Protein AF-0000000073457579 (afdb_homodimer)

Nearest PDB structures (foldseek):
  1wdz-assembly1_A  TM=3.339E-01  e=9.946E-01  Homo sapiens
  4nqi-assembly2_C  TM=2.423E-01  e=5.012E-01  Dictyostelium discoideum
  4nqi-assembly2_D  TM=2.440E-01  e=6.017E-01  Dictyostelium discoideum
  3qwe-assembly1_A-2  TM=2.385E-01  e=4.371E-01  Homo sapiens
  4nqi-assembly1_A  TM=2.448E-01  e=1.721E+00  Dictyostelium discoideum

Foldseek 3Di:
DVVVCVCPPPLVVLVVVLVVDLLSVLLVLLLLLLVLLLVCQVPVDPVSVVSNLVSLLVSLVSCVPVLVVLVVVLVVLVPCPVDPDVLLSVLSNLLSVLVSLLSVLSNLLSCVVVVVDDDDCCNPPVSVLSSLVSNLRNLVSLLVSLVVQLVVLVVVLVVLVVCVVDDDDPVVSVVVNVVSVVSNVVSVVSNVLSVLVNVLSCVVNVVDVDDSNSSSVSSNVSSVVSNVVSSVVD/DVVVCVCPPPLVVLVVVLVVDLLSVLLVLLLLLLVLLLVCVVPVDPVSVVSNLVSLLVSLVSCVPVLVVLVVVLVVLVPCPVDPDVLLSVLSNLLSVLVSLLSVLSNLLSCVVVVVDDDDCCNPPVSVLVSLVSNLRNLVSLLVSLVVQLVVLVVVLVVLVVCVVDDDDPVVSVVVNVVSVVSNVVSVVSNVLSVLVNVLSCVVNVVDVDDSNSSSVSSNVSSVVSNVVSSVVD

InterPro domains:
  IPR008733 Peroxisomal biogenesis factor 11 [PF05648] (12-231)

Solvent-accessible surface area (backbone atoms only — not comparable to full-atom values): 23236 Å² total; per-residue (Å²): 111,68,67,53,50,57,62,62,27,67,67,51,51,34,51,50,51,29,53,47,22,32,65,40,44,42,32,52,40,46,27,51,24,22,48,31,44,30,48,19,67,75,63,69,37,68,65,32,47,51,50,24,52,48,36,50,51,42,42,48,59,70,46,59,72,47,33,55,57,31,50,42,52,28,50,53,52,66,67,46,75,81,53,90,49,62,65,52,48,52,29,48,34,50,20,24,50,17,44,27,49,18,45,53,42,45,49,54,49,46,36,36,75,71,64,76,38,78,85,39,71,56,58,62,49,47,44,55,52,50,22,46,48,24,42,46,52,15,37,51,30,46,41,54,37,25,52,48,48,33,51,52,28,50,49,52,47,52,51,52,65,66,45,62,82,55,83,68,57,71,62,60,52,48,52,51,48,49,50,33,52,50,50,29,49,53,24,51,52,46,35,54,42,41,49,43,51,46,53,41,45,35,37,71,72,61,77,36,89,69,56,68,52,59,44,20,49,42,41,33,54,44,24,49,55,51,40,52,53,46,57,71,73,72,112,67,68,54,49,57,62,62,28,66,66,50,51,36,50,51,51,28,54,47,23,32,66,38,45,43,31,52,39,47,27,50,24,21,48,31,43,31,48,18,66,75,64,71,36,67,65,32,48,51,50,22,52,48,36,49,51,44,42,49,59,71,45,57,71,47,31,56,57,30,49,44,50,27,49,52,52,67,66,47,73,82,53,90,51,61,65,51,48,52,30,47,32,49,20,24,50,17,43,28,50,18,44,53,43,45,48,52,48,44,37,37,75,71,62,76,37,76,83,40,71,56,58,61,47,48,42,55,51,51,23,46,48,24,43,45,53,15,37,51,30,45,40,52,37,25,51,48,48,33,51,53,29,51,51,50,44,51,52,52,65,66,44,62,79,57,84,68,58,71,60,61,53,48,52,49,48,50,49,35,52,49,48,29,49,52,26,50,53,47,36,53,42,40,50,44,50,44,53,42,45,36,38,73,72,60,76,37,88,70,59,67,52,58,46,20,50,42,42,33,54,45,25,50,55,52,39,51,53,48,56,70,72,71

pLDDT: mean 90.12, std 9.5, range [49.41, 97.31]

Structure (mmCIF, N/CA/C/O backbone):
data_AF-0000000073457579-model_v1
#
loop_
_entity.id
_entity.type
_entity.pdbx_description
1 polymer KLLA0E01871p
#
loop_
_atom_site.group_PDB
_atom_site.id
_atom_site.type_symbol
_atom_site.label_atom_id
_atom_site.label_alt_id
_atom_site.label_comp_id
_atom_site.label_asym_id
_atom_site.label_entity_id
_atom_site.label_seq_id
_atom_site.pdbx_PDB_ins_code
_atom_site.Cartn_x
_atom_site.Cartn_y
_atom_site.Cartn_z
_atom_site.occupancy
_atom_site.B_iso_or_equiv
_atom_site.auth_seq_id
_atom_site.auth_comp_id
_atom_site.auth_asym_id
_atom_site.auth_atom_id
_atom_site.pdbx_PDB_model_num
ATOM 1 N N . MET A 1 1 ? 13.93 -0.489 -29.312 1 50.16 1 MET A N 1
ATOM 2 C CA . MET A 1 1 ? 14.414 0.849 -28.984 1 50.16 1 MET A CA 1
ATOM 3 C C . MET A 1 1 ? 13.359 1.645 -28.219 1 50.16 1 MET A C 1
ATOM 5 O O . MET A 1 1 ? 13.633 2.168 -27.141 1 50.16 1 MET A O 1
ATOM 9 N N . VAL A 1 2 ? 12.195 1.86 -28.938 1 51.47 2 VAL A N 1
ATOM 10 C CA . VAL A 1 2 ? 11.164 2.771 -28.453 1 51.47 2 VAL A CA 1
ATOM 11 C C . VAL A 1 2 ? 10.562 2.225 -27.156 1 51.47 2 VAL A C 1
ATOM 13 O O . VAL A 1 2 ? 10.359 2.971 -26.203 1 51.47 2 VAL A O 1
ATOM 16 N N . LEU A 1 3 ? 10.328 0.942 -27.188 1 57.28 3 LEU A N 1
ATOM 17 C CA . LEU A 1 3 ? 9.742 0.341 -25.984 1 57.28 3 LEU A CA 1
ATOM 18 C C . LEU A 1 3 ? 10.688 0.468 -24.797 1 57.28 3 LEU A C 1
ATOM 20 O O . LEU A 1 3 ? 10.25 0.688 -23.672 1 57.28 3 LEU A O 1
ATOM 24 N N . ASP A 1 4 ? 11.914 0.476 -25.078 1 63.44 4 ASP A N 1
ATOM 25 C CA . ASP A 1 4 ? 12.922 0.637 -24.047 1 63.44 4 ASP A CA 1
ATOM 26 C C . ASP A 1 4 ? 12.883 2.045 -23.453 1 63.44 4 ASP A C 1
ATOM 28 O O . ASP A 1 4 ? 13.055 2.225 -22.25 1 63.44 4 ASP A O 1
ATOM 32 N N . THR A 1 5 ? 12.609 2.945 -24.359 1 67.31 5 THR A N 1
ATOM 33 C CA . THR A 1 5 ? 12.586 4.336 -23.922 1 67.31 5 THR A CA 1
ATOM 34 C C . THR A 1 5 ? 11.391 4.59 -23 1 67.31 5 THR A C 1
ATOM 36 O O . THR A 1 5 ? 11.508 5.336 -22.031 1 67.31 5 THR A O 1
ATOM 39 N N . VAL A 1 6 ? 10.352 3.871 -23.344 1 68.5 6 VAL A N 1
ATOM 40 C CA . VAL A 1 6 ? 9.156 4.113 -22.547 1 68.5 6 VAL A CA 1
ATOM 41 C C . VAL A 1 6 ? 9.258 3.373 -21.219 1 68.5 6 VAL A C 1
ATOM 43 O O . VAL A 1 6 ? 8.922 3.924 -20.172 1 68.5 6 VAL A O 1
ATOM 46 N N . ILE A 1 7 ? 9.922 2.268 -21.328 1 73.12 7 ILE A N 1
ATOM 47 C CA . ILE A 1 7 ? 9.977 1.41 -20.156 1 73.12 7 ILE A CA 1
ATOM 48 C C . ILE A 1 7 ? 11.016 1.955 -19.172 1 73.12 7 ILE A C 1
ATOM 50 O O . ILE A 1 7 ? 10.852 1.819 -17.953 1 73.12 7 ILE A O 1
ATOM 54 N N . TYR A 1 8 ? 11.906 2.818 -19.719 1 76.38 8 TYR A N 1
ATOM 55 C CA . TYR A 1 8 ? 12.961 3.33 -18.859 1 76.38 8 TYR A CA 1
ATOM 56 C C . TYR A 1 8 ? 12.82 4.832 -18.656 1 76.38 8 TYR A C 1
ATOM 58 O O . TYR A 1 8 ? 13.742 5.496 -18.172 1 76.38 8 TYR A O 1
ATOM 66 N N . HIS A 1 9 ? 11.625 5.27 -19.047 1 82.38 9 HIS A N 1
ATOM 67 C CA . HIS A 1 9 ? 11.43 6.699 -18.859 1 82.38 9 HIS A CA 1
ATOM 68 C C . HIS A 1 9 ? 11.43 7.062 -17.375 1 82.38 9 HIS A C 1
ATOM 70 O O . HIS A 1 9 ? 10.805 6.375 -16.562 1 82.38 9 HIS A O 1
ATOM 76 N N . PRO A 1 10 ? 12.117 8.023 -16.969 1 84.44 10 PRO A N 1
ATOM 77 C CA . PRO A 1 10 ? 12.227 8.422 -15.57 1 84.44 10 PRO A CA 1
ATOM 78 C C . PRO A 1 10 ? 10.875 8.656 -14.906 1 84.44 10 PRO A C 1
ATOM 80 O O . PRO A 1 10 ? 10.688 8.312 -13.734 1 84.44 10 PRO A O 1
ATOM 83 N N . THR A 1 11 ? 9.914 9.109 -15.68 1 86.81 11 THR A N 1
ATOM 84 C CA . THR A 1 11 ? 8.578 9.367 -15.148 1 86.81 11 THR A CA 1
ATOM 85 C C . THR A 1 11 ? 7.879 8.062 -14.781 1 86.81 11 THR A C 1
ATOM 87 O O . THR A 1 11 ? 7.199 7.977 -13.758 1 86.81 11 THR A O 1
ATOM 90 N N . LEU A 1 12 ? 8.102 7.098 -15.609 1 87.88 12 LEU A N 1
ATOM 91 C CA . LEU A 1 12 ? 7.48 5.805 -15.344 1 87.88 12 LEU A CA 1
ATOM 92 C C . LEU A 1 12 ? 8.102 5.141 -14.117 1 87.88 12 LEU A C 1
ATOM 94 O O . LEU A 1 12 ? 7.395 4.555 -13.297 1 87.88 12 LEU A O 1
ATOM 98 N N . THR A 1 13 ? 9.352 5.258 -14.031 1 89.25 13 THR A N 1
ATOM 99 C CA . THR A 1 13 ? 10.055 4.68 -12.891 1 89.25 13 THR A CA 1
ATOM 100 C C . THR A 1 13 ? 9.641 5.363 -11.594 1 89.25 13 THR A C 1
ATOM 102 O O . THR A 1 13 ? 9.453 4.703 -10.57 1 89.25 13 THR A O 1
ATOM 105 N N . LYS A 1 14 ? 9.469 6.656 -11.656 1 91.38 14 LYS A N 1
ATOM 106 C CA . LYS A 1 14 ? 9.008 7.406 -10.492 1 91.38 14 LYS A CA 1
ATOM 107 C C . LYS A 1 14 ? 7.582 7.016 -10.117 1 91.38 14 LYS A C 1
ATOM 109 O O . LYS A 1 14 ? 7.258 6.906 -8.93 1 91.38 14 LYS A O 1
ATOM 114 N N . PHE A 1 15 ? 6.828 6.832 -11.164 1 92.56 15 PHE A N 1
ATOM 115 C CA . PHE A 1 15 ? 5.441 6.438 -10.945 1 92.56 15 PHE A CA 1
ATOM 116 C C . PHE A 1 15 ? 5.371 5.07 -10.273 1 92.56 15 PHE A C 1
ATOM 118 O O . PHE A 1 15 ? 4.617 4.883 -9.32 1 92.56 15 PHE A O 1
ATOM 125 N N . ILE A 1 16 ? 6.18 4.172 -10.695 1 91.88 16 ILE A N 1
ATOM 126 C CA . ILE A 1 16 ? 6.223 2.828 -10.133 1 91.88 16 ILE A CA 1
ATOM 127 C C . ILE A 1 16 ? 6.723 2.889 -8.695 1 91.88 16 ILE A C 1
ATOM 129 O O . ILE A 1 16 ? 6.176 2.221 -7.809 1 91.88 16 ILE A O 1
ATOM 133 N N . SER A 1 17 ? 7.684 3.691 -8.461 1 92.44 17 SER A N 1
ATOM 134 C CA . SER A 1 17 ? 8.227 3.854 -7.117 1 92.44 17 SER A CA 1
ATOM 135 C C . SER A 1 17 ? 7.168 4.398 -6.16 1 92.44 17 SER A C 1
ATOM 137 O O . SER A 1 17 ? 7.082 3.965 -5.008 1 92.44 17 SER A O 1
ATOM 139 N N . LEU A 1 18 ? 6.363 5.324 -6.68 1 93.75 18 LEU A N 1
ATOM 140 C CA . LEU A 1 18 ? 5.281 5.898 -5.887 1 93.75 18 LEU A CA 1
ATOM 141 C C . LEU A 1 18 ? 4.246 4.836 -5.531 1 93.75 18 LEU A C 1
ATOM 143 O O . LEU A 1 18 ? 3.785 4.773 -4.391 1 93.75 18 LEU A O 1
ATOM 147 N N . LEU A 1 19 ? 3.988 3.967 -6.438 1 92.75 19 LEU A N 1
ATOM 148 C CA . LEU A 1 19 ? 2.971 2.939 -6.254 1 92.75 19 LEU A CA 1
ATOM 149 C C . LEU A 1 19 ? 3.475 1.837 -5.328 1 92.75 19 LEU A C 1
ATOM 151 O O . LEU A 1 19 ? 2.678 1.12 -4.715 1 92.75 19 LEU A O 1
ATOM 155 N N . ASN A 1 20 ? 4.75 1.726 -5.227 1 92.69 20 ASN A N 1
ATOM 156 C CA . ASN A 1 20 ? 5.328 0.666 -4.406 1 92.69 20 ASN A CA 1
ATOM 157 C C . ASN A 1 20 ? 5.406 1.071 -2.938 1 92.69 20 ASN A C 1
ATOM 159 O O . ASN A 1 20 ? 5.715 0.246 -2.078 1 92.69 20 ASN A O 1
ATOM 163 N N . LYS A 1 21 ? 5.023 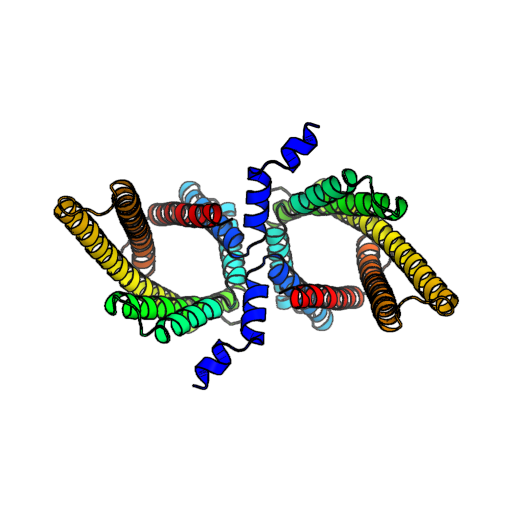2.297 -2.664 1 93.81 21 LYS A N 1
ATOM 164 C CA . LYS A 1 21 ? 4.938 2.791 -1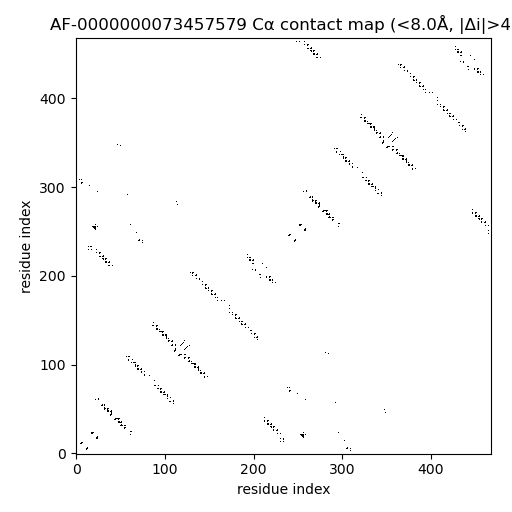.294 1 93.81 21 LYS A CA 1
ATOM 165 C C . LYS A 1 21 ? 3.484 2.881 -0.833 1 93.81 21 LYS A C 1
ATOM 167 O O . LYS A 1 21 ? 2.611 3.305 -1.594 1 93.81 21 LYS A O 1
ATOM 172 N N . THR A 1 22 ? 3.258 2.49 0.365 1 93.94 22 THR A N 1
ATOM 173 C CA . THR A 1 22 ? 1.902 2.545 0.902 1 93.94 22 THR A CA 1
ATOM 174 C C . THR A 1 22 ? 1.392 3.982 0.931 1 93.94 22 THR A C 1
ATOM 176 O O . THR A 1 22 ? 0.218 4.238 0.649 1 93.94 22 THR A O 1
ATOM 179 N N . ALA A 1 23 ? 2.271 4.914 1.245 1 93.38 23 ALA A N 1
ATOM 180 C CA . ALA A 1 23 ? 1.896 6.324 1.301 1 93.38 23 ALA A CA 1
ATOM 181 C C . ALA A 1 23 ? 1.428 6.82 -0.065 1 93.38 23 ALA A C 1
ATOM 183 O O . ALA A 1 23 ? 0.457 7.574 -0.159 1 93.38 23 ALA A O 1
ATOM 184 N N . GLY A 1 24 ? 2.117 6.395 -1.069 1 94.44 24 GLY A N 1
ATOM 185 C CA . GLY A 1 24 ? 1.728 6.801 -2.41 1 94.44 24 GLY A CA 1
ATOM 186 C C . GLY A 1 24 ? 0.356 6.293 -2.812 1 94.44 24 GLY A C 1
ATOM 187 O O . GLY A 1 24 ? -0.468 7.051 -3.326 1 94.44 24 GLY A O 1
ATOM 188 N N . ARG A 1 25 ? 0.095 5.051 -2.523 1 94.56 25 ARG A N 1
ATOM 189 C CA . ARG A 1 25 ? -1.198 4.457 -2.85 1 94.56 25 ARG A CA 1
ATOM 190 C C . ARG A 1 25 ? -2.316 5.102 -2.039 1 94.56 25 ARG A C 1
ATOM 192 O O . ARG A 1 25 ? -3.4 5.367 -2.566 1 94.56 25 ARG A O 1
ATOM 199 N N . GLU A 1 26 ? -1.992 5.262 -0.843 1 95.19 26 GLU A N 1
ATOM 200 C CA . GLU A 1 26 ? -2.994 5.848 0.044 1 95.19 26 GLU A CA 1
ATOM 201 C C . GLU A 1 26 ? -3.385 7.25 -0.415 1 95.19 26 GLU A C 1
ATOM 203 O O . GLU A 1 26 ? -4.566 7.605 -0.409 1 95.19 26 GLU A O 1
ATOM 208 N N . LYS A 1 27 ? -2.449 8.055 -0.892 1 96.25 27 LYS A N 1
ATOM 209 C CA . LYS A 1 27 ? -2.736 9.414 -1.335 1 96.25 27 LYS A CA 1
ATOM 210 C C . LYS A 1 27 ? -3.516 9.414 -2.646 1 96.25 27 LYS A C 1
ATOM 212 O O . LYS A 1 27 ? -4.367 10.281 -2.869 1 96.25 27 LYS A O 1
ATOM 217 N N . ILE A 1 28 ? -3.227 8.508 -3.469 1 96.38 28 ILE A N 1
ATOM 218 C CA . ILE A 1 28 ? -3.975 8.383 -4.715 1 96.38 28 ILE A CA 1
ATOM 219 C C . ILE A 1 28 ? -5.426 8.008 -4.414 1 96.38 28 ILE A C 1
ATOM 221 O O . ILE A 1 28 ? -6.352 8.586 -4.984 1 96.38 28 ILE A O 1
ATOM 225 N N . LEU A 1 29 ? -5.527 7.094 -3.533 1 96.94 29 LEU A N 1
ATOM 226 C CA . LEU A 1 29 ? -6.867 6.645 -3.17 1 96.94 29 LEU A CA 1
ATOM 227 C C . LEU A 1 29 ? -7.648 7.762 -2.486 1 96.94 29 LEU A C 1
ATOM 229 O O . LEU A 1 29 ? -8.867 7.863 -2.646 1 96.94 29 LEU A O 1
ATOM 233 N N . ARG A 1 30 ? -6.906 8.531 -1.702 1 97.31 30 ARG A N 1
ATOM 234 C CA . ARG A 1 30 ? -7.566 9.672 -1.075 1 97.31 30 ARG A CA 1
ATOM 235 C C . ARG A 1 30 ? -8.102 10.641 -2.125 1 97.31 30 ARG A C 1
ATOM 237 O O . ARG A 1 30 ? -9.227 11.133 -2.01 1 97.31 30 ARG A O 1
ATOM 244 N N . LEU A 1 31 ? -7.348 10.883 -3.07 1 97.31 31 LEU A N 1
ATOM 245 C CA . LEU A 1 31 ? -7.773 11.766 -4.152 1 97.31 31 LEU A CA 1
ATOM 246 C C . LEU A 1 31 ? -9 11.195 -4.863 1 97.31 31 LEU A C 1
ATOM 248 O O . LEU A 1 31 ? -9.969 11.914 -5.105 1 97.31 31 LEU A O 1
ATOM 252 N N . LEU A 1 32 ? -8.938 9.93 -5.191 1 96.81 32 LEU A N 1
ATOM 253 C CA . LEU A 1 32 ? -10.055 9.281 -5.879 1 96.81 32 LEU A CA 1
ATOM 254 C C . LEU A 1 32 ? -11.305 9.281 -5.008 1 96.81 32 LEU A C 1
ATOM 256 O O . LEU A 1 32 ? -12.414 9.484 -5.512 1 96.81 32 LEU A O 1
ATOM 260 N N . GLN A 1 33 ? -11.086 9.055 -3.77 1 96.62 33 GLN A N 1
ATOM 261 C CA . GLN A 1 33 ? -12.203 9.031 -2.832 1 96.62 33 GLN A CA 1
ATOM 262 C C . GLN A 1 33 ? -12.945 10.367 -2.826 1 96.62 33 GLN A C 1
ATOM 264 O O . GLN A 1 33 ? -14.172 10.398 -2.93 1 96.62 33 GLN A O 1
ATOM 269 N N . TYR A 1 34 ? -12.203 11.438 -2.73 1 96.88 34 TYR A N 1
ATOM 270 C CA . TYR A 1 34 ? -12.828 12.758 -2.652 1 96.88 34 TYR A CA 1
ATOM 271 C C . TYR A 1 34 ? -13.391 13.172 -4.008 1 96.88 34 TYR A C 1
ATOM 273 O O . TYR A 1 34 ? -14.406 13.875 -4.074 1 96.88 34 TYR A O 1
ATOM 281 N N . LEU A 1 35 ? -12.75 12.742 -5.062 1 96.62 35 LEU A N 1
ATOM 282 C CA . LEU A 1 35 ? -13.281 13.016 -6.395 1 96.62 35 LEU A CA 1
ATOM 283 C C . LEU A 1 35 ? -14.633 12.344 -6.594 1 96.62 35 LEU A C 1
ATOM 285 O O . LEU A 1 35 ? -15.578 12.969 -7.07 1 96.62 35 LEU A O 1
ATOM 289 N N . VAL A 1 36 ? -14.656 11.109 -6.234 1 96 36 VAL A N 1
ATOM 290 C CA . VAL A 1 36 ? -15.898 10.367 -6.414 1 96 36 VAL A CA 1
ATOM 291 C C . VAL A 1 36 ? -16.969 10.914 -5.465 1 96 36 VAL A C 1
ATOM 293 O O . VAL A 1 36 ? -18.156 10.938 -5.805 1 96 36 VAL A O 1
ATOM 296 N N . ARG A 1 37 ? -16.5 11.273 -4.297 1 95.19 37 ARG A N 1
ATOM 297 C CA . ARG A 1 37 ? -17.422 11.898 -3.359 1 95.19 37 ARG A CA 1
ATOM 298 C C . ARG A 1 37 ? -18.062 13.148 -3.965 1 95.19 37 ARG A C 1
ATOM 300 O O . ARG A 1 37 ? -19.266 13.367 -3.826 1 95.19 37 ARG A O 1
ATOM 307 N N . PHE A 1 38 ? -17.281 13.953 -4.59 1 95.62 38 PHE A N 1
ATOM 308 C CA . PHE A 1 38 ? -17.766 15.164 -5.246 1 95.62 38 PHE A CA 1
ATOM 309 C C . PHE A 1 38 ? -18.766 14.812 -6.344 1 95.62 38 PHE A C 1
ATOM 311 O O . PHE A 1 38 ? -19.828 15.438 -6.441 1 95.62 38 PHE A O 1
ATOM 318 N N . LEU A 1 39 ? -18.438 13.805 -7.105 1 94.25 39 LEU A N 1
ATOM 319 C CA . LEU A 1 39 ? -19.312 13.391 -8.203 1 94.25 39 LEU A CA 1
ATOM 320 C C . LEU A 1 39 ? -20.609 12.789 -7.684 1 94.25 39 LEU A C 1
ATOM 322 O O . LEU A 1 39 ? -21.656 12.914 -8.312 1 94.25 39 LEU A O 1
ATOM 326 N N . ALA A 1 40 ? -20.531 12.133 -6.566 1 93 40 ALA A N 1
ATOM 327 C CA . ALA A 1 40 ? -21.719 11.531 -5.969 1 93 40 ALA A CA 1
ATOM 328 C C . ALA A 1 40 ? -22.734 12.602 -5.562 1 93 40 ALA A C 1
ATOM 330 O O . ALA A 1 40 ? -23.938 12.398 -5.695 1 93 40 ALA A O 1
ATOM 331 N N . VAL A 1 41 ? -22.219 13.695 -5.059 1 90.25 41 VAL A N 1
ATOM 332 C CA . VAL A 1 41 ? -23.094 14.781 -4.641 1 90.25 41 VAL A CA 1
ATOM 333 C C . VAL A 1 41 ? -23.672 15.484 -5.871 1 90.25 41 VAL A C 1
ATOM 335 O O . VAL A 1 41 ? -24.859 15.836 -5.898 1 90.25 41 VAL A O 1
ATOM 338 N N . GLN A 1 42 ? -22.906 15.578 -6.879 1 91.38 42 GLN A N 1
ATOM 339 C CA . GLN A 1 42 ? -23.312 16.312 -8.07 1 91.38 42 GLN A CA 1
ATOM 340 C C . GLN A 1 42 ? -24.328 15.516 -8.891 1 91.38 42 GLN A C 1
ATOM 342 O O . GLN A 1 42 ? -25.312 16.078 -9.391 1 91.38 42 GLN A O 1
ATOM 347 N N . TYR A 1 43 ? -24.109 14.195 -8.945 1 91.5 43 TYR A N 1
ATOM 348 C CA . TYR A 1 43 ? -24.938 13.391 -9.844 1 91.5 43 TYR A CA 1
ATOM 349 C C . TYR A 1 43 ? -25.844 12.461 -9.062 1 91.5 43 TYR A C 1
ATOM 351 O O . TYR A 1 43 ? -26.656 11.734 -9.648 1 91.5 43 TYR A O 1
ATOM 359 N N . ARG A 1 44 ? -25.906 12.469 -7.836 1 88.31 44 ARG A N 1
ATOM 360 C CA . ARG A 1 44 ? -26.719 11.617 -6.969 1 88.31 44 ARG A CA 1
ATOM 361 C C . ARG A 1 44 ? -26.656 10.164 -7.418 1 88.31 44 ARG A C 1
ATOM 363 O O . ARG A 1 44 ? -27.688 9.5 -7.527 1 88.31 44 ARG A O 1
ATOM 370 N N . SER A 1 45 ? -25.453 9.734 -7.723 1 89.56 45 SER A N 1
ATOM 371 C CA . SER A 1 45 ? -25.25 8.383 -8.234 1 89.56 45 SER A CA 1
ATOM 372 C C . SER A 1 45 ? -24.938 7.41 -7.098 1 89.56 45 SER A C 1
ATOM 374 O O . SER A 1 45 ? -24.078 7.695 -6.246 1 89.56 45 SER A O 1
ATOM 376 N N . GLY A 1 46 ? -25.609 6.312 -7.109 1 90.06 46 GLY A N 1
ATOM 377 C CA . GLY A 1 46 ? -25.375 5.262 -6.129 1 90.06 46 GLY A CA 1
ATOM 378 C C . GLY A 1 46 ? -24.031 4.574 -6.305 1 90.06 46 GLY A C 1
ATOM 379 O O . GLY A 1 46 ? -23.391 4.211 -5.32 1 90.06 46 GLY A O 1
ATOM 380 N N . LEU A 1 47 ? -23.641 4.504 -7.5 1 92 47 LEU A N 1
ATOM 381 C CA . LEU A 1 47 ? -22.359 3.869 -7.805 1 92 47 LEU A CA 1
ATOM 382 C C . LEU A 1 47 ? -21.203 4.664 -7.215 1 92 47 LEU A C 1
ATOM 384 O O . LEU A 1 47 ? -20.281 4.09 -6.625 1 92 47 LEU A O 1
ATOM 388 N N . ASN A 1 48 ? -21.297 5.98 -7.363 1 93.69 48 ASN A N 1
ATOM 389 C CA . ASN A 1 48 ? -20.234 6.832 -6.832 1 93.69 48 ASN A CA 1
ATOM 390 C C . ASN A 1 48 ? -20.172 6.762 -5.309 1 93.69 48 ASN A C 1
ATOM 392 O O . ASN A 1 48 ? -19.078 6.824 -4.73 1 93.69 48 ASN A O 1
ATOM 396 N N . ARG A 1 49 ? -21.234 6.566 -4.676 1 94.06 49 ARG A N 1
ATOM 397 C CA . ARG A 1 49 ? -21.266 6.438 -3.225 1 94.06 49 ARG A CA 1
ATOM 398 C C . ARG A 1 49 ? -20.641 5.117 -2.781 1 94.06 49 ARG A C 1
ATOM 400 O O . ARG A 1 49 ? -19.922 5.07 -1.777 1 94.06 49 ARG A O 1
ATOM 407 N N . GLN A 1 50 ? -20.922 4.137 -3.525 1 93.81 50 GLN A N 1
ATOM 408 C CA . GLN A 1 50 ? -20.344 2.83 -3.23 1 93.81 50 GLN A CA 1
ATOM 409 C C . GLN A 1 50 ? -18.828 2.852 -3.412 1 93.81 50 GLN A C 1
ATOM 411 O O . GLN A 1 50 ? -18.094 2.285 -2.6 1 93.81 50 GLN A O 1
ATOM 416 N N . LEU A 1 51 ? -18.438 3.525 -4.477 1 94.75 51 LEU A N 1
ATOM 417 C CA . LEU A 1 51 ? -17.016 3.637 -4.738 1 94.75 51 LEU A CA 1
ATOM 418 C C . LEU A 1 51 ? -16.312 4.43 -3.635 1 94.75 51 LEU A C 1
ATOM 420 O O . LEU A 1 51 ? -15.219 4.066 -3.201 1 94.75 51 LEU A O 1
ATOM 424 N N . GLN A 1 52 ? -16.969 5.449 -3.24 1 94.94 52 GLN A N 1
ATOM 425 C CA . GLN A 1 52 ? -16.422 6.258 -2.156 1 94.94 52 GLN A CA 1
ATOM 426 C C . GLN A 1 52 ? -16.234 5.426 -0.889 1 94.94 52 GLN A C 1
ATOM 428 O O . GLN A 1 52 ? -15.195 5.508 -0.229 1 94.94 52 GLN A O 1
ATOM 433 N N . SER A 1 53 ? -17.188 4.648 -0.579 1 93.5 53 SER A N 1
ATOM 434 C CA . SER A 1 53 ? -17.125 3.805 0.612 1 93.5 53 SER A CA 1
ATOM 435 C C . SER A 1 53 ? -16.031 2.754 0.491 1 93.5 53 SER A C 1
ATOM 437 O O . SER A 1 53 ? -15.32 2.465 1.464 1 93.5 53 SER A O 1
ATOM 439 N N . GLU A 1 54 ? -15.906 2.285 -0.688 1 94.12 54 GLU A N 1
ATOM 440 C CA . GLU A 1 54 ? -14.867 1.288 -0.93 1 94.12 54 GLU A CA 1
ATOM 441 C C . GLU A 1 54 ? -13.477 1.885 -0.75 1 94.12 54 GLU A C 1
ATOM 443 O O . GLU A 1 54 ? -12.633 1.304 -0.068 1 94.12 54 GLU A O 1
ATOM 448 N N . PHE A 1 55 ? -13.32 3.033 -1.338 1 96.31 55 PHE A N 1
ATOM 449 C CA . PHE A 1 55 ? -12.016 3.674 -1.242 1 96.31 55 PHE A CA 1
ATOM 450 C C . PHE A 1 55 ? -11.719 4.082 0.195 1 96.31 55 PHE A C 1
ATOM 452 O O . PHE A 1 55 ? -10.57 4.008 0.642 1 96.31 55 PHE A O 1
ATOM 459 N N . THR A 1 56 ? -12.727 4.488 0.887 1 94.81 56 THR A N 1
ATOM 460 C CA . THR A 1 56 ? -12.555 4.84 2.293 1 94.81 56 THR A CA 1
ATOM 461 C C . THR A 1 56 ? -12.109 3.627 3.104 1 94.81 56 THR A C 1
ATOM 463 O O . THR A 1 56 ? -11.18 3.723 3.908 1 94.81 56 THR A O 1
ATOM 466 N N . SER A 1 57 ? -12.719 2.549 2.838 1 95.19 57 SER A N 1
ATOM 467 C CA . SER A 1 57 ? -12.375 1.32 3.549 1 95.19 57 SER A CA 1
ATOM 468 C C . SER A 1 57 ? -10.953 0.88 3.24 1 95.19 57 SER A C 1
ATOM 470 O O . SER A 1 57 ? -10.203 0.502 4.145 1 95.19 57 SER A O 1
ATOM 472 N N . VAL A 1 58 ? -10.617 0.934 1.984 1 96.19 58 VAL A N 1
ATOM 473 C CA . VAL A 1 58 ? -9.281 0.533 1.574 1 96.19 58 VAL A CA 1
ATOM 474 C C . VAL A 1 58 ? -8.242 1.436 2.24 1 96.19 58 VAL A C 1
ATOM 476 O O . VAL A 1 58 ? -7.219 0.958 2.732 1 96.19 58 VAL A O 1
ATOM 479 N N . ARG A 1 59 ? -8.508 2.656 2.238 1 95.44 59 ARG A N 1
ATOM 480 C CA . ARG A 1 59 ? -7.586 3.604 2.859 1 95.44 59 ARG A CA 1
ATOM 481 C C . ARG A 1 59 ? -7.395 3.287 4.34 1 95.44 59 ARG A C 1
ATOM 483 O O . ARG A 1 59 ? -6.273 3.34 4.852 1 95.44 59 ARG A O 1
ATOM 490 N N . LYS A 1 60 ? -8.445 3.008 4.973 1 95.56 60 LYS A N 1
ATOM 491 C CA . LYS A 1 60 ? -8.359 2.688 6.395 1 95.56 60 LYS A CA 1
ATOM 492 C C . LYS A 1 60 ? -7.535 1.425 6.625 1 95.56 60 LYS A C 1
ATOM 494 O O . LYS A 1 60 ? -6.801 1.327 7.613 1 95.56 60 LYS A O 1
ATOM 499 N N . ILE A 1 61 ? -7.621 0.519 5.734 1 95.31 61 ILE A N 1
ATOM 500 C CA . ILE A 1 61 ? -6.836 -0.708 5.832 1 95.31 61 ILE A CA 1
ATOM 501 C C . ILE A 1 61 ? -5.355 -0.391 5.637 1 95.31 61 ILE A C 1
ATOM 503 O O . ILE A 1 61 ? -4.5 -0.922 6.348 1 95.31 61 ILE A O 1
ATOM 507 N N . LEU A 1 62 ? -5.109 0.485 4.695 1 94.94 62 LEU A N 1
ATOM 508 C CA . LEU A 1 62 ? -3.729 0.863 4.41 1 94.94 62 LEU A CA 1
ATOM 509 C C . LEU A 1 62 ? -3.139 1.673 5.559 1 94.94 62 LEU A C 1
ATOM 511 O O . LEU A 1 62 ? -1.918 1.742 5.715 1 94.94 62 LEU A O 1
ATOM 515 N N . ARG A 1 63 ? -4.012 2.229 6.32 1 94.12 63 ARG A N 1
ATOM 516 C CA . ARG A 1 63 ? -3.541 3.053 7.43 1 94.12 63 ARG A CA 1
ATOM 517 C C . ARG A 1 63 ? -3.514 2.256 8.727 1 94.12 63 ARG A C 1
ATOM 519 O O . ARG A 1 63 ? -3.189 2.799 9.789 1 94.12 63 ARG A O 1
ATOM 526 N N . PHE A 1 64 ? -3.814 0.999 8.562 1 92.56 64 PHE A N 1
ATOM 527 C CA . PHE A 1 64 ? -3.826 0.151 9.75 1 92.56 64 PHE A CA 1
ATOM 528 C C . PHE A 1 64 ? -2.434 0.059 10.359 1 92.56 64 PHE A C 1
ATOM 530 O O . PHE A 1 64 ? -1.464 -0.249 9.664 1 92.56 64 PHE A O 1
ATOM 537 N N . PHE A 1 65 ? -2.178 0.52 11.625 1 90.94 65 PHE A N 1
ATOM 538 C CA . PHE A 1 65 ? -0.956 0.497 12.414 1 90.94 65 PHE A CA 1
ATOM 539 C C . PHE A 1 65 ? -0.071 1.693 12.086 1 90.94 65 PHE A C 1
ATOM 541 O O . PHE A 1 65 ? 1.088 1.749 12.5 1 90.94 65 PHE A O 1
ATOM 548 N N . LYS A 1 66 ? -0.584 2.615 11.336 1 92.31 66 LYS A N 1
ATOM 549 C CA . LYS A 1 66 ? 0.15 3.83 11 1 92.31 66 LYS A CA 1
ATOM 550 C C . LYS A 1 66 ? 0.452 4.656 12.242 1 92.31 66 LYS A C 1
ATOM 552 O O . LYS A 1 66 ? 1.367 5.48 12.242 1 92.31 66 LYS A O 1
ATOM 557 N N . PRO A 1 67 ? -0.397 4.512 13.297 1 92.62 67 PRO A N 1
ATOM 558 C CA . PRO A 1 67 ? -0.062 5.258 14.516 1 92.62 67 PRO A CA 1
ATOM 559 C C . PRO A 1 67 ? 1.355 4.977 15.008 1 92.62 67 PRO A C 1
ATOM 561 O O . PRO A 1 67 ? 1.97 5.828 15.656 1 92.62 67 PRO A O 1
ATOM 564 N N . LEU A 1 68 ? 1.859 3.865 14.672 1 91.19 68 LEU A N 1
ATOM 565 C CA . LEU A 1 68 ? 3.201 3.49 15.102 1 91.19 68 LEU A CA 1
ATOM 566 C C . LEU A 1 68 ? 4.246 4.426 14.508 1 91.19 68 LEU A C 1
ATOM 568 O O . LEU A 1 68 ? 5.23 4.766 15.172 1 91.19 68 LEU A O 1
ATOM 572 N N . ASN A 1 69 ? 4.004 4.848 13.305 1 90.75 69 ASN A N 1
ATOM 573 C CA . ASN A 1 69 ? 4.906 5.809 12.68 1 90.75 69 ASN A CA 1
ATOM 574 C C . ASN A 1 69 ? 4.926 7.137 13.43 1 90.75 69 ASN A C 1
ATOM 576 O O . ASN A 1 69 ? 5.992 7.699 13.68 1 90.75 69 ASN A O 1
ATOM 580 N N . HIS A 1 70 ? 3.76 7.527 13.836 1 92.25 70 HIS A N 1
ATOM 581 C CA . HIS A 1 70 ? 3.652 8.812 14.516 1 92.25 70 HIS A CA 1
ATOM 582 C C . HIS A 1 70 ? 4.199 8.727 15.938 1 92.25 70 HIS A C 1
ATOM 584 O O . HIS A 1 70 ? 4.719 9.719 16.469 1 92.25 70 HIS A O 1
ATOM 590 N N . ILE A 1 71 ? 4.02 7.57 16.5 1 91.56 71 ILE A N 1
ATOM 591 C CA . ILE A 1 71 ? 4.594 7.371 17.828 1 91.56 71 ILE A CA 1
ATOM 592 C C . ILE A 1 71 ? 6.113 7.473 17.75 1 91.56 71 ILE A C 1
ATOM 594 O O . ILE A 1 71 ? 6.742 8.117 18.594 1 91.56 71 ILE A O 1
ATOM 598 N N . GLN A 1 72 ? 6.672 6.875 16.75 1 90.38 72 GLN A N 1
ATOM 599 C CA . GLN A 1 72 ? 8.117 6.945 16.562 1 90.38 72 GLN A CA 1
ATOM 600 C C . GLN A 1 72 ? 8.57 8.375 16.297 1 90.38 72 GLN A C 1
ATOM 602 O O . GLN A 1 72 ? 9.578 8.828 16.828 1 90.38 72 GLN A O 1
ATOM 607 N N . ASP A 1 73 ? 7.844 9.023 15.5 1 89.75 73 ASP A N 1
ATOM 608 C CA . ASP A 1 73 ? 8.18 10.398 15.18 1 89.75 73 ASP A CA 1
ATOM 609 C C . ASP A 1 73 ? 8.125 11.289 16.422 1 89.75 73 ASP A C 1
ATOM 611 O O . ASP A 1 73 ? 9 12.133 16.625 1 89.75 73 ASP A O 1
ATOM 615 N N . ALA A 1 74 ? 7.086 11.102 17.203 1 89.69 74 ALA A N 1
ATOM 616 C CA . ALA A 1 74 ? 6.949 11.875 18.438 1 89.69 74 ALA A CA 1
ATOM 617 C C . ALA A 1 74 ? 8.094 11.57 19.406 1 89.69 74 ALA A C 1
ATOM 619 O O . ALA A 1 74 ? 8.617 12.477 20.062 1 89.69 74 ALA A O 1
ATOM 620 N N . ALA A 1 75 ? 8.445 10.328 19.469 1 88.88 75 ALA A N 1
ATOM 621 C CA . ALA A 1 75 ? 9.539 9.922 20.344 1 88.88 75 ALA A CA 1
ATOM 622 C C . ALA A 1 75 ? 10.859 10.539 19.891 1 88.88 75 ALA A C 1
ATOM 624 O O . ALA A 1 75 ? 11.656 10.992 20.719 1 88.88 75 ALA A O 1
ATOM 625 N N . LYS A 1 76 ? 11.102 10.547 18.625 1 87.25 76 LYS A N 1
ATOM 626 C CA . LYS A 1 76 ? 12.32 11.148 18.094 1 87.25 76 LYS A CA 1
ATOM 627 C C . LYS A 1 76 ? 12.391 12.641 18.406 1 87.25 76 LYS A C 1
ATOM 629 O O . LYS A 1 76 ? 13.453 13.156 18.766 1 87.25 76 LYS A O 1
ATOM 634 N N . LEU A 1 77 ? 11.258 13.258 18.281 1 87 77 LEU A N 1
ATOM 635 C CA . LEU A 1 77 ? 11.188 14.688 18.578 1 87 77 LEU A CA 1
ATOM 636 C C . LEU A 1 77 ? 11.391 14.945 20.062 1 87 77 LEU A C 1
ATOM 638 O O . LEU A 1 77 ? 12.062 15.906 20.438 1 87 77 LEU A O 1
ATOM 642 N N . TYR A 1 78 ? 10.812 14.102 20.828 1 86 78 TYR A N 1
ATOM 643 C CA . TYR A 1 78 ? 10.938 14.25 22.266 1 86 78 TYR A CA 1
ATOM 644 C C . TYR A 1 78 ? 12.383 14.078 22.719 1 86 78 TYR A C 1
ATOM 646 O O . TYR A 1 78 ? 12.852 14.781 23.609 1 86 78 TYR A O 1
ATOM 654 N N . ASP A 1 79 ? 13.062 13.227 22.031 1 84.56 79 ASP A N 1
ATOM 655 C CA . ASP A 1 79 ? 14.445 12.914 22.406 1 84.56 79 ASP A CA 1
ATOM 656 C C . ASP A 1 79 ? 15.406 13.969 21.859 1 84.56 79 ASP A C 1
ATOM 658 O O . ASP A 1 79 ? 16.531 14.102 22.344 1 84.56 79 ASP A O 1
ATOM 662 N N . ASN A 1 80 ? 14.945 14.594 20.828 1 79.88 80 ASN A N 1
ATOM 663 C CA . ASN A 1 80 ? 15.797 15.633 20.266 1 79.88 80 ASN A CA 1
ATOM 664 C C . ASN A 1 80 ? 15.75 16.906 21.094 1 79.88 80 ASN A C 1
ATOM 666 O O . ASN A 1 80 ? 15.117 17.891 20.688 1 79.88 80 ASN A O 1
ATOM 670 N N . LYS A 1 81 ? 16.5 17 22.125 1 76 81 LYS A N 1
ATOM 671 C CA . LYS A 1 81 ? 16.469 18.125 23.047 1 76 81 LYS A CA 1
ATOM 672 C C . LYS A 1 81 ? 17.297 19.297 22.531 1 76 81 LYS A C 1
ATOM 674 O O . LYS A 1 81 ? 17.156 20.422 23.016 1 76 81 LYS A O 1
ATOM 679 N N . ILE A 1 82 ? 17.984 19.094 21.531 1 71.44 82 ILE A N 1
ATOM 680 C CA . ILE A 1 82 ? 18.859 20.125 21.016 1 71.44 82 ILE A CA 1
ATOM 681 C C . ILE A 1 82 ? 18.156 20.938 19.938 1 71.44 82 ILE A C 1
ATOM 683 O O . ILE A 1 82 ? 18.75 21.797 19.297 1 71.44 82 ILE A O 1
ATOM 687 N N . ALA A 1 83 ? 16.859 20.922 19.891 1 67.94 83 ALA A N 1
ATOM 688 C CA . ALA A 1 83 ? 16.141 21.625 18.828 1 67.94 83 ALA A CA 1
ATOM 689 C C . ALA A 1 83 ? 16.156 23.125 19.078 1 67.94 83 ALA A C 1
ATOM 691 O O . ALA A 1 83 ? 15.992 23.578 20.219 1 67.94 83 ALA A O 1
ATOM 692 N N . PRO A 1 84 ? 16.516 23.906 18.156 1 69.5 84 PRO A N 1
ATOM 693 C CA . PRO A 1 84 ? 16.641 25.359 18.312 1 69.5 84 PRO A CA 1
ATOM 694 C C . PRO A 1 84 ? 15.344 26.031 18.75 1 69.5 84 PRO A C 1
ATOM 696 O O . PRO A 1 84 ? 15.375 27.016 19.484 1 69.5 84 PRO A O 1
ATOM 699 N N . ASP A 1 85 ? 14.312 25.531 18.203 1 84.38 85 ASP A N 1
ATOM 700 C CA . ASP A 1 85 ? 13.023 26.141 18.531 1 84.38 85 ASP A CA 1
ATOM 701 C C . ASP A 1 85 ? 12.164 25.188 19.359 1 84.38 85 ASP A C 1
ATOM 703 O O . ASP A 1 85 ? 11.586 24.25 18.828 1 84.38 85 ASP A O 1
ATOM 707 N N . GLN A 1 86 ? 12.031 25.469 20.609 1 87.12 86 GLN A N 1
ATOM 708 C CA . GLN A 1 86 ? 11.352 24.609 21.562 1 87.12 86 GLN A CA 1
ATOM 709 C C . GLN A 1 86 ? 9.844 24.594 21.297 1 87.12 86 GLN A C 1
ATOM 711 O O . GLN A 1 86 ? 9.195 23.547 21.484 1 87.12 86 GLN A O 1
ATOM 716 N N . TRP A 1 87 ? 9.328 25.688 20.875 1 87.44 87 TRP A N 1
ATOM 717 C CA . TRP A 1 87 ? 7.895 25.75 20.609 1 87.44 87 TRP A CA 1
ATOM 718 C C . TRP A 1 87 ? 7.523 24.828 19.453 1 87.44 87 TRP A C 1
ATOM 720 O O . TRP A 1 87 ? 6.543 24.078 19.531 1 87.44 87 TRP A O 1
ATOM 730 N N . VAL A 1 88 ? 8.359 24.891 18.484 1 89.06 88 VAL A N 1
ATOM 731 C CA . VAL A 1 88 ? 8.109 24.062 17.312 1 89.06 88 VAL A CA 1
ATOM 732 C C . VAL A 1 88 ? 8.219 22.594 17.703 1 89.06 88 VAL A C 1
ATOM 734 O O . VAL A 1 88 ? 7.426 21.766 17.25 1 89.06 88 VAL A O 1
ATOM 737 N N . ARG A 1 89 ? 9.055 22.344 18.531 1 91.25 89 ARG A N 1
ATOM 738 C CA . ARG A 1 89 ? 9.266 20.969 19 1 91.25 89 ARG A CA 1
ATOM 739 C C . ARG A 1 89 ? 8.047 20.453 19.75 1 91.25 89 ARG A C 1
ATOM 741 O O . ARG A 1 89 ? 7.52 19.391 19.406 1 91.25 89 ARG A O 1
ATOM 748 N N . TRP A 1 90 ? 7.598 21.234 20.688 1 92.25 90 TRP A N 1
ATOM 749 C CA . TRP A 1 90 ? 6.469 20.797 21.5 1 92.25 90 TRP A CA 1
ATOM 750 C C . TRP A 1 90 ? 5.191 20.719 20.672 1 92.25 90 TRP A C 1
ATOM 752 O O . TRP A 1 90 ? 4.395 19.781 20.828 1 92.25 90 TRP A O 1
ATOM 762 N N . LEU A 1 91 ? 5.047 21.641 19.844 1 93.62 91 LEU A N 1
ATOM 763 C CA . LEU A 1 91 ? 3.863 21.656 19 1 93.62 91 LEU A CA 1
ATOM 764 C C . LEU A 1 91 ? 3.877 20.469 18.031 1 93.62 91 LEU A C 1
ATOM 766 O O . LEU A 1 91 ? 2.828 19.891 17.734 1 93.62 91 LEU A O 1
ATOM 770 N N . SER A 1 92 ? 5.027 20.109 17.625 1 92.94 92 SER A N 1
ATOM 771 C CA . SER A 1 92 ? 5.156 18.953 16.734 1 92.94 92 SER A CA 1
ATOM 772 C C . SER A 1 92 ? 4.848 17.656 17.469 1 92.94 92 SER A C 1
ATOM 774 O O . SER A 1 92 ? 4.277 16.734 16.891 1 92.94 92 SER A O 1
ATOM 776 N N . ILE A 1 93 ? 5.223 17.656 18.672 1 94.12 93 ILE A N 1
ATOM 777 C CA . ILE A 1 93 ? 4.914 16.469 19.484 1 94.12 93 ILE A CA 1
ATOM 778 C C . ILE A 1 93 ? 3.402 16.359 19.672 1 94.12 93 ILE A C 1
ATOM 780 O O . ILE A 1 93 ? 2.83 15.281 19.5 1 94.12 93 ILE A O 1
ATOM 784 N N . ILE A 1 94 ? 2.824 17.453 19.969 1 94.38 94 ILE A N 1
ATOM 785 C CA . ILE A 1 94 ? 1.378 17.469 20.156 1 94.38 94 ILE A CA 1
ATOM 786 C C . ILE A 1 94 ? 0.685 17.062 18.859 1 94.38 94 ILE A C 1
ATOM 788 O O . ILE A 1 94 ? -0.293 16.312 18.891 1 94.38 94 ILE A O 1
ATOM 792 N N . LYS A 1 95 ? 1.167 17.516 17.812 1 95.69 95 LYS A N 1
ATOM 793 C CA . LYS A 1 95 ? 0.62 17.172 16.5 1 95.69 95 LYS A CA 1
ATOM 794 C C . LYS A 1 95 ? 0.691 15.664 16.25 1 95.69 95 LYS A C 1
ATOM 796 O O . LYS A 1 95 ? -0.303 15.039 15.875 1 95.69 95 LYS A O 1
ATOM 801 N N . ASN A 1 96 ? 1.781 15.094 16.578 1 94.94 96 ASN A N 1
ATOM 802 C CA . ASN A 1 96 ? 1.962 13.664 16.359 1 94.94 96 ASN A CA 1
ATOM 803 C C . ASN A 1 96 ? 1.1 12.836 17.312 1 94.94 96 ASN A C 1
ATOM 805 O O . ASN A 1 96 ? 0.54 11.812 16.906 1 94.94 96 ASN A O 1
ATOM 809 N N . VAL A 1 97 ? 1.002 13.297 18.469 1 94.44 97 VAL A N 1
ATOM 810 C CA . VAL A 1 97 ? 0.163 12.602 19.438 1 94.44 97 VAL A CA 1
ATOM 811 C C . VAL A 1 97 ? -1.299 12.672 19 1 94.44 97 VAL A C 1
ATOM 813 O O . VAL A 1 97 ? -2.045 11.703 19.141 1 94.44 97 VAL A O 1
ATOM 816 N N . GLY A 1 98 ? -1.61 13.789 18.547 1 96.25 98 GLY A N 1
ATOM 817 C CA . GLY A 1 98 ? -2.951 13.922 18 1 96.25 98 GLY A CA 1
ATOM 818 C C . GLY A 1 98 ? -3.227 12.961 16.859 1 96.25 98 GLY A C 1
ATOM 819 O O . GLY A 1 98 ? -4.285 12.328 16.828 1 96.25 98 GLY A O 1
ATOM 820 N N . TYR A 1 99 ? -2.281 12.805 16.078 1 96.19 99 TYR A N 1
ATOM 821 C CA . TYR A 1 99 ? -2.441 11.891 14.953 1 96.19 99 TYR A CA 1
ATOM 822 C C . TYR A 1 99 ? -2.475 10.445 15.438 1 96.19 99 TYR A C 1
ATOM 824 O O . TYR A 1 99 ? -3.166 9.602 14.852 1 96.19 99 TYR A O 1
ATOM 832 N N . VAL A 1 100 ? -1.737 10.148 16.469 1 95.88 100 VAL A N 1
ATOM 833 C CA . VAL A 1 100 ? -1.779 8.812 17.047 1 95.88 100 VAL A CA 1
ATOM 834 C C . VAL A 1 100 ? -3.195 8.5 17.516 1 95.88 100 VAL A C 1
ATOM 836 O O . VAL A 1 100 ? -3.729 7.422 17.25 1 95.88 100 VAL A O 1
ATOM 839 N N . GLY A 1 101 ? -3.711 9.445 18.188 1 95.69 101 GLY A N 1
ATOM 840 C CA . GLY A 1 101 ? -5.078 9.258 18.641 1 95.69 101 GLY A CA 1
ATOM 841 C C . GLY A 1 101 ? -6.074 9.141 17.5 1 95.69 101 GLY A C 1
ATOM 842 O O . GLY A 1 101 ? -6.93 8.258 17.5 1 95.69 101 GLY A O 1
ATOM 843 N N . TYR A 1 102 ? -5.945 9.977 16.594 1 96.25 102 TYR A N 1
ATOM 844 C CA . TYR A 1 102 ? -6.812 9.992 15.422 1 96.25 102 TYR A CA 1
ATOM 845 C C . TYR A 1 102 ? -6.77 8.648 14.695 1 96.25 102 TYR A C 1
ATOM 847 O O . TYR A 1 102 ? -7.809 8.031 14.453 1 96.25 102 TYR A O 1
ATOM 855 N N . LEU A 1 103 ? -5.59 8.18 14.469 1 95.75 103 LEU A N 1
ATOM 856 C CA . LEU A 1 103 ? -5.41 6.965 13.68 1 95.75 103 LEU A CA 1
ATOM 857 C C . LEU A 1 103 ? -5.781 5.727 14.492 1 95.75 103 LEU A C 1
ATOM 859 O O . LEU A 1 103 ? -6.277 4.742 13.938 1 95.75 103 LEU A O 1
ATOM 863 N N . THR A 1 104 ? -5.586 5.742 15.734 1 95.5 104 THR A N 1
ATOM 864 C CA . THR A 1 104 ? -5.961 4.621 16.594 1 95.5 104 THR A CA 1
ATOM 865 C C . THR A 1 104 ? -7.477 4.441 16.609 1 95.5 104 THR A C 1
ATOM 867 O O . THR A 1 104 ? -7.98 3.326 16.453 1 95.5 104 THR A O 1
ATOM 870 N N . LEU A 1 105 ? -8.109 5.535 16.75 1 95.38 105 LEU A N 1
ATOM 871 C CA . LEU A 1 105 ? -9.562 5.477 16.766 1 95.38 105 LEU A CA 1
ATOM 872 C C . LEU A 1 105 ? -10.117 5.125 15.391 1 95.38 105 LEU A C 1
ATOM 874 O O . LEU A 1 105 ? -11.172 4.496 15.281 1 95.38 105 LEU A O 1
ATOM 878 N N . ASP A 1 106 ? -9.383 5.559 14.445 1 94.19 106 ASP A N 1
ATOM 879 C CA . ASP A 1 106 ? -9.781 5.227 13.078 1 94.19 106 ASP A CA 1
ATOM 880 C C . ASP A 1 106 ? -9.734 3.719 12.852 1 94.19 106 ASP A C 1
ATOM 882 O O . ASP A 1 106 ? -10.492 3.189 12.031 1 94.19 106 ASP A O 1
ATOM 886 N N . GLN A 1 107 ? -8.898 2.992 13.523 1 94.44 107 GLN A N 1
ATOM 887 C CA . GLN A 1 107 ? -8.859 1.536 13.43 1 94.44 107 GLN A CA 1
ATOM 888 C C . GLN A 1 107 ? -10.141 0.913 13.969 1 94.44 107 GLN A C 1
ATOM 890 O O . GLN A 1 107 ? -10.625 -0.088 13.43 1 94.44 107 GLN A O 1
ATOM 895 N N . ILE A 1 108 ? -10.633 1.523 14.945 1 94 108 ILE A N 1
ATOM 896 C CA . ILE A 1 108 ? -11.891 1.032 15.508 1 94 108 ILE A CA 1
ATOM 897 C C . ILE A 1 108 ? -13.023 1.24 14.5 1 94 108 ILE A C 1
ATOM 899 O O . ILE A 1 108 ? -13.883 0.372 14.344 1 94 108 ILE A O 1
ATOM 903 N N . ASN A 1 109 ? -12.953 2.371 13.906 1 94.06 109 ASN A N 1
ATOM 904 C CA . ASN A 1 109 ? -13.938 2.635 12.867 1 94.06 109 ASN A CA 1
ATOM 905 C C . ASN A 1 109 ? -13.867 1.592 11.75 1 94.06 109 ASN A C 1
ATOM 907 O O . ASN A 1 109 ? -14.906 1.164 11.234 1 94.06 109 ASN A O 1
ATOM 911 N N . LEU A 1 110 ? -12.688 1.172 11.43 1 94.38 110 LEU A N 1
ATOM 912 C CA . LEU A 1 110 ? -12.516 0.157 10.391 1 94.38 110 LEU A CA 1
ATOM 913 C C . LEU A 1 110 ? -13.117 -1.175 10.836 1 94.38 110 LEU A C 1
ATOM 915 O O . LEU A 1 110 ? -13.789 -1.844 10.047 1 94.38 110 LEU A O 1
ATOM 919 N N . LEU A 1 111 ? -12.875 -1.522 12.047 1 94.25 111 LEU A N 1
ATOM 920 C CA . LEU A 1 111 ? -13.406 -2.779 12.562 1 94.25 111 LEU A CA 1
ATOM 921 C C . LEU A 1 111 ? -14.93 -2.781 12.523 1 94.25 111 LEU A C 1
ATOM 923 O O . LEU A 1 111 ? -15.555 -3.822 12.297 1 94.25 111 LEU A O 1
ATOM 927 N N . ARG A 1 112 ? -15.453 -1.633 12.711 1 93.12 112 ARG A N 1
ATOM 928 C CA . ARG A 1 112 ? -16.906 -1.504 12.625 1 93.12 112 ARG A CA 1
ATOM 929 C C . ARG A 1 112 ? -17.391 -1.648 11.188 1 93.12 112 ARG A C 1
ATOM 931 O O . ARG A 1 112 ? -18.375 -2.35 10.922 1 93.12 112 ARG A O 1
ATOM 938 N N . ILE A 1 113 ? -16.703 -0.993 10.273 1 91.19 113 ILE A N 1
ATOM 939 C CA . ILE A 1 113 ? -17.062 -1.044 8.859 1 91.19 113 ILE A CA 1
ATOM 940 C C . ILE A 1 113 ? -16.984 -2.484 8.359 1 91.19 113 ILE A C 1
ATOM 942 O O . ILE A 1 113 ? -17.812 -2.916 7.562 1 91.19 113 ILE A O 1
ATOM 946 N N . LEU A 1 114 ? -16.016 -3.254 8.883 1 92.44 114 LEU A N 1
ATOM 947 C CA . LEU A 1 114 ? -15.828 -4.648 8.492 1 92.44 114 LEU A CA 1
ATOM 948 C C . LEU A 1 114 ? -16.781 -5.555 9.258 1 92.44 114 LEU A C 1
ATOM 950 O O . LEU A 1 114 ? -16.781 -6.773 9.07 1 92.44 114 LEU A O 1
ATOM 954 N N . LYS A 1 115 ? -17.594 -5.008 10.172 1 92 115 LYS A N 1
ATOM 955 C CA . LYS A 1 115 ? -18.625 -5.703 10.945 1 92 115 LYS A CA 1
ATOM 956 C C . LYS A 1 115 ? -18 -6.691 11.93 1 92 115 LYS A C 1
ATOM 958 O O . LYS A 1 115 ? -18.578 -7.746 12.211 1 92 115 LYS A O 1
ATOM 963 N N . LEU A 1 116 ? -16.797 -6.398 12.289 1 92.56 116 LEU A N 1
ATOM 964 C CA . LEU A 1 116 ? -16.141 -7.211 13.312 1 92.56 116 LEU A CA 1
ATOM 965 C C . LEU A 1 116 ? -16.594 -6.789 14.711 1 92.56 116 LEU A C 1
ATOM 967 O O . LEU A 1 116 ? -16.531 -7.582 15.648 1 92.56 116 LEU A O 1
ATOM 971 N N . ILE A 1 117 ? -16.984 -5.48 14.789 1 90.94 117 ILE A N 1
ATOM 972 C CA . ILE A 1 117 ? -17.547 -4.93 16.016 1 90.94 117 ILE A CA 1
ATOM 973 C C . ILE A 1 117 ? -18.953 -4.398 15.727 1 90.94 117 ILE A C 1
ATOM 975 O O . ILE A 1 117 ? -19.203 -3.791 14.68 1 90.94 117 ILE A O 1
ATOM 979 N N . PRO A 1 118 ? -19.781 -4.621 16.656 1 90.12 118 PRO A N 1
ATOM 980 C CA . PRO A 1 118 ? -21.156 -4.152 16.438 1 90.12 118 PRO A CA 1
ATOM 981 C C . PRO A 1 118 ? -21.266 -2.631 16.438 1 90.12 118 PRO A C 1
ATOM 983 O O . PRO A 1 118 ? -20.5 -1.953 17.109 1 90.12 118 PRO A O 1
ATOM 986 N N . ALA A 1 119 ? -22.203 -2.193 15.656 1 88.31 119 ALA A N 1
ATOM 987 C CA . ALA A 1 119 ? -22.469 -0.76 15.586 1 88.31 119 ALA A CA 1
ATOM 988 C C . ALA A 1 119 ? -23.328 -0.3 16.766 1 88.31 119 ALA A C 1
ATOM 990 O O . ALA A 1 119 ? -24.547 -0.441 16.75 1 88.31 119 ALA A O 1
ATOM 991 N N . THR A 1 120 ? -22.719 0.101 17.828 1 90.44 120 THR A N 1
ATOM 992 C CA . THR A 1 120 ? -23.391 0.668 19 1 90.44 120 THR A CA 1
ATOM 993 C C . THR A 1 120 ? -23.281 2.191 18.984 1 90.44 120 THR A C 1
ATOM 995 O O . THR A 1 120 ? -22.562 2.766 18.172 1 90.44 120 THR A O 1
ATOM 998 N N . PRO A 1 121 ? -24.078 2.814 19.75 1 90.12 121 PRO A N 1
ATOM 999 C CA . PRO A 1 121 ? -23.969 4.273 19.812 1 90.12 121 PRO A CA 1
ATOM 1000 C C . PRO A 1 121 ? -22.562 4.754 20.141 1 90.12 121 PRO A C 1
ATOM 1002 O O . PRO A 1 121 ? -22.141 5.809 19.672 1 90.12 121 PRO A O 1
ATOM 1005 N N . ILE A 1 122 ? -21.859 4.012 20.844 1 88.75 122 ILE A N 1
ATOM 1006 C CA . ILE A 1 122 ? -20.484 4.363 21.203 1 88.75 122 ILE A CA 1
ATOM 1007 C C . ILE A 1 122 ? -19.578 4.238 19.984 1 88.75 122 ILE A C 1
ATOM 1009 O O . ILE A 1 122 ? -18.875 5.188 19.625 1 88.75 122 ILE A O 1
ATOM 1013 N N . THR A 1 123 ? -19.672 3.158 19.328 1 87.44 123 THR A N 1
ATOM 1014 C CA . THR A 1 123 ? -18.766 2.9 18.219 1 87.44 123 THR A CA 1
ATOM 1015 C C . THR A 1 123 ? -19.188 3.668 16.969 1 87.44 123 THR A C 1
ATOM 1017 O O . THR A 1 123 ? -18.344 4.051 16.156 1 87.44 123 THR A O 1
ATOM 1020 N N . ALA A 1 124 ? -20.453 3.955 16.859 1 88.25 124 ALA A N 1
ATOM 1021 C CA . ALA A 1 124 ? -20.953 4.543 15.625 1 88.25 124 ALA A CA 1
ATOM 1022 C C . ALA A 1 124 ? -20.969 6.066 15.703 1 88.25 124 ALA A C 1
ATOM 1024 O O . ALA A 1 124 ? -20.828 6.75 14.688 1 88.25 124 ALA A O 1
ATOM 1025 N N . LYS A 1 125 ? -21.094 6.566 16.844 1 90.38 125 LYS A N 1
ATOM 1026 C CA . LYS A 1 125 ? -21.25 8.016 16.938 1 90.38 125 LYS A CA 1
ATOM 1027 C C . LYS A 1 125 ? -20.094 8.625 17.734 1 90.38 125 LYS A C 1
ATOM 1029 O O . LYS A 1 125 ? -19.391 9.508 17.234 1 90.38 125 LYS A O 1
ATOM 1034 N N . LYS A 1 126 ? -19.797 8.086 18.828 1 92.88 126 LYS A N 1
ATOM 1035 C CA . LYS A 1 126 ? -18.812 8.703 19.703 1 92.88 126 LYS A CA 1
ATOM 1036 C C . LYS A 1 126 ? -17.391 8.531 19.156 1 92.88 126 LYS A C 1
ATOM 1038 O O . LYS A 1 126 ? -16.609 9.477 19.172 1 92.88 126 LYS A O 1
ATOM 1043 N N . VAL A 1 127 ? -17.141 7.371 18.703 1 93.5 127 VAL A N 1
ATOM 1044 C CA . VAL A 1 127 ? -15.781 7.074 18.25 1 93.5 127 VAL A CA 1
ATOM 1045 C C . VAL A 1 127 ? -15.43 7.984 17.062 1 93.5 127 VAL A C 1
ATOM 1047 O O . VAL A 1 127 ? -14.391 8.648 17.078 1 93.5 127 VAL A O 1
ATOM 1050 N N . PRO A 1 128 ? -16.297 8.102 16.141 1 93.19 128 PRO A N 1
ATOM 1051 C CA . PRO A 1 128 ? -15.977 9.016 15.039 1 93.19 128 PRO A CA 1
ATOM 1052 C C . PRO A 1 128 ? -15.836 10.469 15.5 1 93.19 128 PRO A C 1
ATOM 1054 O O . PRO A 1 128 ? -15 11.203 14.969 1 93.19 128 PRO A O 1
ATOM 1057 N N . ARG A 1 129 ? -16.562 10.852 16.406 1 94.44 129 ARG A N 1
ATOM 1058 C CA . ARG A 1 129 ? -16.469 12.211 16.922 1 94.44 129 ARG A CA 1
ATOM 1059 C C . ARG A 1 129 ? -15.125 12.445 17.609 1 94.44 129 ARG A C 1
ATOM 1061 O O . ARG A 1 129 ? -14.477 13.469 17.359 1 94.44 129 ARG A O 1
ATOM 1068 N N . TYR A 1 130 ? -14.75 11.508 18.375 1 95.25 130 TYR A N 1
ATOM 1069 C CA . TYR A 1 130 ? -13.461 11.617 19.031 1 95.25 130 TYR A CA 1
ATOM 1070 C C . TYR A 1 130 ? -12.32 11.586 18.031 1 95.25 130 TYR A C 1
ATOM 1072 O O . TYR A 1 130 ? -11.297 12.25 18.219 1 95.25 130 TYR A O 1
ATOM 1080 N N . THR A 1 131 ? -12.539 10.773 17.031 1 95.44 131 THR A N 1
ATOM 1081 C CA . THR A 1 131 ? -11.539 10.711 15.969 1 95.44 131 THR A CA 1
ATOM 1082 C C . THR A 1 131 ? -11.32 12.094 15.367 1 95.44 131 THR A C 1
ATOM 1084 O O . THR A 1 131 ? -10.18 12.531 15.211 1 95.44 131 THR A O 1
ATOM 1087 N N . ASN A 1 132 ? -12.398 12.805 15.172 1 95.69 132 ASN A N 1
ATOM 1088 C CA . ASN A 1 132 ? -12.305 14.133 14.57 1 95.69 132 ASN A CA 1
ATOM 1089 C C . ASN A 1 132 ? -11.734 15.156 15.547 1 95.69 132 ASN A C 1
ATOM 1091 O O . ASN A 1 132 ? -11.047 16.094 15.141 1 95.69 132 ASN A O 1
ATOM 1095 N N . TRP A 1 133 ? -11.977 14.922 16.766 1 96.12 133 TRP A N 1
ATOM 1096 C CA . TRP A 1 133 ? -11.414 15.812 17.766 1 96.12 133 TRP A CA 1
ATOM 1097 C C . TRP A 1 133 ? -9.891 15.695 17.812 1 96.12 133 TRP A C 1
ATOM 1099 O O . TRP A 1 133 ? -9.188 16.703 17.891 1 96.12 133 TRP A O 1
ATOM 1109 N N . PHE A 1 134 ? -9.469 14.531 17.781 1 96.88 134 PHE A N 1
ATOM 1110 C CA . PHE A 1 134 ? -8.023 14.312 17.766 1 96.88 134 PHE A CA 1
ATOM 1111 C C . PHE A 1 134 ? -7.398 14.891 16.5 1 96.88 134 PHE A C 1
ATOM 1113 O O . PHE A 1 134 ? -6.312 15.477 16.547 1 96.88 134 PHE A O 1
ATOM 1120 N N . TRP A 1 135 ? -8.07 14.703 15.469 1 96.69 135 TRP A N 1
ATOM 1121 C CA . TRP A 1 135 ? -7.598 15.281 14.211 1 96.69 135 TRP A CA 1
ATOM 1122 C C . TRP A 1 135 ? -7.559 16.812 14.305 1 96.69 135 TRP A C 1
ATOM 1124 O O . TRP A 1 135 ? -6.594 17.438 13.852 1 96.69 135 TRP A O 1
ATOM 1134 N N . PHE A 1 136 ? -8.531 17.375 14.93 1 96.88 136 PHE A N 1
ATOM 1135 C CA . PHE A 1 136 ? -8.625 18.812 15.086 1 96.88 136 PHE A CA 1
ATOM 1136 C C . PHE A 1 136 ? -7.469 19.344 15.914 1 96.88 136 PHE A C 1
ATOM 1138 O O . PHE A 1 136 ? -6.832 20.344 15.547 1 96.88 136 PHE A O 1
ATOM 1145 N N . VAL A 1 137 ? -7.184 18.703 16.953 1 96.69 137 VAL A N 1
ATOM 1146 C CA . VAL A 1 137 ? -6.098 19.125 17.828 1 96.69 137 VAL A CA 1
ATOM 1147 C C . VAL A 1 137 ? -4.77 19.062 17.078 1 96.69 137 VAL A C 1
ATOM 1149 O O . VAL A 1 137 ? -3.949 19.984 17.172 1 96.69 137 VAL A O 1
ATOM 1152 N N . ALA A 1 138 ? -4.59 18.016 16.359 1 97 138 ALA A N 1
ATOM 1153 C CA . ALA A 1 138 ? -3.363 17.875 15.578 1 97 138 ALA A CA 1
ATOM 1154 C C . ALA A 1 138 ? -3.23 18.984 14.547 1 97 138 ALA A C 1
ATOM 1156 O O . ALA A 1 138 ? -2.15 19.562 14.375 1 97 138 ALA A O 1
ATOM 1157 N N . LEU A 1 139 ? -4.328 19.328 13.961 1 96.69 139 LEU A N 1
ATOM 1158 C CA . LEU A 1 139 ? -4.316 20.359 12.93 1 96.69 139 LEU A CA 1
ATOM 1159 C C . LEU A 1 139 ? -4.031 21.734 13.523 1 96.69 139 LEU A C 1
ATOM 1161 O O . LEU A 1 139 ? -3.297 22.531 12.93 1 96.69 139 LEU A O 1
ATOM 1165 N N . ILE A 1 140 ? -4.562 21.969 14.617 1 96.88 140 ILE A N 1
ATOM 1166 C CA . ILE A 1 140 ? -4.344 23.266 15.273 1 96.88 140 ILE A CA 1
ATOM 1167 C C . ILE A 1 140 ? -2.875 23.406 15.664 1 96.88 140 ILE A C 1
ATOM 1169 O O . ILE A 1 140 ? -2.271 24.453 15.461 1 96.88 140 ILE A O 1
ATOM 1173 N N . ALA A 1 141 ? -2.377 22.359 16.234 1 96.62 141 ALA A N 1
ATOM 1174 C CA . ALA A 1 141 ? -0.954 22.375 16.547 1 96.62 141 ALA A CA 1
ATOM 1175 C C . ALA A 1 141 ? -0.108 22.578 15.297 1 96.62 141 ALA A C 1
ATOM 1177 O O . ALA A 1 141 ? 0.894 23.297 15.328 1 96.62 141 ALA A O 1
ATOM 1178 N N . GLY A 1 142 ? -0.569 21.984 14.273 1 95.31 142 GLY A N 1
ATOM 1179 C CA . GLY A 1 142 ? 0.125 22.156 13 1 95.31 142 GLY A CA 1
ATOM 1180 C C . GLY A 1 142 ? 0.054 23.578 12.469 1 95.31 142 GLY A C 1
ATOM 1181 O O . GLY A 1 142 ? 1.051 24.109 11.977 1 95.31 142 GLY A O 1
ATOM 1182 N N . LEU A 1 143 ? -1.022 24.188 12.594 1 96.19 143 LEU A N 1
ATOM 1183 C CA . LEU A 1 143 ? -1.215 25.547 12.117 1 96.19 143 LEU A CA 1
ATOM 1184 C C . LEU A 1 143 ? -0.325 26.516 12.891 1 96.19 143 LEU A C 1
ATOM 1186 O O . LEU A 1 143 ? 0.327 27.375 12.289 1 96.19 143 LEU A O 1
ATOM 1190 N N . ILE A 1 144 ? -0.273 26.312 14.125 1 96.5 144 ILE A N 1
ATOM 1191 C CA . ILE A 1 144 ? 0.546 27.188 14.961 1 96.5 144 ILE A CA 1
ATOM 1192 C C . ILE A 1 144 ? 2.02 27 14.609 1 96.5 144 ILE A C 1
ATOM 1194 O O . ILE A 1 144 ? 2.77 27.984 14.523 1 96.5 144 ILE A O 1
ATOM 1198 N N . THR A 1 145 ? 2.357 25.781 14.461 1 94.56 145 THR A N 1
ATOM 1199 C CA . THR A 1 145 ? 3.734 25.484 14.086 1 94.56 145 THR A CA 1
ATOM 1200 C C . THR A 1 145 ? 4.086 26.141 12.75 1 94.56 145 THR A C 1
ATOM 1202 O O . THR A 1 145 ? 5.164 26.719 12.609 1 94.56 145 THR A O 1
ATOM 1205 N N . ASP A 1 146 ? 3.174 26.062 11.852 1 94.75 146 ASP A N 1
ATOM 1206 C CA . ASP A 1 146 ? 3.418 26.609 10.523 1 94.75 146 ASP A CA 1
ATOM 1207 C C . ASP A 1 146 ? 3.543 28.141 10.57 1 94.75 146 ASP A C 1
ATOM 1209 O O . ASP A 1 146 ? 4.371 28.719 9.867 1 94.75 146 ASP A O 1
ATOM 1213 N N . VAL A 1 147 ? 2.752 28.75 11.336 1 95.25 147 VAL A N 1
ATOM 1214 C CA . VAL A 1 147 ? 2.822 30.203 11.484 1 95.25 147 VAL A CA 1
ATOM 1215 C C . VAL A 1 147 ? 4.164 30.594 12.109 1 95.25 147 VAL A C 1
ATOM 1217 O O . VAL A 1 147 ? 4.797 31.547 11.672 1 95.25 147 VAL A O 1
ATOM 1220 N N . ARG A 1 148 ? 4.543 29.859 13.062 1 94 148 ARG A N 1
ATOM 1221 C CA . ARG A 1 148 ? 5.824 30.125 13.711 1 94 148 ARG A CA 1
ATOM 1222 C C . ARG A 1 148 ? 6.98 29.953 12.734 1 94 148 ARG A C 1
ATOM 1224 O O . ARG A 1 148 ? 7.906 30.766 12.703 1 94 148 ARG A O 1
ATOM 1231 N N . LYS A 1 149 ? 6.941 28.906 12.039 1 93.25 149 LYS A N 1
ATOM 1232 C CA . LYS A 1 149 ? 7.984 28.688 11.039 1 93.25 149 LYS A CA 1
ATOM 1233 C C . LYS A 1 149 ? 8.016 29.812 10.008 1 93.25 149 LYS A C 1
ATOM 1235 O O . LYS A 1 149 ? 9.094 30.203 9.547 1 93.25 149 LYS A O 1
ATOM 1240 N N . LEU A 1 150 ? 6.828 30.266 9.641 1 93.75 150 LEU A N 1
ATOM 1241 C CA . LEU A 1 150 ? 6.746 31.375 8.703 1 93.75 150 LEU A CA 1
ATOM 1242 C C . LEU A 1 150 ? 7.387 32.625 9.289 1 93.75 150 LEU A C 1
ATOM 1244 O O . LEU A 1 150 ? 8.148 33.312 8.609 1 93.75 150 LEU A O 1
ATOM 1248 N N . TYR A 1 151 ? 7.141 32.812 10.508 1 93.12 151 TYR A N 1
ATOM 1249 C CA . TYR A 1 151 ? 7.684 33.969 11.195 1 93.12 151 TYR A CA 1
ATOM 1250 C C . TYR A 1 151 ? 9.203 33.875 11.328 1 93.12 151 TYR A C 1
ATOM 1252 O O . TYR A 1 151 ? 9.922 34.844 11.039 1 93.12 151 TYR A O 1
ATOM 1260 N N . THR A 1 152 ? 9.688 32.781 11.75 1 91.25 152 THR A N 1
ATOM 1261 C CA . THR A 1 152 ? 11.117 32.594 11.953 1 91.25 152 THR A CA 1
ATOM 1262 C C . THR A 1 152 ? 11.867 32.688 10.625 1 91.25 152 THR A C 1
ATOM 1264 O O . THR A 1 152 ? 12.961 33.25 10.562 1 91.25 152 THR A O 1
ATOM 1267 N N . SER A 1 153 ? 11.281 32.062 9.617 1 92.5 153 SER A N 1
ATOM 1268 C CA . SER A 1 153 ? 11.93 32.125 8.312 1 92.5 153 SER A CA 1
ATOM 1269 C C . SER A 1 153 ? 11.992 33.562 7.781 1 92.5 153 SER A C 1
ATOM 1271 O O . SER A 1 153 ? 12.992 33.938 7.176 1 92.5 153 SER A O 1
ATOM 1273 N N . GLN A 1 154 ? 10.969 34.281 7.98 1 93.25 154 GLN A N 1
ATOM 1274 C CA . GLN A 1 154 ? 10.953 35.688 7.555 1 93.25 154 GLN A CA 1
ATOM 1275 C C . GLN A 1 154 ? 12.008 36.5 8.297 1 93.25 154 GLN A C 1
ATOM 1277 O O . GLN A 1 154 ? 12.68 37.344 7.703 1 93.25 154 GLN A O 1
ATOM 1282 N N . ARG A 1 155 ? 12.188 36.219 9.523 1 91.75 155 ARG A N 1
ATOM 1283 C CA . ARG A 1 155 ? 13.188 36.938 10.328 1 91.75 155 ARG A CA 1
ATOM 1284 C C . ARG A 1 155 ? 14.602 36.594 9.859 1 91.75 155 ARG A C 1
ATOM 1286 O O . ARG A 1 155 ? 15.477 37.438 9.844 1 91.75 155 ARG A O 1
ATOM 1293 N N . LYS A 1 156 ? 14.75 35.344 9.547 1 90.81 156 LYS A N 1
ATOM 1294 C CA . LYS A 1 156 ? 16.062 34.938 9.039 1 90.81 156 LYS A CA 1
ATOM 1295 C C . LYS A 1 156 ? 16.375 35.625 7.719 1 90.81 156 LYS A C 1
ATOM 1297 O O . LYS A 1 156 ? 17.531 36 7.477 1 90.81 156 LYS A O 1
ATOM 1302 N N . ILE A 1 157 ? 15.391 35.719 6.867 1 92.31 157 ILE A N 1
ATOM 1303 C CA . ILE A 1 157 ? 15.562 36.375 5.578 1 92.31 157 ILE A CA 1
ATOM 1304 C C . I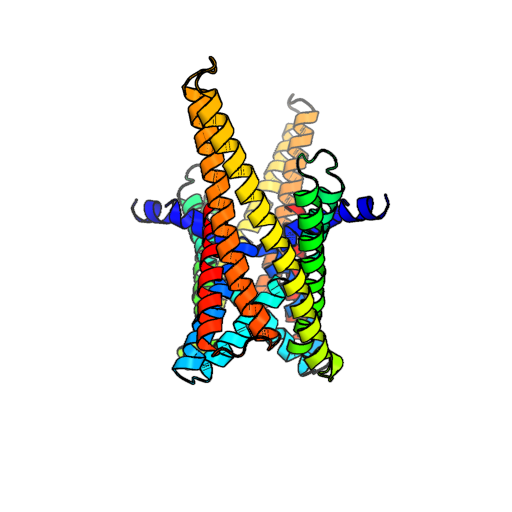LE A 1 157 ? 15.922 37.844 5.797 1 92.31 157 ILE A C 1
ATOM 1306 O O . ILE A 1 157 ? 16.875 38.375 5.203 1 92.31 157 ILE A O 1
ATOM 1310 N N . GLU A 1 158 ? 15.266 38.531 6.676 1 92 158 GLU A N 1
ATOM 1311 C CA . GLU A 1 158 ? 15.508 39.938 6.973 1 92 158 GLU A CA 1
ATOM 1312 C C . GLU A 1 158 ? 16.891 40.156 7.59 1 92 158 GLU A C 1
ATOM 1314 O O . GLU A 1 158 ? 17.594 41.125 7.254 1 92 158 GLU A O 1
ATOM 1319 N N . ALA A 1 159 ? 17.234 39.281 8.445 1 89.56 159 ALA A N 1
ATOM 1320 C CA . ALA A 1 159 ? 18.547 39.344 9.078 1 89.56 159 ALA A CA 1
ATOM 1321 C C . ALA A 1 159 ? 19.656 39.156 8.055 1 89.56 159 ALA A C 1
ATOM 1323 O O . ALA A 1 159 ? 20.703 39.844 8.125 1 89.56 159 ALA A O 1
ATOM 1324 N N . SER A 1 160 ? 19.438 38.281 7.145 1 86.94 160 SER A N 1
ATOM 1325 C CA . SER A 1 160 ? 20.438 38 6.121 1 86.94 160 SER A CA 1
ATOM 1326 C C . SER A 1 160 ? 20.578 39.156 5.148 1 86.94 160 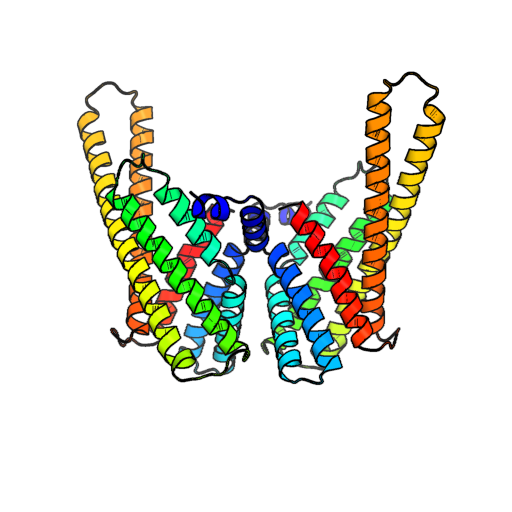SER A C 1
ATOM 1328 O O . SER A 1 160 ? 21.672 39.438 4.652 1 86.94 160 SER A O 1
ATOM 1330 N N . LEU A 1 161 ? 19.5 39.781 4.844 1 87.06 161 LEU A N 1
ATOM 1331 C CA . LEU A 1 161 ? 19.516 40.906 3.922 1 87.06 161 LEU A CA 1
ATOM 1332 C C . LEU A 1 161 ? 20.141 42.1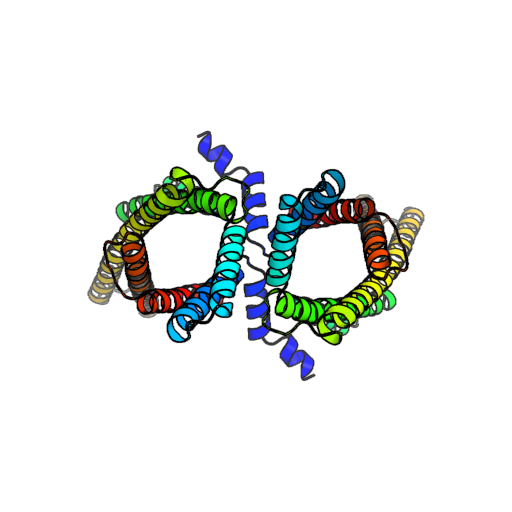25 4.578 1 87.06 161 LEU A C 1
ATOM 1334 O O . LEU A 1 161 ? 20.797 42.938 3.91 1 87.06 161 LEU A O 1
ATOM 1338 N N . SER A 1 162 ? 19.984 42.219 5.801 1 84.56 162 SER A N 1
ATOM 1339 C CA . SER A 1 162 ? 20.531 43.375 6.527 1 84.56 162 SER A CA 1
ATOM 1340 C C . SER A 1 162 ? 22.016 43.188 6.789 1 84.56 162 SER A C 1
ATOM 1342 O O . SER A 1 162 ? 22.75 44.188 6.887 1 84.56 162 SER A O 1
ATOM 1344 N N . SER A 1 163 ? 22.438 41.969 6.977 1 71.94 163 SER A N 1
ATOM 1345 C CA . SER A 1 163 ? 23.844 41.688 7.246 1 71.94 163 SER A CA 1
ATOM 1346 C C . SER A 1 163 ? 24.672 41.75 5.969 1 71.94 163 SER A C 1
ATOM 1348 O O . SER A 1 163 ? 25.891 41.594 6.008 1 71.94 163 SER A O 1
ATOM 1350 N N . LYS A 1 164 ? 24.172 41.531 4.746 1 61.5 164 LYS A N 1
ATOM 1351 C CA . LYS A 1 164 ? 24.906 41.531 3.49 1 61.5 164 LYS A CA 1
ATOM 1352 C C . LYS A 1 164 ? 26 42.594 3.51 1 61.5 164 LYS A C 1
ATOM 1354 O O . LYS A 1 164 ? 26.891 42.594 2.646 1 61.5 164 LYS A O 1
ATOM 1359 N N . GLY A 1 165 ? 25.891 43.531 4.277 1 51.53 165 GLY A N 1
ATOM 1360 C CA . GLY A 1 165 ? 27.062 44.406 4.305 1 51.53 165 GLY A CA 1
ATOM 1361 C C . GLY A 1 165 ? 28.344 43.656 4.707 1 51.53 165 GLY A C 1
ATOM 1362 O O . GLY A 1 165 ? 29.438 44.219 4.594 1 51.53 165 GLY A O 1
ATOM 1363 N N . ASN A 1 166 ? 28.219 42.656 5.652 1 52.84 166 ASN A N 1
ATOM 1364 C CA . ASN A 1 166 ? 29.469 42.031 6.07 1 52.84 166 ASN A CA 1
ATOM 1365 C C . ASN A 1 166 ? 29.828 40.875 5.168 1 52.84 166 ASN A C 1
ATOM 1367 O O . ASN A 1 166 ? 28.953 40.25 4.547 1 52.84 166 ASN A O 1
ATOM 1371 N N . ALA A 1 167 ? 31.234 40.312 4.938 1 52.59 167 ALA A N 1
ATOM 1372 C CA . ALA A 1 167 ? 32.125 39.688 3.979 1 52.59 167 ALA A CA 1
ATOM 1373 C C . ALA A 1 167 ? 31.625 38.281 3.643 1 52.59 167 ALA A C 1
ATOM 1375 O O . ALA A 1 167 ? 32.344 37.469 3.031 1 52.59 167 ALA A O 1
ATOM 1376 N N . PRO A 1 168 ? 30.5 37.625 4.191 1 57.28 168 PRO A N 1
ATOM 1377 C CA . PRO A 1 168 ? 30.531 36.281 3.617 1 57.28 168 PRO A CA 1
ATOM 1378 C C . PRO A 1 168 ? 30.516 36.281 2.09 1 57.28 168 PRO A C 1
ATOM 1380 O O . PRO A 1 168 ? 30.109 37.281 1.48 1 57.28 168 PRO A O 1
ATOM 1383 N N . THR A 1 169 ? 31.172 35.156 1.524 1 63.88 169 THR A N 1
ATOM 1384 C CA . THR A 1 169 ? 31.219 35.125 0.067 1 63.88 169 THR A CA 1
ATOM 1385 C C . THR A 1 169 ? 29.828 35.25 -0.529 1 63.88 169 THR A C 1
ATOM 1387 O O . THR A 1 169 ? 28.859 34.719 0.038 1 63.88 169 THR A O 1
ATOM 1390 N N . GLU A 1 170 ? 29.625 36.094 -1.476 1 65.44 170 GLU A N 1
ATOM 1391 C CA . GLU A 1 170 ? 28.391 36.438 -2.193 1 65.44 170 GLU A CA 1
ATOM 1392 C C . GLU A 1 170 ? 27.578 35.188 -2.508 1 65.44 170 GLU A C 1
ATOM 1394 O O . GLU A 1 170 ? 26.359 35.188 -2.375 1 65.44 170 GLU A O 1
ATOM 1399 N N . LYS A 1 171 ? 28.156 34.094 -2.777 1 65.38 171 LYS A N 1
ATOM 1400 C CA . LYS A 1 171 ? 27.469 32.875 -3.182 1 65.38 171 LYS A CA 1
ATOM 1401 C C . LYS A 1 171 ? 26.828 32.188 -1.979 1 65.38 171 LYS A C 1
ATOM 1403 O O . LYS A 1 171 ? 25.703 31.719 -2.061 1 65.38 171 LYS A O 1
ATOM 1408 N N . ALA A 1 172 ? 27.609 32.125 -1.034 1 70.06 172 ALA A N 1
ATOM 1409 C CA . ALA A 1 172 ? 27.125 31.484 0.18 1 70.06 172 ALA A CA 1
ATOM 1410 C C . ALA A 1 172 ? 25.938 32.219 0.761 1 70.06 172 ALA A C 1
ATOM 1412 O O . ALA A 1 172 ? 24.984 31.625 1.251 1 70.06 172 ALA A O 1
ATOM 1413 N N . SER A 1 173 ? 26.078 33.438 0.565 1 76.56 173 SER A N 1
ATOM 1414 C CA . SER A 1 173 ? 24.984 34.281 1.05 1 76.56 173 SER A CA 1
ATOM 1415 C C . SER A 1 173 ? 23.734 34.094 0.194 1 76.56 173 SER A C 1
ATOM 1417 O O . SER A 1 173 ? 22.625 34.031 0.719 1 76.56 173 SER A O 1
ATOM 1419 N N . SER A 1 174 ? 23.969 33.844 -1.032 1 80.69 174 SER A N 1
ATOM 1420 C CA . SER A 1 174 ? 22.844 33.656 -1.943 1 80.69 174 SER A CA 1
ATOM 1421 C C . SER A 1 174 ? 22.188 32.312 -1.738 1 80.69 174 SER A C 1
ATOM 1423 O O . SER A 1 174 ? 20.953 32.188 -1.776 1 80.69 174 SER A O 1
ATOM 1425 N N . GLU A 1 175 ? 22.969 31.328 -1.473 1 85.88 175 GLU A N 1
ATOM 1426 C CA . GLU A 1 175 ? 22.438 29.984 -1.241 1 85.88 175 GLU A CA 1
ATOM 1427 C C . GLU A 1 175 ? 21.641 29.938 0.054 1 85.88 175 GLU A C 1
ATOM 1429 O O . GLU A 1 175 ? 20.594 29.281 0.109 1 85.88 175 GLU A O 1
ATOM 1434 N N . LYS A 1 176 ? 22.203 30.594 0.98 1 86.5 176 LYS A N 1
ATOM 1435 C CA . LYS A 1 176 ? 21.5 30.641 2.262 1 86.5 176 LYS A CA 1
ATOM 1436 C C . LYS A 1 176 ? 20.172 31.375 2.137 1 86.5 176 LYS A C 1
ATOM 1438 O O . LYS A 1 176 ? 19.156 30.922 2.684 1 86.5 176 LYS A O 1
ATOM 1443 N N . LEU A 1 177 ? 20.219 32.375 1.455 1 89.56 177 LEU A N 1
ATOM 1444 C CA . LEU A 1 177 ? 19 33.156 1.249 1 89.56 177 LEU A CA 1
ATOM 1445 C C . LEU A 1 177 ? 17.953 32.344 0.481 1 89.56 177 LEU A C 1
ATOM 1447 O O . LEU A 1 177 ? 16.766 32.344 0.828 1 89.56 177 LEU A O 1
ATOM 1451 N N . THR A 1 178 ? 18.391 31.672 -0.483 1 91.56 178 THR A N 1
ATOM 1452 C CA . THR A 1 178 ? 17.5 30.812 -1.25 1 91.56 178 THR A CA 1
ATOM 1453 C C . THR A 1 178 ? 16.891 29.719 -0.364 1 91.56 178 THR A C 1
ATOM 1455 O O . THR A 1 178 ? 15.711 29.391 -0.487 1 91.56 178 THR A O 1
ATOM 1458 N N . ALA A 1 179 ? 17.672 29.219 0.459 1 92.19 179 ALA A N 1
ATOM 1459 C CA . ALA A 1 179 ? 17.203 28.203 1.386 1 92.19 179 ALA A CA 1
ATOM 1460 C C . ALA A 1 179 ? 16.125 28.75 2.309 1 92.19 179 ALA A C 1
ATOM 1462 O O . ALA A 1 179 ? 15.133 28.062 2.598 1 92.19 179 ALA A O 1
ATOM 1463 N N . TYR A 1 180 ? 16.359 29.922 2.738 1 92.06 180 TYR A N 1
ATOM 1464 C CA . TYR A 1 180 ? 15.375 30.547 3.615 1 92.06 180 TYR A CA 1
ATOM 1465 C C . TYR A 1 180 ? 14.07 30.797 2.871 1 92.06 180 TYR A C 1
ATOM 1467 O O . TYR A 1 180 ? 12.984 30.609 3.424 1 92.06 180 TYR A O 1
ATOM 1475 N N . TYR A 1 181 ? 14.172 31.203 1.667 1 92.56 181 TYR A N 1
ATOM 1476 C CA . TYR A 1 181 ? 12.977 31.422 0.858 1 92.56 181 TYR A CA 1
ATOM 1477 C C . TYR A 1 181 ? 12.227 30.109 0.634 1 92.56 181 TYR A C 1
ATOM 1479 O O . TYR A 1 181 ? 11 30.078 0.68 1 92.56 181 TYR A O 1
ATOM 1487 N N . ASN A 1 182 ? 12.93 29.078 0.423 1 93.44 182 ASN A N 1
ATOM 1488 C CA . ASN A 1 182 ? 12.312 27.766 0.245 1 93.44 182 ASN A CA 1
ATOM 1489 C C . ASN A 1 182 ? 11.625 27.297 1.52 1 93.44 182 ASN A C 1
ATOM 1491 O O . ASN A 1 182 ? 10.555 26.688 1.461 1 93.44 182 ASN A O 1
ATOM 1495 N N . GLU A 1 183 ? 12.273 27.609 2.52 1 92.69 183 GLU A N 1
ATOM 1496 C CA . GLU A 1 183 ? 11.672 27.25 3.803 1 92.69 183 GLU A CA 1
ATOM 1497 C C . GLU A 1 183 ? 10.367 28 4.027 1 92.69 183 GLU A C 1
ATOM 1499 O O . GLU A 1 183 ? 9.391 27.422 4.516 1 92.69 183 GLU A O 1
ATOM 1504 N N . ARG A 1 184 ? 10.406 29.234 3.746 1 93.81 184 ARG A N 1
ATOM 1505 C CA . ARG A 1 184 ? 9.203 30.047 3.895 1 93.81 184 ARG A CA 1
ATOM 1506 C C . ARG A 1 184 ? 8.086 29.547 2.986 1 93.81 184 ARG A C 1
ATOM 1508 O O . ARG A 1 184 ? 6.926 29.469 3.404 1 93.81 184 ARG A O 1
ATOM 1515 N N . PHE A 1 185 ? 8.438 29.234 1.826 1 94 185 PHE A N 1
ATOM 1516 C CA . PHE A 1 185 ? 7.453 28.719 0.883 1 94 185 PHE A CA 1
ATOM 1517 C C . PHE A 1 185 ? 6.871 27.391 1.378 1 94 185 PHE A C 1
ATOM 1519 O O . PHE A 1 185 ? 5.66 27.188 1.301 1 94 185 PHE A O 1
ATOM 1526 N N . ALA A 1 186 ? 7.676 26.562 1.794 1 93.56 186 ALA A N 1
ATOM 1527 C CA . ALA A 1 186 ? 7.227 25.281 2.328 1 93.56 186 ALA A CA 1
ATOM 1528 C C . ALA A 1 186 ? 6.273 25.484 3.502 1 93.56 186 ALA A C 1
ATOM 1530 O O . ALA A 1 186 ? 5.262 24.781 3.613 1 93.56 186 ALA A O 1
ATOM 1531 N N . ALA A 1 187 ? 6.629 26.406 4.305 1 94.25 187 ALA A N 1
ATOM 1532 C CA . ALA A 1 187 ? 5.785 26.688 5.461 1 94.25 187 ALA A CA 1
ATOM 1533 C C . ALA A 1 187 ? 4.438 27.266 5.027 1 94.25 187 ALA A C 1
ATOM 1535 O O . ALA A 1 187 ? 3.398 26.922 5.594 1 94.25 187 ALA A O 1
ATOM 1536 N N . PHE A 1 188 ? 4.48 28.141 4.102 1 95.12 188 PHE A N 1
ATOM 1537 C CA . PHE A 1 188 ? 3.258 28.75 3.59 1 95.12 188 PHE A CA 1
ATOM 1538 C C . PHE A 1 188 ? 2.359 27.688 2.957 1 95.12 188 PHE A C 1
ATOM 1540 O O . PHE A 1 188 ? 1.15 27.672 3.201 1 95.12 188 PHE A O 1
ATOM 1547 N N . ARG A 1 189 ? 2.922 26.859 2.188 1 94.94 189 ARG A N 1
ATOM 1548 C CA . ARG A 1 189 ? 2.186 25.781 1.555 1 94.94 189 ARG A CA 1
ATOM 1549 C C . ARG A 1 189 ? 1.536 24.875 2.6 1 94.94 189 ARG A C 1
ATOM 1551 O O . ARG A 1 189 ? 0.367 24.5 2.469 1 94.94 189 ARG A O 1
ATOM 1558 N N . ARG A 1 190 ? 2.234 24.594 3.576 1 95.62 190 ARG A N 1
ATOM 1559 C CA . ARG A 1 190 ? 1.716 23.75 4.645 1 95.62 190 ARG A CA 1
ATOM 1560 C C . ARG A 1 190 ? 0.587 24.438 5.398 1 95.62 190 ARG A C 1
ATOM 1562 O O . ARG A 1 190 ? -0.376 23.797 5.816 1 95.62 190 ARG A O 1
ATOM 1569 N N . LEU A 1 191 ? 0.744 25.656 5.578 1 96.31 191 LEU A N 1
ATOM 1570 C CA . LEU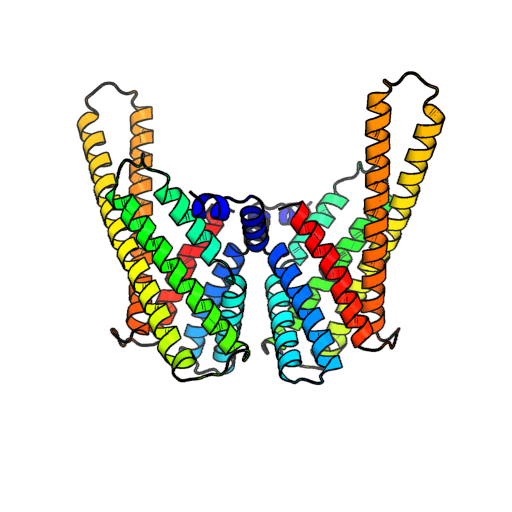 A 1 191 ? -0.286 26.438 6.25 1 96.31 191 LEU A CA 1
ATOM 1571 C C . LEU A 1 191 ? -1.601 26.375 5.48 1 96.31 191 LEU A C 1
ATOM 1573 O O . LEU A 1 191 ? -2.664 26.172 6.07 1 96.31 191 LEU A O 1
ATOM 1577 N N . ILE A 1 192 ? -1.508 26.516 4.203 1 96.31 192 ILE A N 1
ATOM 1578 C CA . ILE A 1 192 ? -2.697 26.453 3.359 1 96.31 192 ILE A CA 1
ATOM 1579 C C . ILE A 1 192 ? -3.311 25.047 3.449 1 96.31 192 ILE A C 1
ATOM 1581 O O . ILE A 1 192 ? -4.527 24.906 3.605 1 96.31 192 ILE A O 1
ATOM 1585 N N . TRP A 1 193 ? -2.467 24.125 3.398 1 96.5 193 TRP A N 1
ATOM 1586 C CA . TRP A 1 193 ? -2.887 22.734 3.467 1 96.5 193 TRP A CA 1
ATOM 1587 C C . TRP A 1 193 ? -3.615 22.438 4.773 1 96.5 193 TRP A C 1
ATOM 1589 O O . TRP A 1 193 ? -4.754 21.969 4.77 1 96.5 193 TRP A O 1
ATOM 1599 N N . ASP A 1 194 ? -3.02 22.812 5.859 1 96.69 194 ASP A N 1
ATOM 1600 C CA . ASP A 1 194 ? -3.6 22.562 7.176 1 96.69 194 ASP A CA 1
ATOM 1601 C C . ASP A 1 194 ? -4.887 23.359 7.367 1 96.69 194 ASP A C 1
ATOM 1603 O O . ASP A 1 194 ? -5.812 22.906 8.039 1 96.69 194 ASP A O 1
ATOM 1607 N N . SER A 1 195 ? -4.941 24.516 6.777 1 97 195 SER A N 1
ATOM 1608 C CA . SER A 1 195 ? -6.148 25.344 6.875 1 97 195 SER A CA 1
ATOM 1609 C C . SER A 1 195 ? -7.32 24.672 6.16 1 97 195 SER A C 1
ATOM 1611 O O . SER A 1 195 ? -8.438 24.656 6.684 1 97 195 SER A O 1
ATOM 1613 N N . ILE A 1 196 ? -7.039 24.156 5.043 1 96.81 196 ILE A N 1
ATOM 1614 C CA . ILE A 1 196 ? -8.094 23.5 4.285 1 96.81 196 ILE 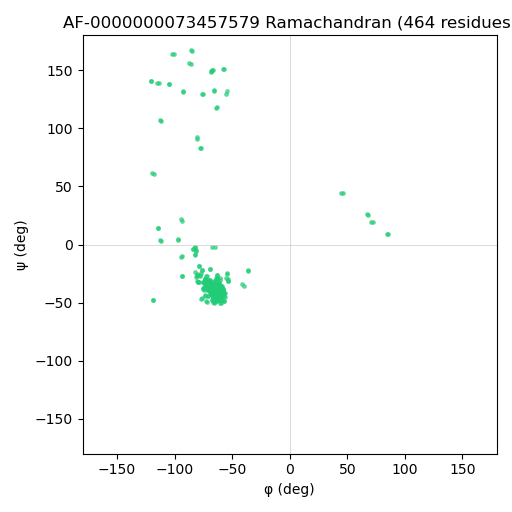A CA 1
ATOM 1615 C C . ILE A 1 196 ? -8.531 22.234 5.02 1 96.81 196 ILE A C 1
ATOM 1617 O O . ILE A 1 196 ? -9.727 21.938 5.105 1 96.81 196 ILE A O 1
ATOM 1621 N N . ASP A 1 197 ? -7.598 21.547 5.543 1 96.56 197 ASP A N 1
ATOM 1622 C CA . ASP A 1 197 ? -7.934 20.359 6.32 1 96.56 197 ASP A CA 1
ATOM 1623 C C . ASP A 1 197 ? -8.766 20.719 7.551 1 96.56 197 ASP A C 1
ATOM 1625 O O . ASP A 1 197 ? -9.656 19.969 7.949 1 96.56 197 ASP A O 1
ATOM 1629 N N . THR A 1 198 ? -8.406 21.844 8.133 1 96.31 198 THR A N 1
ATOM 1630 C CA . THR A 1 198 ? -9.18 22.312 9.273 1 96.31 198 THR A CA 1
ATOM 1631 C C . THR A 1 198 ? -10.617 22.609 8.867 1 96.31 198 THR A C 1
ATOM 1633 O O . THR A 1 198 ? -11.555 22.344 9.625 1 96.31 198 THR A O 1
ATOM 1636 N N . PHE A 1 199 ? -10.75 23.156 7.711 1 96.62 199 PHE A N 1
ATOM 1637 C CA . PHE A 1 199 ? -12.086 23.391 7.168 1 96.62 199 PHE A CA 1
ATOM 1638 C C . PHE A 1 199 ? -12.867 22.094 7.074 1 96.62 199 PHE A C 1
ATOM 1640 O O . PHE A 1 199 ? -14.047 22.047 7.43 1 96.62 199 PHE A O 1
ATOM 1647 N N . ILE A 1 200 ? -12.273 21.047 6.68 1 95.38 200 ILE A N 1
ATOM 1648 C CA . ILE A 1 200 ? -12.906 19.734 6.535 1 95.38 200 ILE A CA 1
ATOM 1649 C C . ILE A 1 200 ? -13.328 19.219 7.906 1 95.38 200 ILE A C 1
ATOM 1651 O O . ILE A 1 200 ? -14.477 18.812 8.094 1 95.38 200 ILE A O 1
ATOM 1655 N N . VAL A 1 201 ? -12.422 19.281 8.828 1 95.25 201 VAL A N 1
ATOM 1656 C CA . VAL A 1 201 ? -12.688 18.703 10.141 1 95.25 201 VAL A CA 1
ATOM 1657 C C . VAL A 1 201 ? -13.766 19.5 10.859 1 95.25 201 VAL A C 1
ATOM 1659 O O . VAL A 1 201 ? -14.594 18.938 11.578 1 95.25 201 VAL A O 1
ATOM 1662 N N . LEU A 1 202 ? -13.766 20.781 10.688 1 95.31 202 LEU A N 1
ATOM 1663 C CA . LEU A 1 202 ? -14.773 21.625 11.312 1 95.31 202 LEU A CA 1
ATOM 1664 C C . LEU A 1 202 ? -16.172 21.297 10.789 1 95.31 202 LEU A C 1
ATOM 1666 O O . LEU A 1 202 ? -17.156 21.391 11.523 1 95.31 202 LEU A O 1
ATOM 1670 N N . ASN A 1 203 ? -16.188 20.938 9.539 1 94.19 203 ASN A N 1
ATOM 1671 C CA . ASN A 1 203 ? -17.469 20.5 8.977 1 94.19 203 ASN A CA 1
ATOM 1672 C C . ASN A 1 203 ? -17.859 19.125 9.5 1 94.19 203 ASN A C 1
ATOM 1674 O O . ASN A 1 203 ? -19.047 18.859 9.727 1 94.19 203 ASN A O 1
ATOM 1678 N N . ASN A 1 204 ? -16.875 18.297 9.688 1 91.5 204 ASN A N 1
ATOM 1679 C CA . ASN A 1 204 ? -17.156 16.969 10.258 1 91.5 204 ASN A CA 1
ATOM 1680 C C . ASN A 1 204 ? -17.719 17.078 11.672 1 91.5 204 ASN A C 1
ATOM 1682 O O . ASN A 1 204 ? -18.562 16.297 12.078 1 91.5 204 ASN A O 1
ATOM 1686 N N . LEU A 1 205 ? -17.219 18.016 12.469 1 92.88 205 LEU A N 1
ATOM 1687 C CA . LEU A 1 205 ? -17.625 18.234 13.852 1 92.88 205 LEU A CA 1
ATOM 1688 C C . LEU A 1 205 ? -18.906 19.062 13.922 1 92.88 205 LEU A C 1
ATOM 1690 O O . LEU A 1 205 ? -19.422 19.328 15.008 1 92.88 205 LEU A O 1
ATOM 1694 N N . GLN A 1 206 ? -19.375 19.547 12.742 1 90.75 206 GLN A N 1
ATOM 1695 C CA . GLN A 1 206 ? -20.641 20.266 12.586 1 90.75 206 GLN A CA 1
ATOM 1696 C C . GLN A 1 206 ? -20.547 21.672 13.188 1 90.75 206 GLN A C 1
ATOM 1698 O O . GLN A 1 206 ? -21.531 22.219 13.672 1 90.75 206 GLN A O 1
ATOM 1703 N N . PHE A 1 207 ? -19.297 22.062 13.328 1 92.38 207 PHE A N 1
ATOM 1704 C CA . PHE A 1 207 ? -19.141 23.453 13.695 1 92.38 207 PHE A CA 1
ATOM 1705 C C . PHE A 1 207 ? -19.453 24.375 12.523 1 92.38 207 PHE A C 1
ATOM 1707 O O . PHE A 1 207 ? -19.906 25.5 12.711 1 92.38 207 PHE A O 1
ATOM 1714 N N . LEU A 1 208 ? -19.094 23.812 11.32 1 90.31 208 LEU A N 1
ATOM 1715 C CA . LEU A 1 208 ? -19.453 24.453 10.055 1 90.31 208 LEU A CA 1
ATOM 1716 C C . LEU A 1 208 ? -20.422 23.562 9.273 1 90.31 208 LEU A C 1
ATOM 1718 O O . LEU A 1 208 ? -20.344 22.344 9.336 1 90.31 208 LEU A O 1
ATOM 1722 N N . ARG A 1 209 ? -21.406 24.125 8.672 1 90.81 209 ARG A N 1
ATOM 1723 C CA . ARG A 1 209 ? -22.406 23.359 7.934 1 90.81 209 ARG A CA 1
ATOM 1724 C C . ARG A 1 209 ? -22.406 23.734 6.457 1 90.81 209 ARG A C 1
ATOM 1726 O O . ARG A 1 209 ? -23.406 24.234 5.945 1 90.81 209 ARG A O 1
ATOM 1733 N N . ASN A 1 210 ? -21.266 23.5 5.898 1 89.38 210 ASN A N 1
ATOM 1734 C CA . ASN A 1 210 ? -21.156 23.75 4.469 1 89.38 210 ASN A CA 1
ATOM 1735 C C . ASN A 1 210 ? -21.641 22.547 3.65 1 89.38 210 ASN A C 1
ATOM 1737 O O . ASN A 1 210 ? -21.859 21.469 4.199 1 89.38 210 ASN A O 1
ATOM 1741 N N . ASP A 1 211 ? -21.828 22.781 2.416 1 90.75 211 ASP A N 1
ATOM 1742 C CA . ASP A 1 211 ? -22.312 21.719 1.529 1 90.75 211 ASP A CA 1
ATOM 1743 C C . ASP A 1 211 ? -21.25 20.641 1.366 1 90.75 211 ASP A C 1
ATOM 1745 O O . ASP A 1 211 ? -20.047 20.906 1.46 1 90.75 211 ASP A O 1
ATOM 1749 N N . GLU A 1 212 ? -21.672 19.453 1.156 1 91.81 212 GLU A N 1
ATOM 1750 C CA . GLU A 1 212 ? -20.797 18.297 0.979 1 91.81 212 GLU A CA 1
ATOM 1751 C C . GLU A 1 212 ? -19.875 18.484 -0.224 1 91.81 212 GLU A C 1
ATOM 1753 O O . GLU A 1 212 ? -18.75 17.984 -0.234 1 91.81 212 GLU A O 1
ATOM 1758 N N . SER A 1 213 ? -20.328 19.203 -1.146 1 92.75 213 SER A N 1
ATOM 1759 C CA . SER A 1 213 ? -19.531 19.453 -2.338 1 92.75 213 SER A CA 1
ATOM 1760 C C . SER A 1 213 ? -18.297 20.281 -2.004 1 92.75 213 SER A C 1
ATOM 1762 O O . SER A 1 213 ? -17.219 20.031 -2.537 1 92.75 213 SER A O 1
ATOM 1764 N N . SER A 1 214 ? -18.484 21.25 -1.129 1 94.75 214 SER A N 1
ATOM 1765 C CA . SER A 1 214 ? -17.359 22.094 -0.735 1 94.75 214 SER A CA 1
ATOM 1766 C C . SER A 1 214 ? -16.328 21.312 0.058 1 94.75 214 SER A C 1
ATOM 1768 O O . SER A 1 214 ? -15.117 21.5 -0.125 1 94.75 214 SER A O 1
ATOM 1770 N N . VAL A 1 215 ? -16.766 20.469 0.872 1 95.25 215 VAL A N 1
ATOM 1771 C CA . VAL A 1 215 ? -15.875 19.641 1.673 1 95.25 215 VAL A CA 1
ATOM 1772 C C . VAL A 1 215 ? -15.117 18.672 0.766 1 95.25 215 VAL A C 1
ATOM 1774 O O . VAL A 1 215 ? -13.914 18.469 0.928 1 95.25 215 VAL A O 1
ATOM 1777 N N . ALA A 1 216 ? -15.836 18.109 -0.211 1 95.94 216 ALA A N 1
ATOM 1778 C CA . ALA A 1 216 ? -15.219 17.188 -1.162 1 95.94 216 ALA A CA 1
ATOM 1779 C C . ALA A 1 216 ? -14.141 17.891 -1.984 1 95.94 216 ALA A C 1
ATOM 1781 O O . ALA A 1 216 ? -13.07 17.328 -2.232 1 95.94 216 ALA A O 1
ATOM 1782 N N . LEU A 1 217 ? -14.414 19.078 -2.326 1 95.88 217 LEU A N 1
ATOM 1783 C CA . LEU A 1 217 ? -13.453 19.859 -3.111 1 95.88 217 LEU A CA 1
ATOM 1784 C C . LEU A 1 217 ? -12.219 20.188 -2.279 1 95.88 217 LEU A C 1
ATOM 1786 O O . LEU A 1 217 ? -11.102 20.188 -2.795 1 95.88 217 LEU A O 1
ATOM 1790 N N . ALA A 1 218 ? -12.477 20.547 -1.057 1 96.5 218 ALA A N 1
ATOM 1791 C CA . ALA A 1 218 ? -11.359 20.781 -0.145 1 96.5 218 ALA A CA 1
ATOM 1792 C C . ALA A 1 218 ? -10.484 19.547 -0.003 1 96.5 218 ALA A C 1
ATOM 1794 O O . ALA A 1 218 ? -9.258 19.641 0.017 1 96.5 218 ALA A O 1
ATOM 1795 N N . GLY A 1 219 ? -11.133 18.406 0.035 1 96.38 219 GLY A N 1
ATOM 1796 C CA . GLY A 1 219 ? -10.398 17.156 0.109 1 96.38 219 GLY A CA 1
ATOM 1797 C C . GLY A 1 219 ? -9.578 16.875 -1.132 1 96.38 219 GLY A C 1
ATOM 1798 O O . GLY A 1 219 ? -8.453 16.375 -1.036 1 96.38 219 GLY A O 1
ATOM 1799 N N . VAL A 1 220 ? -10.117 17.219 -2.238 1 97.06 220 VAL A N 1
ATOM 1800 C CA . VAL A 1 220 ? -9.398 17.047 -3.494 1 97.06 220 VAL A CA 1
ATOM 1801 C C . VAL A 1 220 ? -8.156 17.953 -3.5 1 97.06 220 VAL A C 1
ATOM 1803 O O . VAL A 1 220 ? -7.062 17.5 -3.852 1 97.06 220 VAL A O 1
ATOM 1806 N N . ALA A 1 221 ? -8.352 19.094 -3.041 1 96.69 221 ALA A N 1
ATOM 1807 C CA . ALA A 1 221 ? -7.254 20.062 -3.047 1 96.69 221 ALA A CA 1
ATOM 1808 C C . ALA A 1 221 ? -6.109 19.609 -2.15 1 96.69 221 ALA A C 1
ATOM 1810 O O . ALA A 1 221 ? -4.949 19.609 -2.568 1 96.69 221 ALA A O 1
ATOM 1811 N N . THR A 1 222 ? -6.418 19.172 -0.967 1 96.69 222 THR A N 1
ATOM 1812 C CA . THR A 1 222 ? -5.363 18.766 -0.043 1 96.69 222 THR A CA 1
ATOM 1813 C C . THR A 1 222 ? -4.742 17.453 -0.477 1 96.69 222 THR A C 1
ATOM 1815 O O . THR A 1 222 ? -3.57 17.188 -0.196 1 96.69 222 THR A O 1
ATOM 1818 N N . SER A 1 223 ? -5.547 16.641 -1.181 1 96.75 223 SER A N 1
ATOM 1819 C CA . SER A 1 223 ? -5 15.383 -1.688 1 96.75 223 SER A CA 1
ATOM 1820 C C . SER A 1 223 ? -3.955 15.633 -2.771 1 96.75 223 SER A C 1
ATOM 1822 O O . SER A 1 223 ? -2.973 14.891 -2.877 1 96.75 223 SER A O 1
ATOM 1824 N N . VAL A 1 224 ? -4.184 16.656 -3.516 1 95.75 224 VAL A N 1
ATOM 1825 C CA . VAL A 1 224 ? -3.227 17.016 -4.559 1 95.75 224 VAL A CA 1
ATOM 1826 C C . VAL A 1 224 ? -1.909 17.453 -3.926 1 95.75 224 VAL A C 1
ATOM 1828 O O . VAL A 1 224 ? -0.831 17.078 -4.387 1 95.75 224 VAL A O 1
ATOM 1831 N N . PHE A 1 225 ? -1.99 18.188 -2.846 1 93.81 225 PHE A N 1
ATOM 1832 C CA . PHE A 1 225 ? -0.788 18.594 -2.129 1 93.81 225 PHE A CA 1
ATOM 1833 C C . PHE A 1 225 ? -0.025 17.391 -1.613 1 93.81 225 PHE A C 1
ATOM 1835 O O . PHE A 1 225 ? 1.198 17.312 -1.746 1 93.81 225 PHE A O 1
ATOM 1842 N N . GLY A 1 226 ? -0.789 16.484 -1.089 1 93.12 226 GLY A N 1
ATOM 1843 C CA . GLY A 1 226 ? -0.163 15.273 -0.566 1 93.12 226 GLY A CA 1
ATOM 1844 C C . GLY A 1 226 ? 0.511 14.438 -1.638 1 93.12 226 GLY A C 1
ATOM 1845 O O . GLY A 1 226 ? 1.614 13.93 -1.431 1 93.12 226 GLY A O 1
ATOM 1846 N N . LEU A 1 227 ? -0.136 14.375 -2.707 1 94 227 LEU A N 1
ATOM 1847 C CA . LEU A 1 227 ? 0.407 13.586 -3.807 1 94 227 LEU A CA 1
ATOM 1848 C C . LEU A 1 227 ? 1.646 14.25 -4.395 1 94 227 LEU A C 1
ATOM 1850 O O . LEU A 1 227 ? 2.604 13.57 -4.77 1 94 227 LEU A O 1
ATOM 1854 N N . GLN A 1 228 ? 1.631 15.523 -4.469 1 93.94 228 GLN A N 1
ATOM 1855 C CA . GLN A 1 228 ? 2.783 16.266 -4.969 1 93.94 228 GLN A CA 1
ATOM 1856 C C . GLN A 1 228 ? 4.008 16.047 -4.086 1 93.94 228 GLN A C 1
ATOM 1858 O O . GLN A 1 228 ? 5.125 15.914 -4.586 1 93.94 228 GLN A O 1
ATOM 1863 N N . ASP A 1 229 ? 3.76 15.969 -2.871 1 92.12 229 ASP A N 1
ATOM 1864 C CA . ASP A 1 229 ? 4.867 15.758 -1.94 1 92.12 229 ASP A CA 1
ATOM 1865 C C . ASP A 1 229 ? 5.473 14.367 -2.113 1 92.12 229 ASP A C 1
ATOM 1867 O O . ASP A 1 229 ? 6.695 14.219 -2.139 1 92.12 229 ASP A O 1
ATOM 1871 N N . VAL A 1 230 ? 4.629 13.398 -2.26 1 91.69 230 VAL A N 1
ATOM 1872 C CA . VAL A 1 230 ? 5.113 12.031 -2.418 1 91.69 230 VAL A CA 1
ATOM 1873 C C . VAL A 1 230 ? 5.816 11.883 -3.764 1 91.69 230 VAL A C 1
ATOM 1875 O O . VAL A 1 230 ? 6.816 11.172 -3.875 1 91.69 230 VAL A O 1
ATOM 1878 N N . TRP A 1 231 ? 5.285 12.617 -4.711 1 92.38 231 TRP A N 1
ATOM 1879 C CA . TRP A 1 231 ? 5.891 12.57 -6.039 1 92.38 231 TRP A CA 1
ATOM 1880 C C . TRP A 1 231 ? 7.301 13.156 -6.012 1 92.38 231 TRP A C 1
ATOM 1882 O O . TRP A 1 231 ? 8.219 12.609 -6.637 1 92.38 231 TRP A O 1
ATOM 1892 N N . LYS A 1 232 ? 7.492 14.156 -5.234 1 90.06 232 LYS A N 1
ATOM 1893 C CA . LYS A 1 232 ? 8.789 14.812 -5.152 1 90.06 232 LYS A CA 1
ATOM 1894 C C . LYS A 1 232 ? 9.82 13.914 -4.469 1 90.06 232 LYS A C 1
ATOM 1896 O O . LYS A 1 232 ? 11.008 13.961 -4.801 1 90.06 232 LYS A O 1
ATOM 1901 N N . THR A 1 233 ? 9.391 13.148 -3.629 1 85.31 233 THR A N 1
ATOM 1902 C CA . THR A 1 233 ? 10.312 12.328 -2.855 1 85.31 233 THR A CA 1
ATOM 1903 C C . THR A 1 233 ? 10.5 10.961 -3.508 1 85.31 233 THR A C 1
ATOM 1905 O O . THR A 1 233 ? 11.336 10.164 -3.064 1 85.31 233 THR A O 1
ATOM 1908 N N . ALA A 1 234 ? 9.742 10.602 -4.473 1 81.75 234 ALA A N 1
ATOM 1909 C CA . ALA A 1 234 ? 9.828 9.297 -5.137 1 81.75 234 ALA A CA 1
ATOM 1910 C C . ALA A 1 234 ? 11 9.266 -6.117 1 81.75 234 ALA A C 1
ATOM 1912 O O . ALA A 1 234 ? 11.367 10.297 -6.691 1 81.75 234 ALA A O 1
ATOM 1913 N N . MET B 1 1 ? 12.656 5.566 29.531 1 49.41 1 MET B N 1
ATOM 1914 C CA . MET B 1 1 ? 13.633 4.531 29.203 1 49.41 1 MET B CA 1
ATOM 1915 C C . MET B 1 1 ? 12.977 3.393 28.422 1 49.41 1 MET B C 1
ATOM 1917 O O . MET B 1 1 ? 13.438 3.029 27.344 1 49.41 1 MET B O 1
ATOM 1921 N N . VAL B 1 2 ? 11.992 2.742 29.125 1 50.44 2 VAL B N 1
ATOM 1922 C CA . VAL B 1 2 ? 11.406 1.501 28.641 1 50.44 2 VAL B CA 1
ATOM 1923 C C . VAL B 1 2 ? 10.633 1.77 27.344 1 50.44 2 VAL B C 1
ATOM 1925 O O . VAL B 1 2 ? 10.734 1.003 26.391 1 50.44 2 VAL B O 1
ATOM 1928 N N . LEU B 1 3 ? 9.906 2.857 27.375 1 56.75 3 LEU B N 1
ATOM 1929 C CA . LEU B 1 3 ? 9.125 3.186 26.188 1 56.75 3 LEU B CA 1
ATOM 1930 C C . LEU B 1 3 ? 10.039 3.447 25 1 56.75 3 LEU B C 1
ATOM 1932 O O . LEU B 1 3 ? 9.711 3.078 23.875 1 56.75 3 LEU B O 1
ATOM 1936 N N . ASP B 1 4 ? 11.172 3.916 25.281 1 62.69 4 ASP B N 1
ATOM 1937 C CA . ASP B 1 4 ? 12.164 4.16 24.234 1 62.69 4 ASP B CA 1
ATOM 1938 C C . ASP B 1 4 ? 12.68 2.852 23.656 1 62.69 4 ASP B C 1
ATOM 1940 O O . ASP B 1 4 ? 12.906 2.752 22.438 1 62.69 4 ASP B O 1
ATOM 1944 N N . THR B 1 5 ? 12.773 1.929 24.562 1 66.81 5 THR B N 1
ATOM 1945 C CA . THR B 1 5 ? 13.297 0.639 24.125 1 66.81 5 THR B CA 1
ATOM 1946 C C . THR B 1 5 ? 12.305 -0.063 23.203 1 66.81 5 THR B C 1
ATOM 1948 O O . THR B 1 5 ? 12.703 -0.705 22.219 1 66.81 5 THR B O 1
ATOM 1951 N N . VAL B 1 6 ? 11.07 0.188 23.547 1 68.31 6 VAL B N 1
ATOM 1952 C CA . VAL B 1 6 ? 10.062 -0.506 22.734 1 68.31 6 VAL B CA 1
ATOM 1953 C C . VAL B 1 6 ? 9.875 0.218 21.406 1 68.31 6 VAL B C 1
ATOM 1955 O O . VAL B 1 6 ? 9.797 -0.417 20.359 1 68.31 6 VAL B O 1
ATOM 1958 N N . ILE B 1 7 ? 10.047 1.493 21.531 1 73 7 ILE B N 1
ATOM 1959 C CA . ILE B 1 7 ? 9.766 2.305 20.344 1 73 7 ILE B CA 1
ATOM 1960 C C . ILE B 1 7 ? 10.938 2.209 19.375 1 73 7 ILE B C 1
ATOM 1962 O O . ILE B 1 7 ? 10.742 2.271 18.156 1 73 7 ILE B O 1
ATOM 1966 N N . TYR B 1 8 ? 12.094 1.768 19.938 1 76.12 8 TYR B N 1
ATOM 1967 C CA . TYR B 1 8 ? 13.266 1.712 19.062 1 76.12 8 TYR B CA 1
ATOM 1968 C C . TYR B 1 8 ? 13.719 0.272 18.859 1 76.12 8 TYR B C 1
ATOM 1970 O O . TYR B 1 8 ? 14.828 0.027 18.375 1 76.12 8 TYR B O 1
ATOM 1978 N N . HIS B 1 9 ? 12.789 -0.585 19.25 1 82.5 9 HIS B N 1
ATOM 1979 C CA . HIS B 1 9 ? 13.18 -1.979 19.047 1 82.5 9 HIS B CA 1
ATOM 1980 C C . HIS B 1 9 ? 13.32 -2.309 17.578 1 82.5 9 HIS B C 1
ATOM 1982 O O . HIS B 1 9 ? 12.477 -1.925 16.766 1 82.5 9 HIS B O 1
ATOM 1988 N N . PRO B 1 10 ? 14.336 -2.924 17.172 1 84.31 10 PRO B N 1
ATOM 1989 C CA . PRO B 1 10 ? 14.594 -3.24 15.773 1 84.31 10 PRO B CA 1
ATOM 1990 C C . PRO B 1 10 ? 13.445 -3.988 15.109 1 84.31 10 PRO B C 1
ATOM 1992 O O . PRO B 1 10 ? 13.141 -3.754 13.938 1 84.31 10 PRO B O 1
ATOM 1995 N N . THR B 1 11 ? 12.742 -4.781 15.883 1 86.88 11 THR B N 1
ATOM 1996 C CA . THR B 1 11 ? 11.625 -5.543 15.344 1 86.88 11 THR B CA 1
ATOM 1997 C C . THR B 1 11 ? 10.461 -4.617 14.984 1 86.88 11 THR B C 1
ATOM 1999 O O . THR B 1 11 ? 9.805 -4.812 13.953 1 86.88 11 THR B O 1
ATOM 2002 N N . LEU B 1 12 ? 10.297 -3.65 15.812 1 87.75 12 LEU B N 1
ATOM 2003 C CA . LEU B 1 12 ? 9.211 -2.707 15.547 1 87.75 12 LEU B CA 1
ATOM 2004 C C . LEU B 1 12 ? 9.523 -1.854 14.32 1 87.75 12 LEU B C 1
ATOM 2006 O O . LEU B 1 12 ? 8.641 -1.598 13.5 1 87.75 12 LEU B O 1
ATOM 2010 N N . THR B 1 13 ? 10.719 -1.466 14.227 1 89.25 13 THR B N 1
ATOM 2011 C CA . THR B 1 13 ? 11.133 -0.658 13.086 1 89.25 13 THR B CA 1
ATOM 2012 C C . THR B 1 13 ? 11.016 -1.452 11.789 1 89.25 13 THR B C 1
ATOM 2014 O O . THR B 1 13 ? 10.586 -0.919 10.766 1 89.25 13 THR B O 1
ATOM 2017 N N . LYS B 1 14 ? 11.367 -2.707 11.859 1 91.31 14 LYS B N 1
ATOM 2018 C CA . LYS B 1 14 ? 11.242 -3.58 10.695 1 91.31 14 LYS B CA 1
ATOM 2019 C C . LYS B 1 14 ? 9.781 -3.783 10.312 1 91.31 14 LYS B C 1
ATOM 2021 O O . LYS B 1 14 ? 9.438 -3.812 9.125 1 91.31 14 LYS B O 1
ATOM 2026 N N . PHE B 1 15 ? 9.016 -3.914 11.367 1 92.5 15 PHE B N 1
ATOM 2027 C CA . PHE B 1 15 ? 7.582 -4.094 11.148 1 92.5 15 PHE B CA 1
ATOM 2028 C C . PHE B 1 15 ? 6.977 -2.869 10.477 1 92.5 15 PHE B C 1
ATOM 2030 O O . PHE B 1 15 ? 6.215 -2.996 9.516 1 92.5 15 PHE B O 1
ATOM 2037 N N . ILE B 1 16 ? 7.371 -1.725 10.906 1 91.81 16 ILE B N 1
ATOM 2038 C CA . ILE B 1 16 ? 6.879 -0.472 10.344 1 91.81 16 ILE B CA 1
ATOM 2039 C C . ILE B 1 16 ? 7.363 -0.331 8.898 1 91.81 16 ILE B C 1
ATOM 2041 O O . ILE B 1 16 ? 6.598 0.068 8.016 1 91.81 16 ILE B O 1
ATOM 2045 N N . SER B 1 17 ? 8.562 -0.689 8.664 1 92.5 17 SER B N 1
ATOM 2046 C CA . SER B 1 17 ? 9.117 -0.626 7.32 1 92.5 17 SER B CA 1
ATOM 2047 C C . SER B 1 17 ? 8.359 -1.541 6.363 1 92.5 17 SER B C 1
ATOM 2049 O O . SER B 1 17 ? 8.117 -1.176 5.211 1 92.5 17 SER B O 1
ATOM 2051 N N . LEU B 1 18 ? 7.996 -2.713 6.883 1 93.75 18 LEU B N 1
ATOM 2052 C CA . LEU B 1 18 ? 7.23 -3.666 6.086 1 93.75 18 LEU B CA 1
ATOM 2053 C C . LEU B 1 18 ? 5.859 -3.098 5.73 1 93.75 18 LEU B C 1
ATOM 2055 O O . LEU B 1 18 ? 5.41 -3.221 4.59 1 93.75 18 LEU B O 1
ATOM 2059 N N . LEU B 1 19 ? 5.281 -2.395 6.641 1 92.75 19 LEU B N 1
ATOM 2060 C CA . LEU B 1 19 ? 3.939 -1.85 6.457 1 92.75 19 LEU B CA 1
ATOM 2061 C C . LEU B 1 19 ? 3.971 -0.638 5.527 1 92.75 19 LEU B C 1
ATOM 2063 O O . LEU B 1 19 ? 2.957 -0.292 4.922 1 92.75 19 LEU B O 1
ATOM 2067 N N . ASN B 1 20 ? 5.094 -0.039 5.43 1 92.62 20 ASN B N 1
ATOM 2068 C CA . ASN B 1 20 ? 5.211 1.164 4.609 1 92.62 20 ASN B CA 1
ATOM 2069 C C . ASN B 1 20 ? 5.445 0.824 3.143 1 92.62 20 ASN B C 1
ATOM 2071 O O . ASN B 1 20 ? 5.406 1.705 2.281 1 92.62 20 ASN B O 1
ATOM 2075 N N . LYS B 1 21 ? 5.578 -0.452 2.863 1 93.81 21 LYS B N 1
ATOM 2076 C CA . LYS B 1 21 ? 5.699 -0.94 1.493 1 93.81 21 LYS B CA 1
ATOM 2077 C C . LYS B 1 21 ? 4.406 -1.599 1.027 1 93.81 21 LYS B C 1
ATOM 2079 O O . LYS B 1 21 ? 3.773 -2.338 1.783 1 93.81 21 LYS B O 1
ATOM 2084 N N . THR B 1 22 ? 4.047 -1.324 -0.167 1 93.88 22 THR B N 1
ATOM 2085 C CA . THR B 1 22 ? 2.824 -1.911 -0.708 1 93.88 22 THR B CA 1
ATOM 2086 C C . THR B 1 22 ? 2.924 -3.434 -0.738 1 93.88 22 THR B C 1
ATOM 2088 O O . THR B 1 22 ? 1.945 -4.129 -0.457 1 93.88 22 THR B O 1
ATOM 2091 N N . ALA B 1 23 ? 4.102 -3.938 -1.051 1 93.38 23 ALA B N 1
ATOM 2092 C CA . ALA B 1 23 ? 4.312 -5.383 -1.104 1 93.38 23 ALA B CA 1
ATOM 2093 C C . ALA B 1 23 ? 4.078 -6.023 0.261 1 93.38 23 ALA B C 1
ATOM 2095 O O . ALA B 1 23 ? 3.48 -7.098 0.356 1 93.38 23 ALA B O 1
ATOM 2096 N N . GLY B 1 24 ? 4.543 -5.359 1.264 1 94.38 24 GLY B N 1
ATOM 2097 C CA . GLY B 1 24 ? 4.34 -5.887 2.604 1 94.38 24 GLY B CA 1
ATOM 2098 C C . GLY B 1 24 ? 2.879 -5.957 3.004 1 94.38 24 GLY B C 1
ATOM 2099 O O . GLY B 1 24 ? 2.42 -6.98 3.516 1 94.38 24 GLY B O 1
ATOM 2100 N N . ARG B 1 25 ? 2.152 -4.914 2.713 1 94.5 25 ARG B N 1
ATOM 2101 C CA . ARG B 1 25 ? 0.73 -4.879 3.035 1 94.5 25 ARG B CA 1
ATOM 2102 C C . ARG B 1 25 ? -0.041 -5.918 2.229 1 94.5 25 ARG B C 1
ATOM 2104 O O . ARG B 1 25 ? -0.929 -6.59 2.758 1 94.5 25 ARG B O 1
ATOM 2111 N N . GLU B 1 26 ? 0.32 -5.945 1.026 1 95.12 26 GLU B N 1
ATOM 2112 C CA . GLU B 1 26 ? -0.368 -6.879 0.142 1 95.12 26 GLU B CA 1
ATOM 2113 C C . GLU B 1 26 ? -0.173 -8.32 0.602 1 95.12 26 GLU B C 1
ATOM 2115 O O . GLU B 1 26 ? -1.118 -9.109 0.595 1 95.12 26 GLU B O 1
ATOM 2120 N N . LYS B 1 27 ? 1.006 -8.68 1.08 1 96.19 27 LYS B N 1
ATOM 2121 C CA . LYS B 1 27 ? 1.278 -10.047 1.522 1 96.19 27 LYS B CA 1
ATOM 2122 C C . LYS B 1 27 ? 0.559 -10.352 2.832 1 96.19 27 LYS B C 1
ATOM 2124 O O . LYS B 1 27 ? 0.111 -11.477 3.051 1 96.19 27 LYS B O 1
ATOM 2129 N N . ILE B 1 28 ? 0.462 -9.406 3.658 1 96.38 28 ILE B N 1
ATOM 2130 C CA . ILE B 1 28 ? -0.274 -9.586 4.902 1 96.38 28 ILE B CA 1
ATOM 2131 C C . ILE B 1 28 ? -1.753 -9.812 4.602 1 96.38 28 ILE B C 1
ATOM 2133 O O . ILE B 1 28 ? -2.381 -10.711 5.172 1 96.38 28 ILE B O 1
ATOM 2137 N N . LEU B 1 29 ? -2.207 -9.008 3.717 1 96.94 29 LEU B N 1
ATOM 2138 C CA . LEU B 1 29 ? -3.615 -9.117 3.355 1 96.94 29 LEU B CA 1
ATOM 2139 C C . LEU B 1 29 ? -3.895 -10.453 2.67 1 96.94 29 LEU B C 1
ATOM 2141 O O . LEU B 1 29 ? -4.977 -11.023 2.832 1 96.94 29 LEU B O 1
ATOM 2145 N N . ARG B 1 30 ? -2.912 -10.875 1.877 1 97.31 30 ARG B N 1
ATOM 2146 C CA . ARG B 1 30 ? -3.074 -12.188 1.249 1 97.31 30 ARG B CA 1
ATOM 2147 C C . ARG B 1 30 ? -3.184 -13.281 2.299 1 97.31 30 ARG B C 1
ATOM 2149 O O . ARG B 1 30 ? -4.027 -14.18 2.186 1 97.31 30 ARG B O 1
ATOM 2156 N N . LEU B 1 31 ? -2.393 -13.211 3.244 1 97.31 31 LEU B N 1
ATOM 2157 C CA . LEU B 1 31 ? -2.436 -14.188 4.324 1 97.31 31 LEU B CA 1
ATOM 2158 C C . LEU B 1 31 ? -3.783 -14.156 5.039 1 97.31 31 LEU B C 1
ATOM 2160 O O . LEU B 1 31 ? -4.391 -15.195 5.281 1 97.31 31 LEU B O 1
ATOM 2164 N N . LEU B 1 32 ? -4.227 -12.953 5.371 1 96.88 32 LEU B N 1
ATOM 2165 C CA . LEU B 1 32 ? -5.504 -12.805 6.059 1 96.88 32 LEU B CA 1
ATOM 2166 C C . LEU B 1 32 ? -6.652 -13.297 5.188 1 96.88 32 LEU B C 1
ATOM 2168 O O . LEU B 1 32 ? -7.594 -13.922 5.691 1 96.88 32 LEU B O 1
ATOM 2172 N N . GLN B 1 33 ? -6.551 -13 3.949 1 96.69 33 GLN B N 1
ATOM 2173 C CA . GLN B 1 33 ? -7.586 -13.414 3.012 1 96.69 33 GLN B CA 1
ATOM 2174 C C . GLN B 1 33 ? -7.742 -14.938 3.006 1 96.69 33 GLN B C 1
ATOM 2176 O O . GLN B 1 33 ? -8.859 -15.453 3.111 1 96.69 33 GLN B O 1
ATOM 2181 N N . TYR B 1 34 ? -6.629 -15.625 2.914 1 96.94 34 TYR B N 1
ATOM 2182 C CA . TYR B 1 34 ? -6.684 -17.078 2.836 1 96.94 34 TYR B CA 1
ATOM 2183 C C . TYR B 1 34 ? -7.035 -17.688 4.188 1 96.94 34 TYR B C 1
ATOM 2185 O O . TYR B 1 34 ? -7.688 -18.734 4.258 1 96.94 34 TYR B O 1
ATOM 2193 N N . LEU B 1 35 ? -6.621 -17.047 5.242 1 96.69 35 LEU B N 1
ATOM 2194 C CA . LEU B 1 35 ? -6.996 -17.5 6.574 1 96.69 35 LEU B CA 1
ATOM 2195 C C . LEU B 1 35 ? -8.508 -17.422 6.773 1 96.69 35 LEU B C 1
ATOM 2197 O O . LEU B 1 35 ? -9.133 -18.375 7.25 1 96.69 35 LEU B O 1
ATOM 2201 N N . VAL B 1 36 ? -9 -16.297 6.414 1 96.06 36 VAL B N 1
ATOM 2202 C CA . VAL B 1 36 ? -10.438 -16.109 6.594 1 96.06 36 VAL B CA 1
ATOM 2203 C C . VAL B 1 36 ? -11.203 -17.016 5.648 1 96.06 36 VAL B C 1
ATOM 2205 O O . VAL B 1 36 ? -12.281 -17.516 5.988 1 96.06 36 VAL B O 1
ATOM 2208 N N . ARG B 1 37 ? -10.648 -17.156 4.477 1 95.31 37 ARG B N 1
ATOM 2209 C CA . ARG B 1 37 ? -11.258 -18.109 3.541 1 95.31 37 ARG B CA 1
ATOM 2210 C C . ARG B 1 37 ? -11.344 -19.5 4.148 1 95.31 37 ARG B C 1
ATOM 2212 O O . ARG B 1 37 ? -12.367 -20.172 4.012 1 95.31 37 ARG B O 1
ATOM 2219 N N . PHE B 1 38 ? -10.305 -19.938 4.766 1 95.75 38 PHE B N 1
ATOM 2220 C CA . PHE B 1 38 ? -10.273 -21.234 5.422 1 95.75 38 PHE B CA 1
ATOM 2221 C C . PHE B 1 38 ? -11.328 -21.312 6.523 1 95.75 38 PHE B C 1
ATOM 2223 O O . PHE B 1 38 ? -12.062 -22.297 6.621 1 95.75 38 PHE B O 1
ATOM 2230 N N . LEU B 1 39 ? -11.43 -20.266 7.293 1 94.31 39 LEU B N 1
ATOM 2231 C CA . LEU B 1 39 ? -12.383 -20.219 8.398 1 94.31 39 LEU B CA 1
ATOM 2232 C C . LEU B 1 39 ? -13.812 -20.172 7.875 1 94.31 39 LEU B C 1
ATOM 2234 O O . LEU B 1 39 ? -14.727 -20.703 8.508 1 94.31 39 LEU B O 1
ATOM 2238 N N . ALA B 1 40 ? -14 -19.531 6.758 1 93.06 40 ALA B N 1
ATOM 2239 C CA . ALA B 1 40 ? -15.336 -19.453 6.16 1 93.06 40 ALA B CA 1
ATOM 2240 C C . ALA B 1 40 ? -15.844 -20.828 5.758 1 93.06 40 ALA B C 1
ATOM 2242 O O . ALA B 1 40 ? -17.031 -21.125 5.898 1 93.06 40 ALA B O 1
ATOM 2243 N N . VAL B 1 41 ? -14.953 -21.641 5.258 1 90.31 41 VAL B N 1
ATOM 2244 C CA . VAL B 1 41 ? -15.336 -22.984 4.84 1 90.31 41 VAL B CA 1
ATOM 2245 C C . VAL B 1 41 ? -15.578 -23.859 6.066 1 90.31 41 VAL B C 1
ATOM 2247 O O . VAL B 1 41 ? -16.531 -24.641 6.098 1 90.31 41 VAL B O 1
ATOM 2250 N N . GLN B 1 42 ? -14.836 -23.656 7.074 1 91.62 42 GLN B N 1
ATOM 2251 C CA . GLN B 1 42 ? -14.922 -24.5 8.266 1 91.62 42 GLN B CA 1
ATOM 2252 C C . GLN B 1 42 ? -16.172 -24.172 9.078 1 91.62 42 GLN B C 1
ATOM 2254 O O . GLN B 1 42 ? -16.844 -25.062 9.586 1 91.62 42 GLN B O 1
ATOM 2259 N N . TYR B 1 43 ? -16.484 -22.859 9.141 1 91.75 43 TYR B N 1
ATOM 2260 C CA . TYR B 1 43 ? -17.562 -22.453 10.039 1 91.75 43 TYR B CA 1
ATOM 2261 C C . TYR B 1 43 ? -18.766 -21.969 9.25 1 91.75 43 TYR B C 1
ATOM 2263 O O . TYR B 1 43 ? -19.797 -21.609 9.836 1 91.75 43 TYR B O 1
ATOM 2271 N N . ARG B 1 44 ? -18.812 -21.984 8.016 1 88.62 44 ARG B N 1
ATOM 2272 C CA . ARG B 1 44 ? -19.891 -21.531 7.148 1 88.62 44 ARG B CA 1
ATOM 2273 C C . ARG B 1 44 ? -20.406 -20.172 7.59 1 88.62 44 ARG B C 1
ATOM 2275 O O . ARG B 1 44 ? -21.609 -19.969 7.703 1 88.62 44 ARG B O 1
ATOM 2282 N N . SER B 1 45 ? -19.484 -19.297 7.891 1 89.75 45 SER B N 1
ATOM 2283 C CA . SER B 1 45 ? -19.812 -17.969 8.398 1 89.75 45 SER B CA 1
ATOM 2284 C C . SER B 1 45 ? -19.906 -16.953 7.266 1 89.75 45 SER B C 1
ATOM 2286 O O . SER B 1 45 ? -19.016 -16.875 6.418 1 89.75 45 SER B O 1
ATOM 2288 N N . GLY B 1 46 ? -20.969 -16.203 7.273 1 90.31 46 GLY B N 1
ATOM 2289 C CA . GLY B 1 46 ? -21.156 -15.148 6.293 1 90.31 46 GLY B CA 1
ATOM 2290 C C . GLY B 1 46 ? -20.203 -13.984 6.469 1 90.31 46 GLY B C 1
ATOM 2291 O O . GLY B 1 46 ? -19.75 -13.398 5.488 1 90.31 46 GLY B O 1
ATOM 2292 N N . LEU B 1 47 ? -19.875 -13.773 7.68 1 92.12 47 LEU B N 1
ATOM 2293 C CA . LEU B 1 47 ? -18.953 -12.688 7.988 1 92.12 47 LEU B CA 1
ATOM 2294 C C . LEU B 1 47 ? -17.578 -12.961 7.398 1 92.12 47 LEU B C 1
ATOM 2296 O O . LEU B 1 47 ? -16.969 -12.07 6.809 1 92.12 47 LEU B O 1
ATOM 2300 N N . ASN B 1 48 ? -17.125 -14.195 7.547 1 93.81 48 ASN B N 1
ATOM 2301 C CA . ASN B 1 48 ? -15.812 -14.562 7.02 1 93.81 48 ASN B CA 1
ATOM 2302 C C . ASN B 1 48 ? -15.781 -14.469 5.496 1 93.81 48 ASN B C 1
ATOM 2304 O O . ASN B 1 48 ? -14.758 -14.094 4.918 1 93.81 48 ASN B O 1
ATOM 2308 N N . ARG B 1 49 ? -16.844 -14.711 4.863 1 94.25 49 ARG B N 1
ATOM 2309 C CA . ARG B 1 49 ? -16.906 -14.602 3.408 1 94.25 49 ARG B CA 1
ATOM 2310 C C . ARG B 1 49 ? -16.859 -13.141 2.965 1 94.25 49 ARG B C 1
ATOM 2312 O O . ARG B 1 49 ? -16.219 -12.82 1.962 1 94.25 49 ARG B O 1
ATOM 2319 N N . GLN B 1 50 ? -17.516 -12.352 3.705 1 93.94 50 GLN B N 1
ATOM 2320 C CA . GLN B 1 50 ? -17.5 -10.93 3.41 1 93.94 50 GLN B CA 1
ATOM 2321 C C . GLN B 1 50 ? -16.094 -10.344 3.596 1 93.94 50 GLN B C 1
ATOM 2323 O O . GLN B 1 50 ? -15.641 -9.531 2.785 1 93.94 50 GLN B O 1
ATOM 2328 N N . LEU B 1 51 ? -15.477 -10.805 4.66 1 94.81 51 LEU B N 1
ATOM 2329 C CA . LEU B 1 51 ? -14.117 -10.344 4.926 1 94.81 51 LEU B CA 1
ATOM 2330 C C . LEU B 1 51 ? -13.164 -10.797 3.824 1 94.81 51 LEU B C 1
ATOM 2332 O O . LEU B 1 51 ? -12.305 -10.031 3.391 1 94.81 51 LEU B O 1
ATOM 2336 N N . GLN B 1 52 ? -13.359 -12 3.436 1 95 52 GLN B N 1
ATOM 2337 C CA . GLN B 1 52 ? -12.531 -12.523 2.354 1 95 52 GLN B CA 1
ATOM 2338 C C . GLN B 1 52 ? -12.695 -11.688 1.086 1 95 52 GLN B C 1
ATOM 2340 O O . GLN B 1 52 ? -11.703 -11.352 0.428 1 95 52 GLN B O 1
ATOM 2345 N N . SER B 1 53 ? -13.875 -11.352 0.774 1 93.56 53 SER B N 1
ATOM 2346 C CA . SER B 1 53 ? -14.156 -10.555 -0.417 1 93.56 53 SER B CA 1
ATOM 2347 C C . SER B 1 53 ? -13.555 -9.156 -0.298 1 93.56 53 SER B C 1
ATOM 2349 O O . SER B 1 53 ? -13.023 -8.617 -1.27 1 93.56 53 SER B O 1
ATOM 2351 N N . GLU B 1 54 ? -13.633 -8.672 0.877 1 94.19 54 GLU B N 1
ATOM 2352 C CA . GLU B 1 54 ? -13.07 -7.348 1.118 1 94.19 54 GLU B CA 1
ATOM 2353 C C . GLU B 1 54 ? -11.555 -7.348 0.939 1 94.19 54 GLU B C 1
ATOM 2355 O O . GLU B 1 54 ? -11.008 -6.48 0.26 1 94.19 54 GLU B O 1
ATOM 2360 N N . PHE B 1 55 ? -10.961 -8.344 1.523 1 96.31 55 PHE B N 1
ATOM 2361 C CA . PHE B 1 55 ? -9.508 -8.422 1.43 1 96.31 55 PHE B CA 1
ATOM 2362 C C . PHE B 1 55 ? -9.07 -8.68 -0.008 1 96.31 55 PHE B C 1
ATOM 2364 O O . PHE B 1 55 ? -8.047 -8.156 -0.454 1 96.31 55 PHE B O 1
ATOM 2371 N N . THR B 1 56 ? -9.836 -9.445 -0.702 1 94.88 56 THR B N 1
ATOM 2372 C CA . THR B 1 56 ? -9.547 -9.703 -2.107 1 94.88 56 THR B CA 1
ATOM 2373 C C . THR B 1 56 ? -9.609 -8.414 -2.918 1 94.88 56 THR B C 1
ATOM 2375 O O . THR B 1 56 ? -8.719 -8.133 -3.725 1 94.88 56 THR B O 1
ATOM 2378 N N . SER B 1 57 ? -10.602 -7.66 -2.652 1 95.19 57 SER B N 1
ATOM 2379 C CA . SER B 1 57 ? -10.773 -6.398 -3.361 1 95.19 57 SER B CA 1
ATOM 2380 C C . SER B 1 57 ? -9.633 -5.43 -3.057 1 95.19 57 SER B C 1
ATOM 2382 O O . SER B 1 57 ? -9.102 -4.785 -3.963 1 95.19 57 SER B O 1
ATOM 2384 N N . VAL B 1 58 ? -9.297 -5.348 -1.803 1 96.19 58 VAL B N 1
ATOM 2385 C CA . VAL B 1 58 ? -8.219 -4.449 -1.394 1 96.19 58 VAL B CA 1
ATOM 2386 C C . VAL B 1 58 ? -6.914 -4.871 -2.061 1 96.19 58 VAL B C 1
ATOM 2388 O O . VAL B 1 58 ? -6.16 -4.027 -2.553 1 96.19 58 VAL B O 1
ATOM 2391 N N . ARG B 1 59 ? -6.68 -6.102 -2.057 1 95.44 59 ARG B N 1
ATOM 2392 C CA . ARG B 1 59 ? -5.461 -6.605 -2.68 1 95.44 59 ARG B CA 1
ATOM 2393 C C . ARG B 1 59 ? -5.41 -6.238 -4.16 1 95.44 59 ARG B C 1
ATOM 2395 O O . ARG B 1 59 ? -4.359 -5.848 -4.672 1 95.44 59 ARG B O 1
ATOM 2402 N N . LYS B 1 60 ? -6.488 -6.402 -4.793 1 95.5 60 LYS B N 1
ATOM 2403 C CA . LYS B 1 60 ? -6.535 -6.074 -6.215 1 95.5 60 LYS B CA 1
ATOM 2404 C C . LYS B 1 60 ? -6.273 -4.586 -6.445 1 95.5 60 LYS B C 1
ATOM 2406 O O . LYS B 1 60 ? -5.641 -4.207 -7.43 1 95.5 60 LYS B O 1
ATOM 2411 N N . ILE B 1 61 ? -6.703 -3.783 -5.555 1 95.25 61 ILE B N 1
ATOM 2412 C CA . ILE B 1 61 ? -6.465 -2.348 -5.648 1 95.25 61 ILE B CA 1
ATOM 2413 C C . ILE B 1 61 ? -4.977 -2.057 -5.453 1 95.25 61 ILE B C 1
ATOM 2415 O O . ILE B 1 61 ? -4.398 -1.233 -6.164 1 95.25 61 ILE B O 1
ATOM 2419 N N . LEU B 1 62 ? -4.406 -2.771 -4.512 1 95 62 LEU B N 1
ATOM 2420 C CA . LEU B 1 62 ? -2.99 -2.576 -4.227 1 95 62 LEU B CA 1
ATOM 2421 C C . LEU B 1 62 ? -2.129 -3.088 -5.379 1 95 62 LEU B C 1
ATOM 2423 O O . LEU B 1 62 ? -0.981 -2.668 -5.535 1 95 62 LEU B O 1
ATOM 2427 N N . ARG B 1 63 ? -2.715 -3.941 -6.137 1 94.12 63 ARG B N 1
ATOM 2428 C CA . ARG B 1 63 ? -1.96 -4.516 -7.246 1 94.12 63 ARG B CA 1
ATOM 2429 C C . ARG B 1 63 ? -2.248 -3.77 -8.547 1 94.12 63 ARG B C 1
ATOM 2431 O O . ARG B 1 63 ? -1.738 -4.141 -9.602 1 94.12 63 ARG B O 1
ATOM 2438 N N . PHE B 1 64 ? -3.025 -2.74 -8.375 1 92.56 64 PHE B N 1
ATOM 2439 C CA . PHE B 1 64 ? -3.369 -1.963 -9.562 1 92.56 64 PHE B CA 1
ATOM 2440 C C . PHE B 1 64 ? -2.125 -1.327 -10.172 1 92.56 64 PHE B C 1
ATOM 2442 O O . PHE B 1 64 ? -1.354 -0.665 -9.477 1 92.56 64 PHE B O 1
ATOM 2449 N N . PHE B 1 65 ? -1.714 -1.642 -11.438 1 90.88 65 PHE B N 1
ATOM 2450 C CA . PHE B 1 65 ? -0.598 -1.136 -12.227 1 90.88 65 PHE B CA 1
ATOM 2451 C C . PHE B 1 65 ? 0.685 -1.889 -11.898 1 90.88 65 PHE B C 1
ATOM 2453 O O . PHE B 1 65 ? 1.773 -1.481 -12.305 1 90.88 65 PHE B O 1
ATOM 2460 N N . LYS B 1 66 ? 0.584 -2.941 -11.148 1 92.25 66 LYS B N 1
ATOM 2461 C CA . LYS B 1 66 ? 1.737 -3.77 -10.812 1 92.25 66 LYS B CA 1
ATOM 2462 C C . LYS B 1 66 ? 2.34 -4.41 -12.062 1 92.25 66 LYS B C 1
ATOM 2464 O O . LYS B 1 66 ? 3.506 -4.809 -12.062 1 92.25 66 LYS B O 1
ATOM 2469 N N . PRO B 1 67 ? 1.498 -4.602 -13.117 1 92.56 67 PRO B N 1
ATOM 2470 C CA . PRO B 1 67 ? 2.098 -5.156 -14.336 1 92.56 67 PRO B CA 1
ATOM 2471 C C . PRO B 1 67 ? 3.289 -4.34 -14.828 1 92.56 67 PRO B C 1
ATOM 2473 O O . PRO B 1 67 ? 4.188 -4.883 -15.477 1 92.56 67 PRO B O 1
ATOM 2476 N N . LEU B 1 68 ? 3.312 -3.123 -14.484 1 91.19 68 LEU B N 1
ATOM 2477 C CA . LEU B 1 68 ? 4.398 -2.25 -14.922 1 91.19 68 LEU B CA 1
ATOM 2478 C C . LEU B 1 68 ? 5.727 -2.699 -14.328 1 91.19 68 LEU B C 1
ATOM 2480 O O . LEU B 1 68 ? 6.766 -2.627 -14.984 1 91.19 68 LEU B O 1
ATOM 2484 N N . ASN B 1 69 ? 5.676 -3.188 -13.117 1 90.81 69 ASN B N 1
ATOM 2485 C CA . ASN B 1 69 ? 6.883 -3.715 -12.492 1 90.81 69 ASN B CA 1
ATOM 2486 C C . ASN B 1 69 ? 7.426 -4.926 -13.242 1 90.81 69 ASN B C 1
ATOM 2488 O O . ASN B 1 69 ? 8.625 -5.023 -13.492 1 90.81 69 ASN B O 1
ATOM 2492 N N . HIS B 1 70 ? 6.508 -5.746 -13.648 1 92.25 70 HIS B N 1
ATOM 2493 C CA . HIS B 1 70 ? 6.914 -6.969 -14.336 1 92.25 70 HIS B CA 1
ATOM 2494 C C . HIS B 1 70 ? 7.387 -6.676 -15.75 1 92.25 70 HIS B C 1
ATOM 2496 O O . HIS B 1 70 ? 8.258 -7.375 -16.281 1 92.25 70 HIS B O 1
ATOM 2502 N N . ILE B 1 71 ? 6.762 -5.684 -16.328 1 91.56 71 ILE B N 1
ATOM 2503 C CA . ILE B 1 71 ? 7.211 -5.277 -17.656 1 91.56 71 ILE B CA 1
ATOM 2504 C C . ILE B 1 71 ? 8.648 -4.77 -17.578 1 91.56 71 ILE B C 1
ATOM 2506 O O . ILE B 1 71 ? 9.477 -5.117 -18.422 1 91.56 71 ILE B O 1
ATOM 2510 N N . GLN B 1 72 ? 8.93 -3.996 -16.562 1 90.38 72 GLN B N 1
ATOM 2511 C CA . GLN B 1 72 ? 10.281 -3.492 -16.391 1 90.38 72 GLN B CA 1
ATOM 2512 C C . GLN B 1 72 ? 11.266 -4.633 -16.109 1 90.38 72 GLN B C 1
ATOM 2514 O O . GLN B 1 72 ? 12.367 -4.648 -16.656 1 90.38 72 GLN B O 1
ATOM 2519 N N . ASP B 1 73 ? 10.852 -5.512 -15.32 1 89.75 73 ASP B N 1
ATOM 2520 C CA . ASP B 1 73 ? 11.703 -6.648 -14.992 1 89.75 73 ASP B CA 1
ATOM 2521 C C . ASP B 1 73 ? 12 -7.484 -16.234 1 89.75 73 ASP B C 1
ATOM 2523 O O . ASP B 1 73 ? 13.133 -7.914 -16.453 1 89.75 73 ASP B O 1
ATOM 2527 N N . ALA B 1 74 ? 10.969 -7.723 -17.031 1 89.62 74 ALA B N 1
ATOM 2528 C CA . ALA B 1 74 ? 11.148 -8.484 -18.266 1 89.62 74 ALA B CA 1
ATOM 2529 C C . ALA B 1 74 ? 12.078 -7.758 -19.234 1 89.62 74 ALA B C 1
ATOM 2531 O O . ALA B 1 74 ? 12.914 -8.383 -19.875 1 89.62 74 ALA B O 1
ATOM 2532 N N . ALA B 1 75 ? 11.906 -6.473 -19.281 1 88.94 75 ALA B N 1
ATOM 2533 C CA . ALA B 1 75 ? 12.75 -5.672 -20.156 1 88.94 75 ALA B CA 1
ATOM 2534 C C . ALA B 1 75 ? 14.211 -5.719 -19.719 1 88.94 75 ALA B C 1
ATOM 2536 O O . ALA B 1 75 ? 15.117 -5.828 -20.547 1 88.94 75 ALA B O 1
ATOM 2537 N N . LYS B 1 76 ? 14.438 -5.637 -18.453 1 87.38 76 LYS B N 1
ATOM 2538 C CA . LYS B 1 76 ? 15.797 -5.707 -17.922 1 87.38 76 LYS B CA 1
ATOM 2539 C C . LYS B 1 76 ? 16.438 -7.055 -18.234 1 87.38 76 LYS B C 1
ATOM 2541 O O . LYS B 1 76 ? 17.625 -7.113 -18.594 1 87.38 76 LYS B O 1
ATOM 2546 N N . LEU B 1 77 ? 15.641 -8.062 -18.094 1 86.94 77 LEU B N 1
ATOM 2547 C CA . LEU B 1 77 ? 16.141 -9.398 -18.391 1 86.94 77 LEU B CA 1
ATOM 2548 C C . LEU B 1 77 ? 16.438 -9.555 -19.875 1 86.94 77 LEU B C 1
ATOM 2550 O O . LEU B 1 77 ? 17.422 -10.188 -20.25 1 86.94 77 LEU B O 1
ATOM 2554 N N . TYR B 1 78 ? 15.578 -9.008 -20.641 1 86.12 78 TYR B N 1
ATOM 2555 C CA . TYR B 1 78 ? 15.75 -9.094 -22.094 1 86.12 78 TYR B CA 1
ATOM 2556 C C . TYR B 1 78 ? 17.016 -8.359 -22.531 1 86.12 78 TYR B C 1
ATOM 2558 O O . TYR B 1 78 ? 17.719 -8.82 -23.438 1 86.12 78 TYR B O 1
ATOM 2566 N N . ASP B 1 79 ? 17.297 -7.309 -21.844 1 84.62 79 ASP B N 1
ATOM 2567 C CA . ASP B 1 79 ? 18.438 -6.48 -22.203 1 84.62 79 ASP B CA 1
ATOM 2568 C C . ASP B 1 79 ? 19.75 -7.07 -21.672 1 84.62 79 ASP B C 1
ATOM 2570 O O . ASP B 1 79 ? 20.828 -6.754 -22.156 1 84.62 79 ASP B O 1
ATOM 2574 N N . ASN B 1 80 ? 19.578 -7.824 -20.641 1 80.12 80 ASN B N 1
ATOM 2575 C CA . ASN B 1 80 ? 20.766 -8.445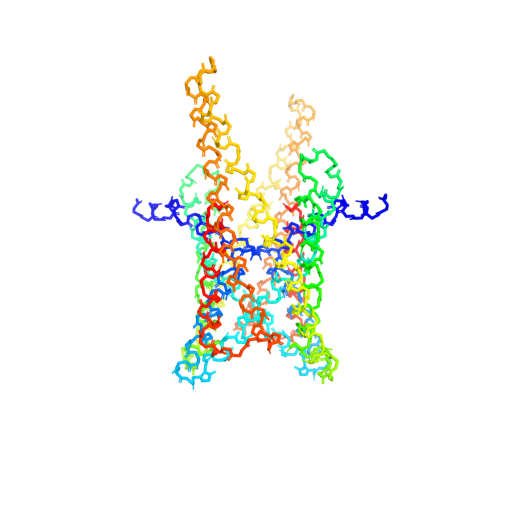 -20.078 1 80.12 80 ASN B CA 1
ATOM 2576 C C . ASN B 1 80 ? 21.219 -9.648 -20.906 1 80.12 80 ASN B C 1
ATOM 2578 O O . ASN B 1 80 ? 21.016 -10.797 -20.484 1 80.12 80 ASN B O 1
ATOM 2582 N N . LYS B 1 81 ? 21.938 -9.438 -21.938 1 76.38 81 LYS B N 1
ATOM 2583 C CA . LYS B 1 81 ? 22.344 -10.484 -22.875 1 76.38 81 LYS B CA 1
ATOM 2584 C C . LYS B 1 81 ? 23.578 -11.234 -22.344 1 76.38 81 LYS B C 1
ATOM 2586 O O . LYS B 1 81 ? 23.891 -12.328 -22.828 1 76.38 81 LYS B O 1
ATOM 2591 N N . ILE B 1 82 ? 24.141 -10.773 -21.344 1 71.31 82 ILE B N 1
ATOM 2592 C CA . ILE B 1 82 ? 25.359 -11.391 -20.844 1 71.31 82 ILE B CA 1
ATOM 2593 C C . ILE B 1 82 ? 25.031 -12.398 -19.75 1 71.31 82 ILE B C 1
ATOM 2595 O O . ILE B 1 82 ? 25.922 -12.953 -19.109 1 71.31 82 ILE B O 1
ATOM 2599 N N . ALA B 1 83 ? 23.844 -12.898 -19.703 1 67.94 83 ALA B N 1
ATOM 2600 C CA . ALA B 1 83 ? 23.469 -13.828 -18.641 1 67.94 83 ALA B CA 1
ATOM 2601 C C . ALA B 1 83 ? 24.047 -15.211 -18.891 1 67.94 83 ALA B C 1
ATOM 2603 O O . ALA B 1 83 ? 24.078 -15.688 -20.031 1 67.94 83 ALA B O 1
ATOM 2604 N N . PRO B 1 84 ? 24.688 -15.789 -17.969 1 69.44 84 PRO B N 1
ATOM 2605 C CA . PRO B 1 84 ? 25.391 -17.062 -18.141 1 69.44 84 PRO B CA 1
ATOM 2606 C C . PRO B 1 84 ? 24.453 -18.203 -18.562 1 69.44 84 PRO B C 1
ATOM 2608 O O . PRO B 1 84 ? 24.859 -19.094 -19.312 1 69.44 84 PRO B O 1
ATOM 2611 N N . ASP B 1 85 ? 23.312 -18.156 -18.047 1 84.25 85 ASP B N 1
ATOM 2612 C CA . ASP B 1 85 ? 22.359 -19.219 -18.375 1 84.25 85 ASP B CA 1
ATOM 2613 C C . ASP B 1 85 ? 21.188 -18.672 -19.203 1 84.25 85 ASP B C 1
ATOM 2615 O O . ASP B 1 85 ? 20.297 -18.031 -18.656 1 84.25 85 ASP B O 1
ATOM 2619 N N . GLN B 1 86 ? 21.172 -18.984 -20.438 1 87.25 86 GLN B N 1
ATOM 2620 C CA . GLN B 1 86 ? 20.203 -18.453 -21.391 1 87.25 86 GLN B CA 1
ATOM 2621 C C . GLN B 1 86 ? 18.812 -19.016 -21.125 1 87.25 86 GLN B C 1
ATOM 2623 O O . GLN B 1 86 ? 17.812 -18.328 -21.312 1 87.25 86 GLN B O 1
ATOM 2628 N N . TRP B 1 87 ? 18.766 -20.234 -20.719 1 87.5 87 TRP B N 1
ATOM 2629 C CA . TRP B 1 87 ? 17.484 -20.859 -20.453 1 87.5 87 TRP B CA 1
ATOM 2630 C C . TRP B 1 87 ? 16.766 -20.156 -19.297 1 87.5 87 TRP B C 1
ATOM 2632 O O . TRP B 1 87 ? 15.578 -19.859 -19.375 1 87.5 87 TRP B O 1
ATOM 2642 N N . VAL B 1 88 ? 17.562 -19.891 -18.328 1 89.12 88 VAL B N 1
ATOM 2643 C CA . VAL B 1 88 ? 17.016 -19.234 -17.156 1 89.12 88 VAL B CA 1
ATOM 2644 C C . VAL B 1 88 ? 16.531 -17.828 -17.531 1 89.12 88 VAL B C 1
ATOM 2646 O O . VAL B 1 88 ? 15.477 -17.391 -17.078 1 89.12 88 VAL B O 1
ATOM 2649 N N . ARG B 1 89 ? 17.188 -17.266 -18.375 1 91.25 89 ARG B N 1
ATOM 2650 C CA . ARG B 1 89 ? 16.844 -15.93 -18.828 1 91.25 89 ARG B CA 1
ATOM 2651 C C . ARG B 1 89 ? 15.516 -15.922 -19.578 1 91.25 89 ARG B C 1
ATOM 2653 O O . ARG B 1 89 ? 14.609 -15.156 -19.234 1 91.25 89 ARG B O 1
ATOM 2660 N N . TRP B 1 90 ? 15.414 -16.828 -20.516 1 92.31 90 TRP B N 1
ATOM 2661 C CA . TRP B 1 90 ? 14.211 -16.859 -21.328 1 92.31 90 TRP B CA 1
ATOM 2662 C C . TRP B 1 90 ? 13.008 -17.297 -20.5 1 92.31 90 TRP B C 1
ATOM 2664 O O . TRP B 1 90 ? 11.906 -16.766 -20.672 1 92.31 90 TRP B O 1
ATOM 2674 N N . LEU B 1 91 ? 13.234 -18.203 -19.672 1 93.62 91 LEU B N 1
ATOM 2675 C CA . LEU B 1 91 ? 12.148 -18.688 -18.812 1 93.62 91 LEU B CA 1
ATOM 2676 C C . LEU B 1 91 ? 11.695 -17.594 -17.859 1 93.62 91 LEU B C 1
ATOM 2678 O O . LEU B 1 91 ? 10.5 -17.469 -17.562 1 93.62 91 LEU B O 1
ATOM 2682 N N . SER B 1 92 ? 12.609 -16.797 -17.453 1 92.94 92 SER B N 1
ATOM 2683 C CA . SER B 1 92 ? 12.273 -15.695 -16.562 1 92.94 92 SER B CA 1
ATOM 2684 C C . SER B 1 92 ? 11.484 -14.617 -17.281 1 92.94 92 SER B C 1
ATOM 2686 O O . SER B 1 92 ? 10.594 -13.992 -16.703 1 92.94 92 SER B O 1
ATOM 2688 N N . ILE B 1 93 ? 11.82 -14.461 -18.5 1 94.19 93 ILE B N 1
ATOM 2689 C CA . ILE B 1 93 ? 11.07 -13.508 -19.312 1 94.19 93 ILE B CA 1
ATOM 2690 C C . ILE B 1 93 ? 9.641 -14 -19.5 1 94.19 93 ILE B C 1
ATOM 2692 O O . ILE B 1 93 ? 8.688 -13.234 -19.328 1 94.19 93 ILE B O 1
ATOM 2696 N N . ILE B 1 94 ? 9.539 -15.227 -19.797 1 94.5 94 ILE B N 1
ATOM 2697 C CA . ILE B 1 94 ? 8.219 -15.82 -19.984 1 94.5 94 ILE B CA 1
ATOM 2698 C C . ILE B 1 94 ? 7.418 -15.711 -18.688 1 94.5 94 ILE B C 1
ATOM 2700 O O . ILE B 1 94 ? 6.223 -15.406 -18.719 1 94.5 94 ILE B O 1
ATOM 2704 N N . LYS B 1 95 ? 8.039 -15.953 -17.641 1 95.69 95 LYS B N 1
ATOM 2705 C CA . LYS B 1 95 ? 7.395 -15.844 -16.328 1 95.69 95 LYS B CA 1
ATOM 2706 C C . LYS B 1 95 ? 6.871 -14.43 -16.078 1 95.69 95 LYS B C 1
ATOM 2708 O O . LYS B 1 95 ? 5.711 -14.25 -15.703 1 95.69 95 LYS B O 1
ATOM 2713 N N . ASN B 1 96 ? 7.656 -13.477 -16.391 1 95 96 ASN B N 1
ATOM 2714 C CA . ASN B 1 96 ? 7.262 -12.094 -16.172 1 95 96 ASN B CA 1
ATOM 2715 C C . ASN B 1 96 ? 6.141 -11.672 -17.125 1 95 96 ASN B C 1
ATOM 2717 O O . ASN B 1 96 ? 5.227 -10.945 -16.734 1 95 96 ASN B O 1
ATOM 2721 N N . VAL B 1 97 ? 6.23 -12.133 -18.297 1 94.56 97 VAL B N 1
ATOM 2722 C CA . VAL B 1 97 ? 5.184 -11.82 -19.266 1 94.56 97 VAL B CA 1
ATOM 2723 C C . VAL B 1 97 ? 3.867 -12.461 -18.828 1 94.56 97 VAL B C 1
ATOM 2725 O O . VAL B 1 97 ? 2.799 -11.859 -18.953 1 94.56 97 VAL B O 1
ATOM 2728 N N . GLY B 1 98 ? 4.02 -13.625 -18.359 1 96.31 98 GLY B N 1
ATOM 2729 C CA . GLY B 1 98 ? 2.842 -14.273 -17.812 1 96.31 98 GLY B CA 1
ATOM 2730 C C . GLY B 1 98 ? 2.211 -13.492 -16.672 1 96.31 98 GLY B C 1
ATOM 2731 O O . GLY B 1 98 ? 0.99 -13.328 -16.625 1 96.31 98 GLY B O 1
ATOM 2732 N N . TYR B 1 99 ? 3.025 -12.984 -15.883 1 96.25 99 TYR B N 1
ATOM 2733 C CA . TYR B 1 99 ? 2.518 -12.195 -14.766 1 96.25 99 TYR B CA 1
ATOM 2734 C C . TYR B 1 99 ? 1.918 -10.883 -15.242 1 96.25 99 TYR B C 1
ATOM 2736 O O . TYR B 1 99 ? 0.953 -10.383 -14.664 1 96.25 99 TYR B O 1
ATOM 2744 N N . VAL B 1 100 ? 2.479 -10.32 -16.281 1 95.94 100 VAL B N 1
ATOM 2745 C CA . VAL B 1 100 ? 1.91 -9.102 -16.844 1 95.94 100 VAL B CA 1
ATOM 2746 C C . VAL B 1 100 ? 0.486 -9.375 -17.328 1 95.94 100 VAL B C 1
ATOM 2748 O O . VAL B 1 100 ? -0.428 -8.594 -17.062 1 95.94 100 VAL B O 1
ATOM 2751 N N . GLY B 1 101 ? 0.381 -10.453 -18 1 95.81 101 GLY B N 1
ATOM 2752 C CA . GLY B 1 101 ? -0.951 -10.82 -18.453 1 95.81 101 GLY B CA 1
ATOM 2753 C C . GLY B 1 101 ? -1.909 -11.109 -17.312 1 95.81 101 GLY B C 1
ATOM 2754 O O . GLY B 1 101 ? -3.045 -10.625 -17.312 1 95.81 101 GLY B O 1
ATOM 2755 N N . TYR B 1 102 ? -1.466 -11.82 -16.406 1 96.31 102 TYR B N 1
ATOM 2756 C CA . TYR B 1 102 ? -2.256 -12.172 -15.227 1 96.31 102 TYR B CA 1
ATOM 2757 C C . TYR B 1 102 ? -2.742 -10.922 -14.5 1 96.31 102 TYR B C 1
ATOM 2759 O O . TYR B 1 102 ? -3.941 -10.766 -14.258 1 96.31 102 TYR B O 1
ATOM 2767 N N . LEU B 1 103 ? -1.843 -10.031 -14.281 1 95.75 103 LEU B N 1
ATOM 2768 C CA . LEU B 1 103 ? -2.152 -8.844 -13.484 1 95.75 103 LEU B CA 1
ATOM 2769 C C . LEU B 1 103 ? -2.98 -7.855 -14.297 1 95.75 103 LEU B C 1
ATOM 2771 O O . LEU B 1 103 ? -3.822 -7.145 -13.742 1 95.75 103 LEU B O 1
ATOM 2775 N N . THR B 1 104 ? -2.795 -7.777 -15.531 1 95.56 104 THR B N 1
ATOM 2776 C CA . THR B 1 104 ? -3.586 -6.895 -16.391 1 95.56 104 THR B CA 1
ATOM 2777 C C . THR B 1 104 ? -5.047 -7.328 -16.406 1 95.56 104 THR B C 1
ATOM 2779 O O . THR B 1 104 ? -5.949 -6.5 -16.25 1 95.56 104 THR B O 1
ATOM 2782 N N . LEU B 1 105 ? -5.195 -8.586 -16.547 1 95.38 105 LEU B N 1
ATOM 2783 C CA . LEU B 1 105 ? -6.559 -9.109 -16.562 1 95.38 105 LEU B CA 1
ATOM 2784 C C . LEU B 1 105 ? -7.199 -9.008 -15.188 1 95.38 105 LEU B C 1
ATOM 2786 O O . LEU B 1 105 ? -8.414 -8.844 -15.07 1 95.38 105 LEU B O 1
ATOM 2790 N N . ASP B 1 106 ? -6.34 -9.109 -14.234 1 94.19 106 ASP B N 1
ATOM 2791 C CA . ASP B 1 106 ? -6.836 -8.961 -12.875 1 94.19 106 ASP B CA 1
ATOM 2792 C C . ASP B 1 106 ? -7.395 -7.559 -12.641 1 94.19 106 ASP B C 1
ATOM 2794 O O . ASP B 1 106 ? -8.297 -7.371 -11.82 1 94.19 106 ASP B O 1
ATOM 2798 N N . GLN B 1 107 ? -6.922 -6.559 -13.32 1 94.44 107 GLN B N 1
ATOM 2799 C CA . GLN B 1 107 ? -7.461 -5.203 -13.234 1 94.44 107 GLN B CA 1
ATOM 2800 C C . GLN B 1 107 ? -8.891 -5.141 -13.766 1 94.44 107 GLN B C 1
ATOM 2802 O O . GLN B 1 107 ? -9.727 -4.414 -13.227 1 94.44 107 GLN B O 1
ATOM 2807 N N . ILE B 1 108 ? -9.102 -5.891 -14.742 1 94.06 108 ILE B N 1
ATOM 2808 C CA . ILE B 1 108 ? -10.445 -5.938 -15.305 1 94.06 108 ILE B CA 1
ATOM 2809 C C . ILE B 1 108 ? -11.406 -6.578 -14.305 1 94.06 108 ILE B C 1
ATOM 2811 O O . ILE B 1 108 ? -12.539 -6.125 -14.148 1 94.06 108 ILE B O 1
ATOM 2815 N N . ASN B 1 109 ? -10.891 -7.598 -13.711 1 94.06 109 ASN B N 1
ATOM 2816 C CA . ASN B 1 109 ? -11.688 -8.227 -12.664 1 94.06 109 ASN B CA 1
ATOM 2817 C C . ASN B 1 109 ? -12.047 -7.238 -11.555 1 94.06 109 ASN B C 1
ATOM 2819 O O . ASN B 1 109 ? -13.164 -7.254 -11.039 1 94.06 109 ASN B O 1
ATOM 2823 N N . LEU B 1 110 ? -11.125 -6.387 -11.227 1 94.31 110 LEU B N 1
ATOM 2824 C CA . LEU B 1 110 ? -11.367 -5.383 -10.195 1 94.31 110 LEU B CA 1
ATOM 2825 C C . LEU B 1 110 ? -12.445 -4.402 -10.633 1 94.31 110 LEU B C 1
ATOM 2827 O O . LEU B 1 110 ? -13.328 -4.055 -9.852 1 94.31 110 LEU B O 1
ATOM 2831 N N . LEU B 1 111 ? -12.375 -3.984 -11.844 1 94.12 111 LEU B N 1
ATOM 2832 C CA . LEU B 1 111 ? -13.359 -3.041 -12.359 1 94.12 111 LEU B CA 1
ATOM 2833 C C . LEU B 1 111 ? -14.758 -3.645 -12.32 1 94.12 111 LEU B C 1
ATOM 2835 O O . LEU B 1 111 ? -15.742 -2.934 -12.094 1 94.12 111 LEU B O 1
ATOM 2839 N N . ARG B 1 112 ? -14.781 -4.91 -12.508 1 93.06 112 ARG B N 1
ATOM 2840 C CA . ARG B 1 112 ? -16.062 -5.602 -12.422 1 93.06 112 ARG B CA 1
ATOM 2841 C C . ARG B 1 112 ? -16.562 -5.66 -10.984 1 93.06 112 ARG B C 1
ATOM 2843 O O . ARG B 1 112 ? -17.734 -5.41 -10.719 1 93.06 112 ARG B O 1
ATOM 2850 N N . ILE B 1 113 ? -15.664 -5.988 -10.078 1 91.12 113 ILE B N 1
ATOM 2851 C CA . ILE B 1 113 ? -16 -6.086 -8.664 1 91.12 113 ILE B CA 1
ATOM 2852 C C . ILE B 1 113 ? -16.516 -4.734 -8.156 1 91.12 113 ILE B C 1
ATOM 2854 O O . ILE B 1 113 ? -17.453 -4.672 -7.359 1 91.12 113 ILE B O 1
ATOM 2858 N N . LEU B 1 114 ? -15.93 -3.639 -8.68 1 92.38 114 LEU B N 1
ATOM 2859 C CA . LEU B 1 114 ? -16.312 -2.285 -8.289 1 92.38 114 LEU B CA 1
ATOM 2860 C C . LEU B 1 114 ? -17.547 -1.832 -9.055 1 92.38 114 LEU B C 1
ATOM 2862 O O . LEU B 1 114 ? -18.031 -0.708 -8.867 1 92.38 114 LEU B O 1
ATOM 2866 N N . LYS B 1 115 ? -18.078 -2.658 -9.961 1 91.81 115 LYS B N 1
ATOM 2867 C CA . LYS B 1 115 ? -19.297 -2.426 -10.734 1 91.81 115 LYS B CA 1
ATOM 2868 C C . LYS B 1 115 ? -19.125 -1.271 -11.711 1 91.81 115 LYS B C 1
ATOM 2870 O O . LYS B 1 115 ? -20.078 -0.538 -11.992 1 91.81 115 LYS B O 1
ATOM 2875 N N . LEU B 1 116 ? -17.906 -1.063 -12.086 1 92.44 116 LEU B N 1
ATOM 2876 C CA . LEU B 1 116 ? -17.625 -0.058 -13.102 1 92.44 116 LEU B CA 1
ATOM 2877 C C . LEU B 1 116 ? -17.875 -0.62 -14.5 1 92.44 116 LEU B C 1
ATOM 2879 O O . LEU B 1 116 ? -18.141 0.133 -15.445 1 92.44 116 LEU B O 1
ATOM 2883 N N . ILE B 1 117 ? -17.703 -1.973 -14.57 1 90.75 117 ILE B N 1
ATOM 2884 C CA . ILE B 1 117 ? -18.016 -2.707 -15.789 1 90.75 117 ILE B CA 1
ATOM 2885 C C . ILE B 1 117 ? -19.094 -3.752 -15.5 1 90.75 117 ILE B C 1
ATOM 2887 O O . ILE B 1 117 ? -19.078 -4.402 -14.453 1 90.75 117 ILE B O 1
ATOM 2891 N N . PRO B 1 118 ? -19.969 -3.881 -16.438 1 90.12 118 PRO B N 1
ATOM 2892 C CA . PRO B 1 118 ? -21.031 -4.855 -16.203 1 90.12 118 PRO B CA 1
ATOM 2893 C C . PRO B 1 118 ? -20.531 -6.297 -16.203 1 90.12 118 PRO B C 1
ATOM 2895 O O . PRO B 1 118 ? -19.547 -6.609 -16.891 1 90.12 118 PRO B O 1
ATOM 2898 N N . ALA B 1 119 ? -21.219 -7.074 -15.43 1 88.31 119 ALA B N 1
ATOM 2899 C CA . ALA B 1 119 ? -20.891 -8.5 -15.367 1 88.31 119 ALA B CA 1
ATOM 2900 C C . ALA B 1 119 ? -21.5 -9.25 -16.547 1 88.31 119 ALA B C 1
ATOM 2902 O O . ALA B 1 119 ? -22.688 -9.578 -16.531 1 88.31 119 ALA B O 1
ATOM 2903 N N . THR B 1 120 ? -20.797 -9.398 -17.594 1 90.44 120 THR B N 1
ATOM 2904 C CA . THR B 1 120 ? -21.188 -10.18 -18.766 1 90.44 120 THR B CA 1
ATOM 2905 C C . THR B 1 120 ? -20.484 -11.531 -18.766 1 90.44 120 THR B C 1
ATOM 2907 O O . THR B 1 120 ? -19.594 -11.773 -17.953 1 90.44 120 THR B O 1
ATOM 2910 N N . PRO B 1 121 ? -20.953 -12.414 -19.531 1 90.12 121 PRO B N 1
ATOM 2911 C CA . PRO B 1 121 ? -20.281 -13.711 -19.594 1 90.12 121 PRO B CA 1
ATOM 2912 C C . PRO B 1 121 ? -18.797 -13.586 -19.938 1 90.12 121 PRO B C 1
ATOM 2914 O O . PRO B 1 121 ? -17.984 -14.398 -19.469 1 90.12 121 PRO B O 1
ATOM 2917 N N . ILE B 1 122 ? -18.438 -12.617 -20.625 1 88.81 122 ILE B N 1
ATOM 2918 C CA . ILE B 1 122 ? -17.031 -12.391 -20.984 1 88.81 122 ILE B CA 1
ATOM 2919 C C . ILE B 1 122 ? -16.25 -11.922 -19.766 1 88.81 122 ILE B C 1
ATOM 2921 O O . ILE B 1 122 ? -15.234 -12.516 -19.406 1 88.81 122 ILE B O 1
ATOM 2925 N N . THR B 1 123 ? -16.781 -10.969 -19.094 1 87.56 123 THR B N 1
ATOM 2926 C CA . THR B 1 123 ? -16.031 -10.367 -18 1 87.56 123 THR B CA 1
ATOM 2927 C C . THR B 1 123 ? -16.125 -11.242 -16.75 1 87.56 123 THR B C 1
ATOM 2929 O O . THR B 1 123 ? -15.188 -11.281 -15.945 1 87.56 123 THR B O 1
ATOM 2932 N N . ALA B 1 124 ? -17.172 -12 -16.641 1 88.19 124 ALA B N 1
ATOM 2933 C CA . ALA B 1 124 ? -17.406 -12.734 -15.406 1 88.19 124 ALA B CA 1
ATOM 2934 C C . ALA B 1 124 ? -16.828 -14.141 -15.492 1 88.19 124 ALA B C 1
ATOM 2936 O O . ALA B 1 124 ? -16.422 -14.719 -14.469 1 88.19 124 ALA B O 1
ATOM 2937 N N . LYS B 1 125 ? -16.734 -14.656 -16.625 1 90.44 125 LYS B N 1
ATOM 2938 C CA . LYS B 1 125 ? -16.297 -16.047 -16.719 1 90.44 125 LYS B CA 1
ATOM 2939 C C . LYS B 1 125 ? -15 -16.156 -17.516 1 90.44 125 LYS B C 1
ATOM 2941 O O . LYS B 1 125 ? -14 -16.672 -17.016 1 90.44 125 LYS B O 1
ATOM 2946 N N . LYS B 1 126 ? -14.938 -15.539 -18.609 1 92.94 126 LYS B N 1
ATOM 2947 C CA . LYS B 1 126 ? -13.789 -15.711 -19.5 1 92.94 126 LYS B CA 1
ATOM 2948 C C . LYS B 1 126 ? -12.555 -15 -18.953 1 92.94 126 LYS B C 1
ATOM 2950 O O . LYS B 1 126 ? -11.453 -15.555 -18.953 1 92.94 126 LYS B O 1
ATOM 2955 N N . VAL B 1 127 ? -12.781 -13.828 -18.5 1 93.56 127 VAL B N 1
ATOM 2956 C CA . VAL B 1 127 ? -11.656 -13.023 -18.031 1 93.56 127 VAL B CA 1
ATOM 2957 C C . VAL B 1 127 ? -10.977 -13.719 -16.859 1 93.56 127 VAL B C 1
ATOM 2959 O O . VAL B 1 127 ? -9.758 -13.922 -16.875 1 93.56 127 VAL B O 1
ATOM 2962 N N . PRO B 1 128 ? -11.719 -14.172 -15.938 1 93.31 128 PRO B N 1
ATOM 2963 C CA . PRO B 1 128 ? -11.07 -14.883 -14.836 1 93.31 128 PRO B CA 1
ATOM 2964 C C . PRO B 1 128 ? -10.367 -16.156 -15.297 1 93.31 128 PRO B C 1
ATOM 2966 O O . PRO B 1 128 ? -9.305 -16.516 -14.766 1 93.31 128 PRO B O 1
ATOM 2969 N N . ARG B 1 129 ? -10.883 -16.797 -16.203 1 94.56 129 ARG B N 1
ATOM 2970 C CA . ARG B 1 129 ? -10.258 -18.016 -16.719 1 94.56 129 ARG B CA 1
ATOM 2971 C C . ARG B 1 129 ? -8.93 -17.703 -17.391 1 94.56 129 ARG B C 1
ATOM 2973 O O . ARG B 1 129 ? -7.93 -18.375 -17.156 1 94.56 129 ARG B O 1
ATOM 2980 N N . TYR B 1 130 ? -8.961 -16.688 -18.172 1 95.44 130 TYR B N 1
ATOM 2981 C CA . TYR B 1 130 ? -7.727 -16.281 -18.844 1 95.44 130 TYR B CA 1
ATOM 2982 C C . TYR B 1 130 ? -6.691 -15.805 -17.828 1 95.44 130 TYR B C 1
ATOM 2984 O O . TYR B 1 130 ? -5.488 -16 -18.016 1 95.44 130 TYR B O 1
ATOM 2992 N N . THR B 1 131 ? -7.215 -15.141 -16.844 1 95.5 131 THR B N 1
ATOM 2993 C CA . THR B 1 131 ? -6.32 -14.695 -15.781 1 95.5 131 THR B CA 1
ATOM 2994 C C . THR B 1 131 ? -5.57 -15.875 -15.172 1 95.5 131 THR B C 1
ATOM 2996 O O . THR B 1 131 ? -4.348 -15.828 -15.016 1 95.5 131 THR B O 1
ATOM 2999 N N . ASN B 1 132 ? -6.277 -16.953 -14.977 1 95.75 132 ASN B N 1
ATOM 3000 C CA . ASN B 1 132 ? -5.668 -18.141 -14.375 1 95.75 132 ASN B CA 1
ATOM 3001 C C . ASN B 1 132 ? -4.742 -18.859 -15.352 1 95.75 132 ASN B C 1
ATOM 3003 O O . ASN B 1 132 ? -3.74 -19.453 -14.945 1 95.75 132 ASN B O 1
ATOM 3007 N N . TRP B 1 133 ? -5.062 -18.734 -16.562 1 96.25 133 TRP B N 1
ATOM 3008 C CA . TRP B 1 133 ? -4.195 -19.328 -17.578 1 96.25 133 TRP B CA 1
ATOM 3009 C C . TRP B 1 133 ? -2.844 -18.625 -17.625 1 96.25 133 TRP B C 1
ATOM 3011 O O . TRP B 1 133 ? -1.798 -19.281 -17.703 1 96.25 133 TRP B O 1
ATOM 3021 N N . PHE B 1 134 ? -2.908 -17.391 -17.594 1 97 134 PHE B N 1
ATOM 3022 C CA . PHE B 1 134 ? -1.665 -16.625 -17.578 1 97 134 PHE B CA 1
ATOM 3023 C C . PHE B 1 134 ? -0.859 -16.906 -16.312 1 97 134 PHE B C 1
ATOM 3025 O O . PHE B 1 134 ? 0.367 -17.016 -16.375 1 97 134 PHE B O 1
ATOM 3032 N N . TRP B 1 135 ? -1.556 -17 -15.273 1 96.69 135 TRP B N 1
ATOM 3033 C CA . TRP B 1 135 ? -0.889 -17.344 -14.023 1 96.69 135 TRP B CA 1
ATOM 3034 C C . TRP B 1 135 ? -0.254 -18.719 -14.117 1 96.69 135 TRP B C 1
ATOM 3036 O O . TRP B 1 135 ? 0.88 -18.922 -13.672 1 96.69 135 TRP B O 1
ATOM 3046 N N . PHE B 1 136 ? -0.933 -19.625 -14.742 1 96.94 136 PHE B N 1
ATOM 3047 C CA . PHE B 1 136 ? -0.452 -21 -14.898 1 96.94 136 PHE B CA 1
ATOM 3048 C C . PHE B 1 136 ? 0.822 -21.031 -15.734 1 96.94 136 PHE B C 1
ATOM 3050 O O . PHE B 1 136 ? 1.798 -21.688 -15.359 1 96.94 136 PHE B O 1
ATOM 3057 N N . VAL B 1 137 ? 0.833 -20.344 -16.766 1 96.75 137 VAL B N 1
ATOM 3058 C CA . VAL B 1 137 ? 1.993 -20.281 -17.641 1 96.75 137 VAL B CA 1
ATOM 3059 C C . VAL B 1 137 ? 3.191 -19.719 -16.891 1 96.75 137 VAL B C 1
ATOM 3061 O O . VAL B 1 137 ? 4.305 -20.234 -17 1 96.75 137 VAL B O 1
ATOM 3064 N N . ALA B 1 138 ? 2.949 -18.688 -16.188 1 97 138 ALA B N 1
ATOM 3065 C CA . ALA B 1 138 ? 4.02 -18.062 -15.406 1 97 138 ALA B CA 1
ATOM 3066 C C . ALA B 1 138 ? 4.582 -19.047 -14.367 1 97 138 ALA B C 1
ATOM 3068 O O . ALA B 1 138 ? 5.797 -19.141 -14.203 1 97 138 ALA B O 1
ATOM 3069 N N . LEU B 1 139 ? 3.707 -19.781 -13.781 1 96.75 139 LEU B N 1
ATOM 3070 C CA . LEU B 1 139 ? 4.121 -20.719 -12.75 1 96.75 139 LEU B CA 1
ATOM 3071 C C . LEU B 1 139 ? 4.926 -21.875 -13.344 1 96.75 139 LEU B C 1
ATOM 3073 O O . LEU B 1 139 ? 5.91 -22.312 -12.75 1 96.75 139 LEU B O 1
ATOM 3077 N N . ILE B 1 140 ? 4.527 -22.312 -14.445 1 96.94 140 ILE B N 1
ATOM 3078 C CA . ILE B 1 140 ? 5.23 -23.406 -15.102 1 96.94 140 ILE B CA 1
ATOM 3079 C C . ILE B 1 140 ? 6.637 -22.953 -15.484 1 96.94 140 ILE B C 1
ATOM 3081 O O . ILE B 1 140 ? 7.609 -23.688 -15.289 1 96.94 140 ILE B O 1
ATOM 3085 N N . ALA B 1 141 ? 6.688 -21.797 -16.062 1 96.75 141 ALA B N 1
ATOM 3086 C CA . ALA B 1 141 ? 8 -21.25 -16.375 1 96.75 141 ALA B CA 1
ATOM 3087 C C . ALA B 1 141 ? 8.859 -21.094 -15.125 1 96.75 141 ALA B C 1
ATOM 3089 O O . ALA B 1 141 ? 10.062 -21.359 -15.156 1 96.75 141 ALA B O 1
ATOM 3090 N N . GLY B 1 142 ? 8.219 -20.734 -14.102 1 95.44 142 GLY B N 1
ATOM 3091 C CA . GLY B 1 142 ? 8.922 -20.625 -12.836 1 95.44 142 GLY B CA 1
ATOM 3092 C C . GLY B 1 142 ? 9.414 -21.953 -12.297 1 95.44 142 GLY B C 1
ATOM 3093 O O . GLY B 1 142 ? 10.539 -22.062 -11.812 1 95.44 142 GLY B O 1
ATOM 3094 N N . LEU B 1 143 ? 8.656 -22.938 -12.414 1 96.31 143 LEU B N 1
ATOM 3095 C CA . LEU B 1 143 ? 9.016 -24.266 -11.945 1 96.31 143 LEU B CA 1
ATOM 3096 C C . LEU B 1 143 ? 10.211 -24.812 -12.711 1 96.31 143 LEU B C 1
ATOM 3098 O O . LEU B 1 143 ? 11.148 -25.344 -12.117 1 96.31 143 LEU B O 1
ATOM 3102 N N . ILE B 1 144 ? 10.172 -24.609 -13.953 1 96.56 144 ILE B N 1
ATOM 3103 C CA . ILE B 1 144 ? 11.273 -25.094 -14.789 1 96.56 144 ILE B CA 1
ATOM 3104 C C . ILE B 1 144 ? 12.555 -24.344 -14.43 1 96.56 144 ILE B C 1
ATOM 3106 O O . ILE B 1 144 ? 13.625 -24.953 -14.344 1 96.56 144 ILE B O 1
ATOM 3110 N N . THR B 1 145 ? 12.383 -23.078 -14.289 1 94.56 145 THR B N 1
ATOM 3111 C CA . THR B 1 145 ? 13.531 -22.266 -13.914 1 94.56 145 THR B CA 1
ATOM 3112 C C . THR B 1 145 ? 14.117 -22.734 -12.578 1 94.56 145 THR B C 1
ATOM 3114 O O . THR B 1 145 ? 15.336 -22.844 -12.438 1 94.56 145 THR B O 1
ATOM 3117 N N . ASP B 1 146 ? 13.25 -23.016 -11.672 1 94.81 146 ASP B N 1
ATOM 3118 C CA . ASP B 1 146 ? 13.695 -23.422 -10.344 1 94.81 146 ASP B CA 1
ATOM 3119 C C . ASP B 1 146 ? 14.406 -24.781 -10.391 1 94.81 146 ASP B C 1
ATOM 3121 O O . ASP B 1 146 ? 15.398 -24.984 -9.688 1 94.81 146 ASP B O 1
ATOM 3125 N N . VAL B 1 147 ? 13.914 -25.656 -11.156 1 95.31 147 VAL B N 1
ATOM 3126 C CA . VAL B 1 147 ? 14.547 -26.953 -11.305 1 95.31 147 VAL B CA 1
ATOM 3127 C C . VAL B 1 147 ? 15.938 -26.797 -11.93 1 95.31 147 VAL B C 1
ATOM 3129 O O . VAL B 1 147 ? 16.891 -27.422 -11.492 1 95.31 147 VAL B O 1
ATOM 3132 N N . ARG B 1 148 ? 16 -25.969 -12.898 1 94.06 148 ARG B N 1
ATOM 3133 C CA . ARG B 1 148 ? 17.281 -25.703 -13.539 1 94.06 148 ARG B CA 1
ATOM 3134 C C . ARG B 1 148 ? 18.266 -25.094 -12.562 1 94.06 148 ARG B C 1
ATOM 3136 O O . ARG B 1 148 ? 19.438 -25.484 -12.539 1 94.06 148 ARG B O 1
ATOM 3143 N N . LYS B 1 149 ? 17.828 -24.156 -11.859 1 93.31 149 LYS B N 1
ATOM 3144 C CA . LYS B 1 149 ? 18.703 -23.531 -10.859 1 93.31 149 LYS B CA 1
ATOM 3145 C C . LYS B 1 149 ? 19.172 -24.547 -9.828 1 93.31 149 LYS B C 1
ATOM 3147 O O . LYS B 1 149 ? 20.312 -24.5 -9.367 1 93.31 149 LYS B O 1
ATOM 3152 N N . LEU B 1 150 ? 18.25 -25.453 -9.469 1 93.88 150 LEU B N 1
ATOM 3153 C CA . LEU B 1 150 ? 18.625 -26.5 -8.523 1 93.88 150 LEU B CA 1
ATOM 3154 C C . LEU B 1 150 ? 19.703 -27.406 -9.109 1 93.88 150 LEU B C 1
ATOM 3156 O O . LEU B 1 150 ? 20.672 -27.75 -8.43 1 93.88 150 LEU B O 1
ATOM 3160 N N . TYR B 1 151 ? 19.547 -27.672 -10.328 1 93.25 151 TYR B N 1
ATOM 3161 C CA . TYR B 1 151 ? 20.5 -28.531 -11.023 1 93.25 151 TYR B CA 1
ATOM 3162 C C . TYR B 1 151 ? 21.859 -27.844 -11.148 1 93.25 151 TYR B C 1
ATOM 3164 O O . TYR B 1 151 ? 22.891 -28.438 -10.859 1 93.25 151 TYR B O 1
ATOM 3172 N N . THR B 1 152 ? 21.875 -26.641 -11.57 1 91.31 152 THR B N 1
ATOM 3173 C CA . THR B 1 152 ? 23.125 -25.906 -11.773 1 91.31 152 THR B CA 1
ATOM 3174 C C . THR B 1 152 ? 23.844 -25.688 -10.453 1 91.31 152 THR B C 1
ATOM 3176 O O . THR B 1 152 ? 25.062 -25.766 -10.391 1 91.31 152 THR B O 1
ATOM 3179 N N . SER B 1 153 ? 23.062 -25.359 -9.445 1 92.75 153 SER B N 1
ATOM 3180 C CA . SER B 1 153 ? 23.672 -25.156 -8.133 1 92.75 153 SER B CA 1
ATOM 3181 C C . SER B 1 153 ? 24.297 -26.438 -7.602 1 92.75 153 SER B C 1
ATOM 3183 O O . SER B 1 153 ? 25.359 -26.422 -6.996 1 92.75 153 SER B O 1
ATOM 3185 N N . GLN B 1 154 ? 23.641 -27.531 -7.797 1 93.44 154 GLN B N 1
ATOM 3186 C CA . GLN B 1 154 ? 24.188 -28.812 -7.371 1 93.44 154 GLN B CA 1
ATOM 3187 C C . GLN B 1 154 ? 25.469 -29.141 -8.109 1 93.44 154 GLN B C 1
ATOM 3189 O O . GLN B 1 154 ? 26.422 -29.656 -7.516 1 93.44 154 GLN B O 1
ATOM 3194 N N . ARG B 1 155 ? 25.531 -28.812 -9.352 1 91.88 155 ARG B N 1
ATOM 3195 C CA . ARG B 1 155 ? 26.719 -29.062 -10.156 1 91.88 155 ARG B CA 1
ATOM 3196 C C . ARG B 1 155 ? 27.891 -28.203 -9.688 1 91.88 155 ARG B C 1
ATOM 3198 O O . ARG B 1 155 ? 29.031 -28.656 -9.664 1 91.88 155 ARG B O 1
ATOM 3205 N N . LYS B 1 156 ? 27.531 -27 -9.359 1 90.94 156 LYS B N 1
ATOM 3206 C CA . LYS B 1 156 ? 28.562 -26.109 -8.852 1 90.94 156 LYS B CA 1
ATOM 3207 C C . LYS B 1 156 ? 29.141 -26.609 -7.535 1 90.94 156 LYS B C 1
ATOM 3209 O O . LYS B 1 156 ? 30.344 -26.516 -7.293 1 90.94 156 LYS B O 1
ATOM 3214 N N . ILE B 1 157 ? 28.266 -27.109 -6.684 1 92.44 157 ILE B N 1
ATOM 3215 C CA . ILE B 1 157 ? 28.688 -27.641 -5.395 1 92.44 157 ILE B CA 1
ATOM 3216 C C . ILE B 1 157 ? 29.594 -28.859 -5.609 1 92.44 157 ILE B C 1
ATOM 3218 O O . ILE B 1 157 ? 30.672 -28.953 -5.016 1 92.44 157 ILE B O 1
ATOM 3222 N N . GLU B 1 158 ? 29.25 -29.75 -6.484 1 92.12 158 GLU B N 1
ATOM 3223 C CA . GLU B 1 158 ? 30.031 -30.953 -6.773 1 92.12 158 GLU B CA 1
ATOM 3224 C C . GLU B 1 158 ? 31.391 -30.594 -7.387 1 92.12 158 GLU B C 1
ATOM 3226 O O . GLU B 1 158 ? 32.406 -31.203 -7.047 1 92.12 158 GLU B O 1
ATOM 3231 N N . ALA B 1 159 ? 31.359 -29.656 -8.25 1 89.62 159 ALA B N 1
ATOM 3232 C CA . ALA B 1 159 ? 32.625 -29.203 -8.875 1 89.62 159 ALA B CA 1
ATOM 3233 C C . ALA B 1 159 ? 33.562 -28.594 -7.848 1 89.62 159 ALA B C 1
ATOM 3235 O O . ALA B 1 159 ? 34.781 -28.797 -7.918 1 89.62 159 ALA B O 1
ATOM 3236 N N . SER B 1 160 ? 32.969 -27.875 -6.938 1 87.12 160 SER B N 1
ATOM 3237 C CA . SER B 1 160 ? 33.781 -27.219 -5.914 1 87.12 160 SER B CA 1
ATOM 3238 C C . SER B 1 160 ? 34.375 -28.234 -4.934 1 87.12 160 SER B C 1
ATOM 3240 O O . SER B 1 160 ? 35.469 -28.062 -4.438 1 87.12 160 SER B O 1
ATOM 3242 N N . LEU B 1 161 ? 33.625 -29.219 -4.641 1 87.25 161 LEU B N 1
ATOM 3243 C CA . LEU B 1 161 ? 34.094 -30.25 -3.717 1 87.25 161 LEU B CA 1
ATOM 3244 C C . LEU B 1 161 ? 35.125 -31.141 -4.371 1 87.25 161 LEU B C 1
ATOM 3246 O O . LEU B 1 161 ? 36.062 -31.625 -3.699 1 87.25 161 LEU B O 1
ATOM 3250 N N . SER B 1 162 ? 35.031 -31.297 -5.594 1 84.62 162 SER B N 1
ATOM 3251 C CA . SER B 1 162 ? 36 -32.156 -6.312 1 84.62 162 SER B CA 1
ATOM 3252 C C . SER B 1 162 ? 37.281 -31.406 -6.582 1 84.62 162 SER B C 1
ATOM 3254 O O . SER B 1 162 ? 38.344 -32.031 -6.668 1 84.62 162 SER B O 1
ATOM 3256 N N . SER B 1 163 ? 37.156 -30.109 -6.766 1 72 163 SER B N 1
ATOM 3257 C CA . SER B 1 163 ? 38.344 -29.297 -7.039 1 72 163 SER B CA 1
ATOM 3258 C C . SER B 1 163 ? 39.156 -29.031 -5.762 1 72 163 SER B C 1
ATOM 3260 O O . SER B 1 163 ? 40.219 -28.391 -5.801 1 72 163 SER B O 1
ATOM 3262 N N . LYS B 1 164 ? 38.562 -29.062 -4.566 1 61.41 164 LYS B N 1
ATOM 3263 C CA . LYS B 1 164 ? 39.25 -28.766 -3.311 1 61.41 164 LYS B CA 1
ATOM 3264 C C . LYS B 1 164 ? 40.688 -29.281 -3.33 1 61.41 164 LYS B C 1
ATOM 3266 O O . LYS B 1 164 ? 41.469 -28.953 -2.441 1 61.41 164 LYS B O 1
ATOM 3271 N N . GLY B 1 165 ? 40.969 -30.141 -4.086 1 51.25 165 GLY B N 1
ATOM 3272 C CA . GLY B 1 165 ? 42.375 -30.469 -4.102 1 51.25 165 GLY B CA 1
ATOM 3273 C C . GLY B 1 165 ? 43.281 -29.312 -4.5 1 51.25 165 GLY B C 1
ATOM 3274 O O . GLY B 1 165 ? 44.5 -29.375 -4.375 1 51.25 165 GLY B O 1
ATOM 3275 N N . ASN B 1 166 ? 42.812 -28.484 -5.5 1 53 166 ASN B N 1
ATOM 3276 C CA . ASN B 1 166 ? 43.719 -27.406 -5.914 1 53 166 ASN B CA 1
ATOM 3277 C C . ASN B 1 166 ? 43.562 -26.188 -5.016 1 53 166 ASN B C 1
ATOM 3279 O O . ASN B 1 166 ? 42.531 -25.969 -4.406 1 53 166 ASN B O 1
ATOM 3283 N N . ALA B 1 167 ? 44.656 -25.125 -4.789 1 52.22 167 ALA B N 1
ATOM 3284 C CA . ALA B 1 167 ? 45.219 -24.172 -3.842 1 52.22 167 ALA B CA 1
ATOM 3285 C C . ALA B 1 167 ? 44.219 -23.062 -3.521 1 52.22 167 ALA B C 1
ATOM 3287 O O . ALA B 1 167 ? 44.562 -22.047 -2.92 1 52.22 167 ALA B O 1
ATOM 3288 N N . PRO B 1 168 ? 42.938 -22.906 -4.059 1 57.19 168 PRO B N 1
ATOM 3289 C CA . PRO B 1 168 ? 42.438 -21.641 -3.506 1 57.19 168 PRO B CA 1
ATOM 3290 C C . PRO B 1 168 ? 42.406 -21.625 -1.979 1 57.19 168 PRO B C 1
ATOM 3292 O O . PRO B 1 168 ? 42.438 -22.688 -1.353 1 57.19 168 PRO B O 1
ATOM 3295 N N . THR B 1 169 ? 42.562 -20.328 -1.432 1 63.72 169 THR B N 1
ATOM 3296 C CA . THR B 1 169 ? 42.594 -20.25 0.025 1 63.72 169 THR B CA 1
ATOM 3297 C C . THR B 1 169 ? 41.344 -20.906 0.628 1 63.72 169 THR B C 1
ATOM 3299 O O . THR B 1 169 ? 40.25 -20.797 0.083 1 63.72 169 THR B O 1
ATOM 3302 N N . GLU B 1 170 ? 41.531 -21.781 1.575 1 65.38 170 GLU B N 1
ATOM 3303 C CA . GLU B 1 170 ? 40.531 -22.578 2.301 1 65.38 170 GLU B CA 1
ATOM 3304 C C . GLU B 1 170 ? 39.281 -21.75 2.619 1 65.38 170 GLU B C 1
ATOM 3306 O O . GLU B 1 170 ? 38.156 -22.234 2.492 1 65.38 170 GLU B O 1
ATOM 3311 N N . LYS B 1 171 ? 39.406 -20.531 2.9 1 65.25 171 LYS B N 1
ATOM 3312 C CA . LYS B 1 171 ? 38.281 -19.688 3.307 1 65.25 171 LYS B CA 1
ATOM 3313 C C . LYS B 1 171 ? 37.406 -19.312 2.107 1 65.25 171 LYS B C 1
ATOM 3315 O O . LYS B 1 171 ? 36.188 -19.328 2.191 1 65.25 171 LYS B O 1
ATOM 3320 N N . ALA B 1 172 ? 38.094 -18.938 1.131 1 69.88 172 ALA B N 1
ATOM 3321 C CA . ALA B 1 172 ? 37.375 -18.531 -0.081 1 69.88 172 ALA B CA 1
ATOM 3322 C C . ALA B 1 172 ? 36.594 -19.703 -0.652 1 69.88 172 ALA B C 1
ATOM 3324 O O . ALA B 1 172 ? 35.469 -19.516 -1.135 1 69.88 172 ALA B O 1
ATOM 3325 N N . SER B 1 173 ? 37.188 -20.75 -0.462 1 76.81 173 SER B N 1
ATOM 3326 C CA . SER B 1 173 ? 36.531 -21.953 -0.942 1 76.81 173 SER B CA 1
ATOM 3327 C C . SER B 1 173 ? 35.312 -22.297 -0.079 1 76.81 173 SER B C 1
ATOM 3329 O O . SER B 1 173 ? 34.25 -22.672 -0.599 1 76.81 173 SER B O 1
ATOM 3331 N N . SER B 1 174 ? 35.438 -21.953 1.156 1 81.12 174 SER B N 1
ATOM 3332 C CA . SER B 1 174 ? 34.344 -22.234 2.072 1 81.12 174 SER B CA 1
ATOM 3333 C C . SER B 1 174 ? 33.188 -21.25 1.868 1 81.12 174 SER B C 1
ATOM 3335 O O . SER B 1 174 ? 32.031 -21.625 1.909 1 81.12 174 SER B O 1
ATOM 3337 N N . GLU B 1 175 ? 33.531 -20.047 1.599 1 86.38 175 GLU B N 1
ATOM 3338 C CA . GLU B 1 175 ? 32.5 -19.016 1.368 1 86.38 175 GLU B CA 1
ATOM 3339 C C . GLU B 1 175 ? 31.734 -19.281 0.077 1 86.38 175 GLU B C 1
ATOM 3341 O O . GLU B 1 175 ? 30.516 -19.109 0.024 1 86.38 175 GLU B O 1
ATOM 3346 N N . LYS B 1 176 ? 32.5 -19.672 -0.836 1 86.75 176 LYS B N 1
ATOM 3347 C CA . LYS B 1 176 ? 31.875 -19.984 -2.117 1 86.75 176 LYS B CA 1
ATOM 3348 C C . LYS B 1 176 ? 30.953 -21.188 -1.989 1 86.75 176 LYS B C 1
ATOM 3350 O O . LYS B 1 176 ? 29.844 -21.188 -2.537 1 86.75 176 LYS B O 1
ATOM 3355 N N . LEU B 1 177 ? 31.391 -22.109 -1.312 1 89.62 177 LEU B N 1
ATOM 3356 C CA . LEU B 1 177 ? 30.578 -23.297 -1.103 1 89.62 177 LEU B CA 1
ATOM 3357 C C . LEU B 1 177 ? 29.297 -22.969 -0.332 1 89.62 177 LEU B C 1
ATOM 3359 O O . LEU B 1 177 ? 28.219 -23.453 -0.673 1 89.62 177 LEU B O 1
ATOM 3363 N N . THR B 1 178 ? 29.438 -22.172 0.636 1 91.75 178 THR B N 1
ATOM 3364 C CA . THR B 1 178 ? 28.281 -21.734 1.403 1 91.75 178 THR B CA 1
ATOM 3365 C C . THR B 1 178 ? 27.297 -20.984 0.516 1 91.75 178 THR B C 1
ATOM 3367 O O . THR B 1 178 ? 26.078 -21.141 0.643 1 91.75 178 THR B O 1
ATOM 3370 N N . ALA B 1 179 ? 27.797 -20.219 -0.316 1 92.44 179 ALA B N 1
ATOM 3371 C CA . ALA B 1 179 ? 26.969 -19.469 -1.244 1 92.44 179 ALA B CA 1
ATOM 3372 C C . ALA B 1 179 ? 26.188 -20.406 -2.164 1 92.44 179 ALA B C 1
ATOM 3374 O O . ALA B 1 179 ? 25.016 -20.172 -2.449 1 92.44 179 ALA B O 1
ATOM 3375 N N . TYR B 1 180 ? 26.891 -21.375 -2.578 1 92.12 180 TYR B N 1
ATOM 3376 C CA . TYR B 1 180 ? 26.219 -22.344 -3.453 1 92.12 180 TYR B CA 1
ATOM 3377 C C . TYR B 1 180 ? 25.125 -23.094 -2.709 1 92.12 180 TYR B C 1
ATOM 3379 O O . TYR B 1 180 ? 24.062 -23.344 -3.264 1 92.12 180 TYR B O 1
ATOM 3387 N N . TYR B 1 181 ? 25.391 -23.422 -1.505 1 92.75 181 TYR B N 1
ATOM 3388 C CA . TYR B 1 181 ? 24.375 -24.094 -0.697 1 92.75 181 TYR B CA 1
ATOM 3389 C C . TYR B 1 181 ? 23.172 -23.172 -0.475 1 92.75 181 TYR B C 1
ATOM 3391 O O . TYR B 1 181 ? 22.016 -23.625 -0.527 1 92.75 181 TYR B O 1
ATOM 3399 N N . ASN B 1 182 ? 23.406 -21.953 -0.257 1 93.5 182 ASN B N 1
ATOM 3400 C CA . ASN B 1 182 ? 22.328 -20.984 -0.081 1 93.5 182 ASN B CA 1
ATOM 3401 C C . ASN B 1 182 ? 21.516 -20.828 -1.357 1 93.5 182 ASN B C 1
ATOM 3403 O O . ASN B 1 182 ? 20.281 -20.688 -1.3 1 93.5 182 ASN B O 1
ATOM 3407 N N . GLU B 1 183 ? 22.234 -20.859 -2.355 1 92.88 183 GLU B N 1
ATOM 3408 C CA . GLU B 1 183 ? 21.547 -20.781 -3.639 1 92.88 183 GLU B CA 1
ATOM 3409 C C . GLU B 1 183 ? 20.625 -21.984 -3.861 1 92.88 183 GLU B C 1
ATOM 3411 O O . GLU B 1 183 ? 19.516 -21.844 -4.348 1 92.88 183 GLU B O 1
ATOM 3416 N N . ARG B 1 184 ? 21.156 -23.109 -3.582 1 93.94 184 ARG B N 1
ATOM 3417 C CA . ARG B 1 184 ? 20.375 -24.328 -3.729 1 93.94 184 ARG B CA 1
ATOM 3418 C C . ARG B 1 184 ? 19.141 -24.297 -2.82 1 93.94 184 ARG B C 1
ATOM 3420 O O . ARG B 1 184 ? 18.047 -24.688 -3.234 1 93.94 184 ARG B O 1
ATOM 3427 N N . PHE B 1 185 ? 19.344 -23.875 -1.663 1 94.12 185 PHE B N 1
ATOM 3428 C CA . PHE B 1 185 ? 18.234 -23.781 -0.719 1 94.12 185 PHE B CA 1
ATOM 3429 C C . PHE B 1 185 ? 17.188 -22.797 -1.216 1 94.12 185 PHE B C 1
ATOM 3431 O O . PHE B 1 185 ? 15.984 -23.078 -1.137 1 94.12 185 PHE B O 1
ATOM 3438 N N . ALA B 1 186 ? 17.594 -21.703 -1.632 1 93.69 186 ALA B N 1
ATOM 3439 C CA . ALA B 1 186 ? 16.672 -20.703 -2.166 1 93.69 186 ALA B CA 1
ATOM 3440 C C . ALA B 1 186 ? 15.875 -21.266 -3.34 1 93.69 186 ALA B C 1
ATOM 3442 O O . ALA B 1 186 ? 14.672 -21.016 -3.449 1 93.69 186 ALA B O 1
ATOM 3443 N N . ALA B 1 187 ? 16.562 -21.969 -4.145 1 94.44 187 ALA B N 1
ATOM 3444 C CA . ALA B 1 187 ? 15.898 -22.562 -5.301 1 94.44 187 ALA B CA 1
ATOM 3445 C C . ALA B 1 187 ? 14.891 -23.625 -4.867 1 94.44 187 ALA B C 1
ATOM 3447 O O . ALA B 1 187 ? 13.797 -23.719 -5.434 1 94.44 187 ALA B O 1
ATOM 3448 N N . PHE B 1 188 ? 15.281 -24.422 -3.949 1 95.25 188 PHE B N 1
ATOM 3449 C CA . PHE B 1 188 ? 14.398 -25.453 -3.436 1 95.25 188 PHE B CA 1
ATOM 3450 C C . PHE B 1 188 ? 13.156 -24.844 -2.801 1 95.25 188 PHE B C 1
ATOM 3452 O O . PHE B 1 188 ? 12.039 -25.297 -3.045 1 95.25 188 PHE B O 1
ATOM 3459 N N . ARG B 1 189 ? 13.344 -23.859 -2.018 1 94.94 189 ARG B N 1
ATOM 3460 C CA . ARG B 1 189 ? 12.242 -23.156 -1.383 1 94.94 189 ARG B CA 1
ATOM 3461 C C . ARG B 1 189 ? 11.289 -22.578 -2.426 1 94.94 189 ARG B C 1
ATOM 3463 O O . ARG B 1 189 ? 10.07 -22.703 -2.293 1 94.94 189 ARG B O 1
ATOM 3470 N N . ARG B 1 190 ? 11.812 -22.031 -3.406 1 95.69 190 ARG B N 1
ATOM 3471 C CA . ARG B 1 190 ? 11 -21.469 -4.473 1 95.69 190 ARG B CA 1
ATOM 3472 C C . ARG B 1 190 ? 10.234 -22.547 -5.227 1 95.69 190 ARG B C 1
ATOM 3474 O O . ARG B 1 190 ? 9.094 -22.328 -5.641 1 95.69 190 ARG B O 1
ATOM 3481 N N . LEU B 1 191 ? 10.867 -23.594 -5.406 1 96.38 191 LEU B N 1
ATOM 3482 C CA . LEU B 1 191 ? 10.227 -24.719 -6.078 1 96.38 191 LEU B CA 1
ATOM 3483 C C . LEU B 1 191 ? 9 -25.188 -5.309 1 96.38 191 LEU B C 1
ATOM 3485 O O . LEU B 1 191 ? 7.941 -25.422 -5.898 1 96.38 191 LEU B O 1
ATOM 3489 N N . ILE B 1 192 ? 9.141 -25.281 -4.043 1 96.38 192 ILE B N 1
ATOM 3490 C CA . ILE B 1 192 ? 8.023 -25.688 -3.199 1 96.38 192 ILE B CA 1
ATOM 3491 C C . ILE B 1 192 ? 6.91 -24.641 -3.287 1 96.38 192 ILE B C 1
ATOM 3493 O O . ILE B 1 192 ? 5.734 -24.984 -3.441 1 96.38 192 ILE B O 1
ATOM 3497 N N . TRP B 1 193 ? 7.312 -23.469 -3.225 1 96.56 193 TRP B N 1
ATOM 3498 C CA . TRP B 1 193 ? 6.379 -22.344 -3.291 1 96.56 193 TRP B CA 1
ATOM 3499 C C . TRP B 1 193 ? 5.598 -22.359 -4.602 1 96.56 193 TRP B C 1
ATOM 3501 O O . TRP B 1 193 ? 4.363 -22.375 -4.594 1 96.56 193 TRP B O 1
ATOM 3511 N N . ASP B 1 194 ? 6.285 -22.469 -5.688 1 96.75 194 ASP B N 1
ATOM 3512 C CA . ASP B 1 194 ? 5.652 -22.469 -7.004 1 96.75 194 ASP B CA 1
ATOM 3513 C C . ASP B 1 194 ? 4.785 -23.703 -7.191 1 96.75 194 ASP B C 1
ATOM 3515 O O . ASP B 1 194 ? 3.754 -23.656 -7.863 1 96.75 194 ASP B O 1
ATOM 3519 N N . SER B 1 195 ? 5.188 -24.797 -6.609 1 97.06 195 SER B N 1
ATOM 3520 C CA . SER B 1 195 ? 4.398 -26.016 -6.703 1 97.06 195 SER B CA 1
ATOM 3521 C C . SER B 1 195 ? 3.059 -25.875 -5.988 1 97.06 195 SER B C 1
ATOM 3523 O O . SER B 1 195 ? 2.021 -26.281 -6.508 1 97.06 195 SER B O 1
ATOM 3525 N N . ILE B 1 196 ? 3.121 -25.297 -4.863 1 96.88 196 ILE B N 1
ATOM 3526 C CA . ILE B 1 196 ? 1.891 -25.094 -4.102 1 96.88 196 ILE B CA 1
ATOM 3527 C C . ILE B 1 196 ? 0.989 -24.109 -4.84 1 96.88 196 ILE B C 1
ATOM 3529 O O . ILE B 1 196 ? -0.224 -24.312 -4.926 1 96.88 196 ILE B O 1
ATOM 3533 N N . ASP B 1 197 ? 1.578 -23.109 -5.363 1 96.56 197 ASP B N 1
ATOM 3534 C CA . ASP B 1 197 ? 0.801 -22.141 -6.141 1 96.56 197 ASP B CA 1
ATOM 3535 C C . ASP B 1 197 ? 0.179 -22.812 -7.367 1 96.56 197 ASP B C 1
ATOM 3537 O O . ASP B 1 197 ? -0.935 -22.469 -7.77 1 96.56 197 ASP B O 1
ATOM 3541 N N . THR B 1 198 ? 0.957 -23.703 -7.945 1 96.44 198 THR B N 1
ATOM 3542 C CA . THR B 1 198 ? 0.426 -24.422 -9.094 1 96.44 198 THR B CA 1
ATOM 3543 C C . THR B 1 198 ? -0.78 -25.266 -8.688 1 96.44 198 THR B C 1
ATOM 3545 O O . THR B 1 198 ? -1.745 -25.391 -9.445 1 96.44 198 THR B O 1
ATOM 3548 N N . PHE B 1 199 ? -0.689 -25.828 -7.527 1 96.69 199 PHE B N 1
ATOM 3549 C CA . PHE B 1 199 ? -1.823 -26.562 -6.984 1 96.69 199 PHE B CA 1
ATOM 3550 C C . PHE B 1 199 ? -3.057 -25.672 -6.895 1 96.69 199 PHE B C 1
ATOM 3552 O O . PHE B 1 199 ? -4.16 -26.094 -7.246 1 96.69 199 PHE B O 1
ATOM 3559 N N . ILE B 1 200 ? -2.92 -24.484 -6.496 1 95.44 200 ILE B N 1
ATOM 3560 C CA . ILE B 1 200 ? -4.016 -23.531 -6.352 1 95.44 200 ILE B CA 1
ATOM 3561 C C . ILE B 1 200 ? -4.609 -23.219 -7.723 1 95.44 200 ILE B C 1
ATOM 3563 O O . ILE B 1 200 ? -5.824 -23.297 -7.914 1 95.44 200 ILE B O 1
ATOM 3567 N N . VAL B 1 201 ? -3.75 -22.906 -8.648 1 95.38 201 VAL B N 1
ATOM 3568 C CA . VAL B 1 201 ? -4.223 -22.484 -9.953 1 95.38 201 VAL B CA 1
ATOM 3569 C C . VAL B 1 201 ? -4.898 -23.641 -10.68 1 95.38 201 VAL B C 1
ATOM 3571 O O . VAL B 1 201 ? -5.883 -23.453 -11.391 1 95.38 201 VAL B O 1
ATOM 3574 N N . LEU B 1 202 ? -4.387 -24.828 -10.5 1 95.5 202 LEU B N 1
ATOM 3575 C CA . LEU B 1 202 ? -4.984 -26 -11.125 1 95.5 202 LEU B CA 1
ATOM 3576 C C . LEU B 1 202 ? -6.395 -26.234 -10.602 1 95.5 202 LEU B C 1
ATOM 3578 O O . LEU B 1 202 ? -7.262 -26.719 -11.336 1 95.5 202 LEU B O 1
ATOM 3582 N N . ASN B 1 203 ? -6.559 -25.922 -9.359 1 94.25 203 ASN B N 1
ATOM 3583 C CA . ASN B 1 203 ? -7.902 -26.031 -8.797 1 94.25 203 ASN B CA 1
ATOM 3584 C C . ASN B 1 203 ? -8.812 -24.922 -9.32 1 94.25 203 ASN B C 1
ATOM 3586 O O . ASN B 1 203 ? -10.008 -25.141 -9.539 1 94.25 203 ASN B O 1
ATOM 3590 N N . ASN B 1 204 ? -8.234 -23.766 -9.508 1 91.69 204 ASN B N 1
ATOM 3591 C CA . ASN B 1 204 ? -9.008 -22.656 -10.07 1 91.69 204 ASN B CA 1
ATOM 3592 C C . ASN B 1 204 ? -9.477 -22.984 -11.492 1 91.69 204 ASN B C 1
ATOM 3594 O O . ASN B 1 204 ? -10.57 -22.578 -11.891 1 91.69 204 ASN B O 1
ATOM 3598 N N . LEU B 1 205 ? -8.648 -23.641 -12.281 1 93 205 LEU B N 1
ATOM 3599 C CA . LEU B 1 205 ? -8.938 -24 -13.664 1 93 205 LEU B CA 1
ATOM 3600 C C . LEU B 1 205 ? -9.789 -25.266 -13.727 1 93 205 LEU B C 1
ATOM 3602 O O . LEU B 1 205 ? -10.164 -25.703 -14.812 1 93 205 LEU B O 1
ATOM 3606 N N . GLN B 1 206 ? -10.039 -25.891 -12.547 1 91 206 GLN B N 1
ATOM 3607 C CA . GLN B 1 206 ? -10.898 -27.062 -12.398 1 91 206 GLN B CA 1
ATOM 3608 C C . GLN B 1 206 ? -10.266 -28.312 -13.008 1 91 206 GLN B C 1
ATOM 3610 O O . GLN B 1 206 ? -10.969 -29.203 -13.484 1 91 206 GLN B O 1
ATOM 3615 N N . PHE B 1 207 ? -8.977 -28.172 -13.156 1 92.62 207 PHE B N 1
ATOM 3616 C CA . PHE B 1 207 ? -8.273 -29.406 -13.531 1 92.62 207 PHE B CA 1
ATOM 3617 C C . PHE B 1 207 ? -8.203 -30.359 -12.352 1 92.62 207 PHE B C 1
ATOM 3619 O O . PHE B 1 207 ? -8.164 -31.578 -12.547 1 92.62 207 PHE B O 1
ATOM 3626 N N . LEU B 1 208 ? -8.086 -29.719 -11.156 1 90.56 208 LEU B N 1
ATOM 3627 C CA . LEU B 1 208 ? -8.18 -30.438 -9.891 1 90.56 208 LEU B CA 1
ATOM 3628 C C . LEU B 1 208 ? -9.422 -30.016 -9.109 1 90.56 208 LEU B C 1
ATOM 3630 O O . LEU B 1 208 ? -9.836 -28.844 -9.18 1 90.56 208 LEU B O 1
ATOM 3634 N N . ARG B 1 209 ? -10.094 -30.922 -8.5 1 90.81 209 ARG B N 1
ATOM 3635 C CA . ARG B 1 209 ? -11.312 -30.594 -7.77 1 90.81 209 ARG B CA 1
ATOM 3636 C C . ARG B 1 209 ? -11.172 -30.953 -6.293 1 90.81 209 ARG B C 1
ATOM 3638 O O . ARG B 1 209 ? -11.906 -31.797 -5.781 1 90.81 209 ARG B O 1
ATOM 3645 N N . ASN B 1 210 ? -10.219 -30.281 -5.73 1 89.56 210 ASN B N 1
ATOM 3646 C CA . ASN B 1 210 ? -10.031 -30.484 -4.297 1 89.56 210 ASN B CA 1
ATOM 3647 C C . ASN B 1 210 ? -10.938 -29.562 -3.48 1 89.56 210 ASN B C 1
ATOM 3649 O O . ASN B 1 210 ? -11.562 -28.656 -4.027 1 89.56 210 ASN B O 1
ATOM 3653 N N . ASP B 1 211 ? -11.031 -29.844 -2.252 1 90.88 211 ASP B N 1
ATOM 3654 C CA . ASP B 1 211 ? -11.883 -29.062 -1.363 1 90.88 211 ASP B CA 1
ATOM 3655 C C . ASP B 1 211 ? -11.344 -27.641 -1.202 1 90.88 211 ASP B C 1
ATOM 3657 O O . ASP B 1 211 ? -10.133 -27.422 -1.29 1 90.88 211 ASP B O 1
ATOM 3661 N N . GLU B 1 212 ? -12.188 -26.719 -0.989 1 91.81 212 GLU B N 1
ATOM 3662 C CA . GLU B 1 212 ? -11.844 -25.312 -0.811 1 91.81 212 GLU B CA 1
ATOM 3663 C C . GLU B 1 212 ? -10.922 -25.125 0.39 1 91.81 212 GLU B C 1
ATOM 3665 O O . GLU B 1 212 ? -10.086 -24.219 0.4 1 91.81 212 GLU B O 1
ATOM 3670 N N . SER B 1 213 ? -11.07 -25.953 1.314 1 92.88 213 SER B N 1
ATOM 3671 C CA . SER B 1 213 ? -10.227 -25.875 2.506 1 92.88 213 SER B CA 1
ATOM 3672 C C . SER B 1 213 ? -8.766 -26.156 2.172 1 92.88 213 SER B C 1
ATOM 3674 O O . SER B 1 213 ? -7.867 -25.5 2.705 1 92.88 213 SER B O 1
ATOM 3676 N N . SER B 1 214 ? -8.547 -27.109 1.301 1 94.88 214 SER B N 1
ATOM 3677 C CA . SER B 1 214 ? -7.18 -27.453 0.908 1 94.88 214 SER B CA 1
ATOM 3678 C C . SER B 1 214 ? -6.543 -26.312 0.115 1 94.88 214 SER B C 1
ATOM 3680 O O . SER B 1 214 ? -5.359 -26.016 0.3 1 94.88 214 SER B O 1
ATOM 3682 N N . VAL B 1 215 ? -7.277 -25.734 -0.709 1 95.38 215 VAL B N 1
ATOM 3683 C CA . VAL B 1 215 ? -6.789 -24.609 -1.511 1 95.38 215 VAL B CA 1
ATOM 3684 C C . VAL B 1 215 ? -6.473 -23.422 -0.604 1 95.38 215 VAL B C 1
ATOM 3686 O O . VAL B 1 215 ? -5.441 -22.766 -0.766 1 95.38 215 VAL B O 1
ATOM 3689 N N . ALA B 1 216 ? -7.355 -23.188 0.382 1 96.06 216 ALA B N 1
ATOM 3690 C CA . ALA B 1 216 ? -7.145 -22.094 1.332 1 96.06 216 ALA B CA 1
ATOM 3691 C C . ALA B 1 216 ? -5.879 -22.328 2.154 1 96.06 216 ALA B C 1
ATOM 3693 O O . ALA B 1 216 ? -5.113 -21.391 2.398 1 96.06 216 ALA B O 1
ATOM 3694 N N . LEU B 1 217 ? -5.664 -23.516 2.504 1 96 217 LEU B N 1
ATOM 3695 C CA . LEU B 1 217 ? -4.48 -23.844 3.287 1 96 217 LEU B CA 1
ATOM 3696 C C . LEU B 1 217 ? -3.213 -23.672 2.455 1 96 217 LEU B C 1
ATOM 3698 O O . LEU B 1 217 ? -2.182 -23.234 2.971 1 96 217 LEU B O 1
ATOM 3702 N N . ALA B 1 218 ? -3.311 -24.109 1.234 1 96.62 218 ALA B N 1
ATOM 3703 C CA . ALA B 1 218 ? -2.189 -23.891 0.322 1 96.62 218 ALA B CA 1
ATOM 3704 C C . ALA B 1 218 ? -1.872 -22.406 0.181 1 96.62 218 ALA B C 1
ATOM 3706 O O . ALA B 1 218 ? -0.703 -22.016 0.16 1 96.62 218 ALA B O 1
ATOM 3707 N N . GLY B 1 219 ? -2.922 -21.625 0.136 1 96.31 219 GLY B N 1
ATOM 3708 C CA . GLY B 1 219 ? -2.738 -20.172 0.061 1 96.31 219 GLY B CA 1
ATOM 3709 C C . GLY B 1 219 ? -2.088 -19.594 1.301 1 96.31 219 GLY B C 1
ATOM 3710 O O . GLY B 1 219 ? -1.244 -18.703 1.203 1 96.31 219 GLY B O 1
ATOM 3711 N N . VAL B 1 220 ? -2.453 -20.125 2.408 1 97.12 220 VAL B N 1
ATOM 3712 C CA . VAL B 1 220 ? -1.852 -19.688 3.662 1 97.12 220 VAL B CA 1
ATOM 3713 C C . VAL B 1 220 ? -0.363 -20.031 3.668 1 97.12 220 VAL B C 1
ATOM 3715 O O . VAL B 1 220 ? 0.469 -19.188 4.02 1 97.12 220 VAL B O 1
ATOM 3718 N N . ALA B 1 221 ? -0.083 -21.156 3.211 1 96.75 221 ALA B N 1
ATOM 3719 C CA . ALA B 1 221 ? 1.304 -21.609 3.215 1 96.75 221 ALA B CA 1
ATOM 3720 C C . ALA B 1 221 ? 2.174 -20.734 2.318 1 96.75 221 ALA B C 1
ATOM 3722 O O . ALA B 1 221 ? 3.238 -20.281 2.736 1 96.75 221 ALA B O 1
ATOM 3723 N N . THR B 1 222 ? 1.719 -20.469 1.133 1 96.75 222 THR B N 1
ATOM 3724 C CA . THR B 1 222 ? 2.527 -19.688 0.207 1 96.75 222 THR B CA 1
ATOM 3725 C C . THR B 1 222 ? 2.582 -18.234 0.645 1 96.75 222 THR B C 1
ATOM 3727 O O . THR B 1 222 ? 3.557 -17.531 0.366 1 96.75 222 THR B O 1
ATOM 3730 N N . SER B 1 223 ? 1.521 -17.797 1.356 1 96.75 223 SER B N 1
ATOM 3731 C CA . SER B 1 223 ? 1.529 -16.422 1.864 1 96.75 223 SER B CA 1
ATOM 3732 C C . SER B 1 223 ? 2.59 -16.25 2.947 1 96.75 223 SER B C 1
ATOM 3734 O O . SER B 1 223 ? 3.201 -15.18 3.051 1 96.75 223 SER B O 1
ATOM 3736 N N . VAL B 1 224 ? 2.789 -17.281 3.686 1 95.75 224 VAL B N 1
ATOM 3737 C CA . VAL B 1 224 ? 3.807 -17.219 4.73 1 95.75 224 VAL B CA 1
ATOM 3738 C C . VAL B 1 224 ? 5.191 -17.109 4.098 1 95.75 224 VAL B C 1
ATOM 3740 O O . VAL B 1 224 ? 6.031 -16.328 4.559 1 95.75 224 VAL B O 1
ATOM 3743 N N . PHE B 1 225 ? 5.398 -17.828 3.018 1 93.75 225 PHE B N 1
ATOM 3744 C CA . PHE B 1 225 ? 6.664 -17.719 2.301 1 93.75 225 PHE B CA 1
ATOM 3745 C C . PHE B 1 225 ? 6.887 -16.312 1.788 1 93.75 225 PHE B C 1
ATOM 3747 O O . PHE B 1 225 ? 7.984 -15.758 1.921 1 93.75 225 PHE B O 1
ATOM 3754 N N . GLY B 1 226 ? 5.836 -15.773 1.257 1 93.06 226 GLY B N 1
ATOM 3755 C CA . GLY B 1 226 ? 5.938 -14.422 0.735 1 93.06 226 GLY B CA 1
ATOM 3756 C C . GLY B 1 226 ? 6.227 -13.383 1.809 1 93.06 226 GLY B C 1
ATOM 3757 O O . GLY B 1 226 ? 7.039 -12.484 1.605 1 93.06 226 GLY B O 1
ATOM 3758 N N . LEU B 1 227 ? 5.609 -13.578 2.881 1 94 227 LEU B N 1
ATOM 3759 C CA . LEU B 1 227 ? 5.797 -12.641 3.982 1 94 227 LEU B CA 1
ATOM 3760 C C . LEU B 1 227 ? 7.195 -12.773 4.574 1 94 227 LEU B C 1
ATOM 3762 O O . LEU B 1 227 ? 7.809 -11.766 4.949 1 94 227 LEU B O 1
ATOM 3766 N N . GLN B 1 228 ? 7.68 -13.938 4.645 1 93.94 228 GLN B N 1
ATOM 3767 C CA . GLN B 1 228 ? 9.031 -14.172 5.145 1 93.94 228 GLN B CA 1
ATOM 3768 C C . GLN B 1 228 ? 10.07 -13.484 4.262 1 93.94 228 GLN B C 1
ATOM 3770 O O . GLN B 1 228 ? 11.047 -12.93 4.766 1 93.94 228 GLN B O 1
ATOM 3775 N N . ASP B 1 229 ? 9.82 -13.516 3.049 1 92.19 229 ASP B N 1
ATOM 3776 C CA . ASP B 1 229 ? 10.758 -12.891 2.123 1 92.19 229 ASP B CA 1
ATOM 3777 C C . ASP B 1 229 ? 10.766 -11.375 2.297 1 92.19 229 ASP B C 1
ATOM 3779 O O . ASP B 1 229 ? 11.836 -10.75 2.32 1 92.19 229 ASP B O 1
ATOM 3783 N N . VAL B 1 230 ? 9.602 -10.805 2.441 1 91.69 230 VAL B N 1
ATOM 3784 C CA . VAL B 1 230 ? 9.508 -9.359 2.602 1 91.69 230 VAL B CA 1
ATOM 3785 C C . VAL B 1 230 ? 10.094 -8.953 3.951 1 91.69 230 VAL B C 1
ATOM 3787 O O . VAL B 1 230 ? 10.734 -7.898 4.066 1 91.69 230 VAL B O 1
ATOM 3790 N N . TRP B 1 231 ? 9.891 -9.828 4.898 1 92.38 231 TRP B N 1
ATOM 3791 C CA . TRP B 1 231 ? 10.422 -9.555 6.227 1 92.38 231 TRP B CA 1
ATOM 3792 C C . TRP B 1 231 ? 11.953 -9.539 6.207 1 92.38 231 TRP B C 1
ATOM 3794 O O . TRP B 1 231 ? 12.578 -8.68 6.836 1 92.38 231 TRP B O 1
ATOM 3804 N N . LYS B 1 232 ? 12.523 -10.391 5.43 1 90 232 LYS B N 1
ATOM 3805 C CA . LYS B 1 232 ? 13.984 -10.484 5.352 1 90 232 LYS B CA 1
ATOM 3806 C C . LYS B 1 232 ? 14.578 -9.25 4.672 1 90 232 LYS B C 1
ATOM 3808 O O . LYS B 1 232 ? 15.68 -8.82 5.016 1 90 232 LYS B O 1
ATOM 3813 N N . THR B 1 233 ? 13.875 -8.703 3.832 1 85.38 233 THR B N 1
ATOM 3814 C CA . THR B 1 233 ? 14.406 -7.586 3.062 1 85.38 233 THR B CA 1
ATOM 3815 C C . THR B 1 233 ? 14.039 -6.258 3.715 1 85.38 233 THR B C 1
ATOM 3817 O O . THR B 1 233 ? 14.492 -5.195 3.273 1 85.38 233 THR B O 1
ATOM 3820 N N . ALA B 1 234 ? 13.188 -6.234 4.68 1 81.56 234 ALA B N 1
ATOM 3821 C CA . ALA B 1 234 ? 12.766 -5.004 5.34 1 81.56 234 ALA B CA 1
ATOM 3822 C C . ALA B 1 234 ? 13.82 -4.52 6.328 1 81.56 234 ALA B C 1
ATOM 3824 O O . ALA B 1 234 ? 14.57 -5.324 6.891 1 81.56 234 ALA B O 1
#

Sequence (468 aa):
MVLDTVIYHPTLTKFISLLNKTAGREKILRLLQYLVRFLAVQYRSGLNRQLQSEFTSVRKILRFFKPLNHIQDAAKLYDNKIAPDQWVRWLSIIKNVGYVGYLTLDQINLLRILKLIPATPITAKKVPRYTNWFWFVALIAGLITDVRKLYTSQRKIEASLSSKGNAPTEKASSEKLTAYYNERFAAFRRLIWDSIDTFIVLNNLQFLRNDESSVALAGVATSVFGLQDVWKTAMVLDTVIYHPTLTKFISLLNKTAGREKILRLLQYLVRFLAVQYRSGLNRQLQSEFTSVRKILRFFKPLNHIQDAAKLYDNKIAPDQWVRWLSIIKNVGYVGYLTLDQINLLRILKLIPATPITAKKVPRYTNWFWFVALIAGLITDVRKLYTSQRKIEASLSSKGNAPTEKASSEKLTAYYNERFAAFRRLIWDSIDTFIVLNNLQFLRNDESSVALAGVATSVFGLQDVWKTA

Secondary structure (DSSP, 8-state):
-HHHHHHT-HHHHHHHHHHTBHHHHHHHHHHHHHHHHHHHHHH--HHHHHHHHHHHHHHHHHTTTTHHHHHHHHHHHHH-TT-S-HHHHHHHHHHHHHHHHHHHHHHHHHHHHTTSS---HIIIIIHHHHHHHHHHHHHHHHHHHHHHHHHHHHHHHHHHHHHTTS-S-HHHHHHHHHHHHHHHHHHHHHHHHHHHHHHHHHHHTTSS---HHHHHHHHHHHHHHHHHHHHHH-/-HHHHHHT-HHHHHHHHHHTBHHHHHHHHHHHHHHHHHHHHHH--HHHHHHHHHHHHHHHHHTTTTHHHHHHHHHHHHH-TT-S-HHHHHHHHHHHHHHHHHHHHHHHHHHHHTTSS---HIIIIIHHHHHHHHHHHHHHHHHHHHHHHHHHHHHHHHHHHHHTTS-S-HHHHHHHHHHHHHHHHHHHHHHHHHHHHHHHHHHHTTSS---HHHHHHHHHHHHHHHHHHHHHH-

Radius of gyration: 26.77 Å; Cα contacts (8 Å, |Δi|>4): 521; chains: 2; bounding box: 72×77×58 Å

Organism: Kluyveromyces lactis (strain ATCC 8585 / CBS 2359 / DSM 70799 / NBRC 1267 / NRRL Y-1140 / WM37) (NCBI:txid284590)